Protein AF-Q3URD3-5-F1 (afdb_monomer_lite)

Radius of gyration: 136.36 Å; chains: 1; bounding box: 387×59×261 Å

pLDDT: mean 80.38, std 22.3, range [25.67, 98.81]

Sequence (459 aa):
MEEKEQELQAKIEALQADNDFTNERLTALQVRLEHLQEKTLKECSSLEKLMVQGHLTKVVEESKLSKENQAKAKESDLSDTLSPSKEKSSDDTTDAQMDEQDLNEPLAKVSLLKDDLQGTQSETEAKQDIQHLRKELVEAQELARTSKQKCFELQALLEEERKAYRNQVEESAKQIQVLQVQLQKLHMDMENLQEEKDTEISSTRDKLLSAQDEILLLRQAAAEAVSERDTDFVSLQEELKKVRAELEGWRKAASEYENEIRSLQSSFQLRCQQCEDQQREEATRLQGELEKLKKEWDVLETECHSLKKENVLLSSELQRQEKELHNSQKQSFELTSDLSILQMTRKELEKQVGSLKEQHLRDAADLKTLLSKAENQAKDVQKEYEKTQTVLSELKLKFEMTEQEKQSITDELKQCKDNLKLLREKGNNKPWPWMPMLAALVAVTAMVLYVPGLARASP

Foldseek 3Di:
DVVVVVVVVVVVVVVVVVVVVVVVVVVVVVVVVVVVVVVVVVVVVVVVVVVVVVVVVVVVVVVVVVPPPPDDDDDDDDPDDDDDDDDDDPDDDDDDDDDDDDDDDDDDDDDDDDDPDDPDVVVVVVVVVVVVVVVVVVVVVVVVVVVVVVVVVVVVVVVVVVVVVVVVVVVVVVVVVVVVVVVVVVVVVVVVVVVVVVVVVVVVVVVVVVVVVVVVVVVVVVVVVVVVVVVVVVVVVVVVVVVVVVVVVVVVVVVVVVVVVVVVVVVVVVVVVVVVVVVVVVVVVVVVVVVVVVVVVVVVVVVVVVVVVVVVVVVVVVVVVVVVVVVVVVVVVVVVVVVVVVVVVVVVVVVVVVVVVVVVVVVVVVVVVVVVVVVVVVVVVVVVVVVVVVVVVVVVVVVVVVVVVVVVVVVVVVVVVVVVVVPPPDDDDDDDDDPDPVVVPVVVVVVPPDDDDDDDDDD

Secondary structure (DSSP, 8-state):
-HHHHHHHHHHHHHHHHHHHHHHHHHHHHHHHHHHHHHHHHHHHHHHHHHHHHHHHHHHHHHHHHTTTTTS---------------------------------------------S-TTSHHHHHHHHHHHHHHHHHHHHHHHHHHHHHHHHHHHHHHHHHHHHHHHHHHHHHHHHHHHHHHHHHHHHHHHHHHHHHHHHHHHHHHHHHHHHHHHHHHHHHHHHHHHHHHHHHHHHHHHHHHHHHHHHHHHHHHHHHHHHHHHHHHHHHHHHHHHHHHHHHHHHHHHHHHHHHHHHHHHHHHHHHHHHHHHHHHHHHHHHHHHHHHHHHHHHHHHHHHHHHHHHHHHHHHHHHHHHHHHHHHHHHHHHHHHHHHHHHHHHHHHHHHHHHHHHHHHHHHHHHHHHHHHHHHHHHHHHHHHHHTT---S--------TTHHHHHHHHTTSS---------

Structure (mmCIF, N/CA/C/O backbone):
data_AF-Q3URD3-5-F1
#
_entry.id   AF-Q3URD3-5-F1
#
loop_
_atom_site.group_PDB
_atom_site.id
_atom_site.type_symbol
_atom_site.label_atom_id
_atom_site.label_alt_id
_atom_site.label_comp_id
_atom_site.label_asym_id
_atom_site.label_entity_id
_atom_site.label_seq_id
_atom_site.pdbx_PDB_ins_code
_atom_site.Cartn_x
_atom_site.Cartn_y
_atom_site.Cartn_z
_atom_site.occupancy
_atom_site.B_iso_or_equiv
_atom_site.auth_seq_id
_atom_site.auth_comp_id
_atom_site.auth_asym_id
_atom_site.auth_atom_id
_atom_site.pdbx_PDB_model_num
ATOM 1 N N . MET A 1 1 ? 7.594 -37.864 -19.428 1.00 71.06 1 MET A N 1
ATOM 2 C CA . MET A 1 1 ? 8.056 -36.908 -18.396 1.00 71.06 1 MET A CA 1
ATOM 3 C C . MET A 1 1 ? 9.456 -37.297 -17.962 1.00 71.06 1 MET A C 1
ATOM 5 O O . MET A 1 1 ? 10.350 -36.532 -18.278 1.00 71.06 1 MET A O 1
ATOM 9 N N . GLU A 1 2 ? 9.659 -38.502 -17.416 1.00 77.62 2 GLU A N 1
ATOM 10 C CA . GLU A 1 2 ? 10.993 -39.043 -17.071 1.00 77.62 2 GLU A CA 1
ATOM 11 C C . GLU A 1 2 ? 12.024 -38.926 -18.207 1.00 77.62 2 GLU A C 1
ATOM 13 O O . GLU A 1 2 ? 13.124 -38.449 -17.982 1.00 77.62 2 GLU A O 1
ATOM 18 N N . GLU A 1 3 ? 11.659 -39.253 -19.450 1.00 82.31 3 GLU A N 1
ATOM 19 C CA . GLU A 1 3 ? 12.575 -39.151 -20.603 1.00 82.31 3 GLU A CA 1
ATOM 20 C C . GLU A 1 3 ? 13.034 -37.702 -20.888 1.00 82.31 3 GLU A C 1
ATOM 22 O O . GLU A 1 3 ? 14.192 -37.462 -21.215 1.00 82.31 3 GLU A O 1
ATOM 27 N N . LYS A 1 4 ? 12.154 -36.708 -20.681 1.00 77.56 4 LYS A N 1
ATOM 28 C CA . LYS A 1 4 ? 12.504 -35.279 -20.812 1.00 77.56 4 LYS A CA 1
ATOM 29 C C . LYS A 1 4 ? 13.355 -34.787 -19.645 1.00 77.56 4 LYS A C 1
ATOM 31 O O . LYS A 1 4 ? 14.196 -33.917 -19.834 1.00 77.56 4 LYS A O 1
ATOM 36 N N . GLU A 1 5 ? 13.113 -35.310 -18.447 1.00 78.56 5 GLU A N 1
ATOM 37 C CA . GLU A 1 5 ? 13.914 -35.010 -17.259 1.00 78.56 5 GLU A CA 1
ATOM 38 C C . GLU A 1 5 ? 15.328 -35.586 -17.399 1.00 78.56 5 GLU A C 1
ATOM 40 O O . GLU A 1 5 ? 16.296 -34.868 -17.170 1.00 78.56 5 GLU A O 1
ATOM 45 N N . GLN A 1 6 ? 15.459 -36.819 -17.900 1.00 89.50 6 GLN A N 1
ATOM 46 C CA . GLN A 1 6 ? 16.748 -37.424 -18.247 1.00 89.50 6 GLN A CA 1
ATOM 47 C C . GLN A 1 6 ? 17.481 -36.636 -19.339 1.00 89.50 6 GLN A C 1
ATOM 49 O O . GLN A 1 6 ? 18.680 -36.397 -19.215 1.00 89.50 6 GLN A O 1
ATOM 54 N N . GLU A 1 7 ? 16.783 -36.179 -20.385 1.00 88.62 7 GLU A N 1
ATOM 55 C CA . GLU A 1 7 ? 17.395 -35.357 -21.437 1.00 88.62 7 GLU A CA 1
ATOM 56 C C . GLU A 1 7 ? 17.881 -33.998 -20.901 1.00 88.62 7 GLU A C 1
ATOM 58 O O . GLU A 1 7 ? 18.964 -33.533 -21.263 1.00 88.62 7 GLU A O 1
ATOM 63 N N . LEU A 1 8 ? 17.105 -33.354 -20.022 1.00 89.38 8 LEU A N 1
ATOM 64 C CA . LEU A 1 8 ? 17.515 -32.110 -19.364 1.00 89.38 8 LEU A CA 1
ATOM 65 C C . LEU A 1 8 ? 18.707 -32.330 -18.430 1.00 89.38 8 LEU A C 1
ATOM 67 O O . LEU A 1 8 ? 19.637 -31.528 -18.456 1.00 89.38 8 LEU A O 1
ATOM 71 N N . GLN A 1 9 ? 18.715 -33.423 -17.667 1.00 90.31 9 GLN A N 1
ATOM 72 C CA . GLN A 1 9 ? 19.825 -33.780 -16.789 1.00 90.31 9 GLN A CA 1
ATOM 73 C C . GLN A 1 9 ? 21.115 -34.022 -17.589 1.00 90.31 9 GLN A C 1
ATOM 75 O O . GLN A 1 9 ? 22.146 -33.436 -17.270 1.00 90.31 9 GLN A O 1
ATOM 80 N N . ALA A 1 10 ? 21.044 -34.769 -18.696 1.00 93.62 10 ALA A N 1
ATOM 81 C CA . ALA A 1 10 ? 22.174 -34.961 -19.607 1.00 93.62 10 ALA A CA 1
ATOM 82 C C . ALA A 1 10 ? 22.663 -33.641 -20.235 1.00 93.62 10 ALA A C 1
ATOM 84 O O . ALA A 1 10 ? 23.867 -33.444 -20.395 1.00 93.62 10 ALA A O 1
ATOM 85 N N . LYS A 1 11 ? 21.760 -32.707 -20.569 1.00 92.56 11 LYS A N 1
ATOM 86 C CA . LYS A 1 11 ? 22.150 -31.371 -21.059 1.00 92.56 11 LYS A CA 1
ATOM 87 C C . LYS A 1 11 ? 22.850 -30.540 -19.987 1.00 92.56 11 LYS A C 1
ATOM 89 O O . LYS A 1 11 ? 23.799 -29.832 -20.312 1.00 92.56 11 LYS A O 1
ATOM 94 N N . ILE A 1 12 ? 22.405 -30.618 -18.734 1.00 91.88 12 ILE A N 1
ATOM 95 C CA . ILE A 1 12 ? 23.052 -29.929 -17.610 1.00 91.88 12 ILE A CA 1
ATOM 96 C C . ILE A 1 12 ? 24.452 -30.505 -17.374 1.00 91.88 12 ILE A C 1
ATOM 98 O O . ILE A 1 12 ? 25.401 -29.732 -17.282 1.00 91.88 12 ILE A O 1
ATOM 102 N N . GLU A 1 13 ? 24.601 -31.831 -17.360 1.00 92.19 13 GLU A N 1
ATOM 103 C CA . GLU A 1 13 ? 25.903 -32.496 -17.203 1.00 92.19 13 GLU A CA 1
ATOM 104 C C . GLU A 1 13 ? 26.867 -32.156 -18.350 1.00 92.19 13 GLU A C 1
ATOM 106 O O . GLU A 1 13 ? 28.036 -31.860 -18.108 1.00 92.19 13 GLU A O 1
ATOM 111 N N . ALA A 1 14 ? 26.381 -32.108 -19.595 1.00 93.06 14 ALA A N 1
ATOM 112 C CA . ALA A 1 14 ? 27.190 -31.694 -20.741 1.00 93.06 14 ALA A CA 1
ATOM 113 C C . ALA A 1 14 ? 27.654 -30.230 -20.636 1.00 93.06 14 ALA A C 1
ATOM 115 O O . ALA A 1 14 ? 28.805 -29.925 -20.946 1.00 93.06 14 ALA A O 1
ATOM 116 N N . LEU A 1 15 ? 26.782 -29.325 -20.174 1.00 92.25 15 LEU A N 1
ATOM 117 C CA . LEU A 1 15 ? 27.138 -27.920 -19.953 1.00 92.25 15 LEU A CA 1
ATOM 118 C C . LEU A 1 15 ? 28.115 -27.742 -18.787 1.00 92.25 15 LEU A C 1
ATOM 120 O O . LEU A 1 15 ? 28.987 -26.879 -18.858 1.00 92.25 15 LEU A O 1
ATOM 124 N N . GLN A 1 16 ? 27.992 -28.545 -17.728 1.00 91.94 16 GLN A N 1
ATOM 125 C CA . GLN A 1 16 ? 28.951 -28.552 -16.623 1.00 91.94 16 GLN A CA 1
ATOM 126 C C . GLN A 1 16 ? 30.330 -29.022 -17.095 1.00 91.94 16 GLN A C 1
ATOM 128 O O . GLN A 1 16 ? 31.313 -28.336 -16.836 1.00 91.94 16 GLN A O 1
ATOM 133 N N . ALA A 1 17 ? 30.398 -30.104 -17.876 1.00 93.25 17 ALA A N 1
ATOM 134 C CA . ALA A 1 17 ? 31.655 -30.591 -18.442 1.00 93.25 17 ALA A CA 1
ATOM 135 C C . ALA A 1 17 ? 32.327 -29.567 -19.379 1.00 93.25 17 ALA A C 1
ATOM 137 O O . ALA A 1 17 ? 33.548 -29.413 -19.349 1.00 93.25 17 ALA A O 1
ATOM 138 N N . ASP A 1 18 ? 31.551 -28.836 -20.188 1.00 92.12 18 ASP A N 1
ATOM 139 C CA . ASP A 1 18 ? 32.081 -27.766 -21.048 1.00 92.12 18 ASP A CA 1
ATOM 140 C C . ASP A 1 18 ? 32.593 -26.564 -20.230 1.00 92.12 18 ASP A C 1
ATOM 142 O O . ASP A 1 18 ? 33.634 -25.976 -20.545 1.00 92.12 18 ASP A O 1
ATOM 146 N N . ASN A 1 19 ? 31.914 -26.229 -19.127 1.00 92.31 19 ASN A N 1
ATOM 147 C CA . ASN A 1 19 ? 32.365 -25.200 -18.187 1.00 92.31 19 ASN A CA 1
ATOM 148 C C . ASN A 1 19 ? 33.678 -25.599 -17.490 1.00 92.31 19 ASN A C 1
ATOM 150 O O . ASN A 1 19 ? 34.618 -24.807 -17.426 1.00 92.31 19 ASN A O 1
ATOM 154 N N . ASP A 1 20 ? 33.781 -26.846 -17.036 1.00 94.38 20 ASP A N 1
ATOM 155 C CA . ASP A 1 20 ? 34.995 -27.372 -16.410 1.00 94.38 20 ASP A CA 1
ATOM 156 C C . ASP A 1 20 ? 36.166 -27.392 -17.403 1.00 94.38 20 ASP A C 1
ATOM 158 O O . ASP A 1 20 ? 37.253 -26.900 -17.093 1.00 94.38 20 ASP A O 1
ATOM 162 N N . PHE A 1 21 ? 35.935 -27.844 -18.641 1.00 92.88 21 PHE A N 1
ATOM 163 C CA . PHE A 1 21 ? 36.948 -27.834 -19.700 1.00 92.88 21 PHE A CA 1
ATOM 164 C C . PHE A 1 21 ? 37.432 -26.415 -20.040 1.00 92.88 21 PHE A C 1
ATOM 166 O O . PHE A 1 21 ? 38.628 -26.169 -20.234 1.00 92.88 21 PHE A O 1
ATOM 173 N N . THR A 1 22 ? 36.513 -25.449 -20.115 1.00 91.06 22 THR A N 1
ATOM 174 C CA . THR A 1 22 ? 36.872 -24.049 -20.373 1.00 91.06 22 THR A CA 1
ATOM 175 C C . THR A 1 22 ? 37.648 -23.432 -19.213 1.00 91.06 22 THR A C 1
ATOM 177 O O . THR A 1 22 ? 38.626 -22.722 -19.468 1.00 91.06 22 THR A O 1
ATOM 180 N N . ASN A 1 23 ? 37.296 -23.754 -17.967 1.00 93.25 23 ASN A N 1
ATOM 181 C CA . ASN A 1 23 ? 38.047 -23.334 -16.784 1.00 93.25 23 ASN A CA 1
ATOM 182 C C . ASN A 1 23 ? 39.457 -23.937 -16.755 1.00 93.25 23 ASN A C 1
ATOM 184 O O . ASN A 1 23 ? 40.420 -23.192 -16.575 1.00 93.25 23 ASN A O 1
ATOM 188 N N . GLU A 1 24 ? 39.617 -25.235 -17.030 1.00 93.94 24 GLU A N 1
ATOM 189 C CA . GLU A 1 24 ? 40.940 -25.868 -17.137 1.00 93.94 24 GLU A CA 1
ATOM 190 C C . GLU A 1 24 ? 41.803 -25.200 -18.215 1.00 93.94 24 GLU A C 1
ATOM 192 O O . GLU A 1 24 ? 42.987 -24.915 -17.998 1.00 93.94 24 GLU A O 1
ATOM 197 N N . ARG A 1 25 ? 41.212 -24.877 -19.373 1.00 94.44 25 ARG A N 1
ATOM 198 C CA . ARG A 1 25 ? 41.915 -24.173 -20.452 1.00 94.44 25 ARG A CA 1
ATOM 199 C C . ARG A 1 25 ? 42.348 -22.767 -20.035 1.00 94.44 25 ARG A C 1
ATOM 201 O O . ARG A 1 25 ? 43.450 -22.346 -20.393 1.00 94.44 25 ARG A O 1
ATOM 208 N N . LEU A 1 26 ? 41.508 -22.043 -19.294 1.00 92.69 26 LEU A N 1
ATOM 209 C CA . LEU A 1 26 ? 41.852 -20.731 -18.741 1.00 92.69 26 LEU A CA 1
ATOM 210 C C . LEU A 1 26 ? 42.997 -20.839 -17.732 1.00 92.69 26 LEU A C 1
ATOM 212 O O . LEU A 1 26 ? 43.958 -20.077 -17.834 1.00 92.69 26 LEU A O 1
ATOM 216 N N . THR A 1 27 ? 42.962 -21.822 -16.830 1.00 92.94 27 THR A N 1
ATOM 217 C CA . THR A 1 27 ? 44.056 -22.076 -15.883 1.00 92.94 27 THR A CA 1
ATOM 218 C C . THR A 1 27 ? 45.363 -22.403 -16.611 1.00 92.94 27 THR A C 1
ATOM 220 O O . THR A 1 27 ? 46.405 -21.835 -16.289 1.00 92.94 27 THR A O 1
ATOM 223 N N . ALA A 1 28 ? 45.326 -23.246 -17.649 1.00 93.88 28 ALA A N 1
ATOM 224 C CA . ALA A 1 28 ? 46.508 -23.577 -18.447 1.00 93.88 28 ALA A CA 1
ATOM 225 C C . ALA A 1 28 ? 47.094 -22.353 -19.176 1.00 93.88 28 ALA A C 1
ATOM 227 O O . ALA A 1 28 ? 48.316 -22.185 -19.239 1.00 93.88 28 ALA A O 1
ATOM 228 N N . LEU A 1 29 ? 46.238 -21.479 -19.716 1.00 92.88 29 LEU A N 1
ATOM 229 C CA . LEU A 1 29 ? 46.670 -20.220 -20.330 1.00 92.88 29 LEU A CA 1
ATOM 230 C C . LEU A 1 29 ? 47.282 -19.269 -19.301 1.00 92.88 29 LEU A C 1
ATOM 232 O O . LEU A 1 29 ? 48.303 -18.646 -19.593 1.00 92.88 29 LEU A O 1
ATOM 236 N N . GLN A 1 30 ? 46.706 -19.194 -18.104 1.00 91.31 30 GLN A N 1
ATOM 237 C CA . GLN A 1 30 ? 47.212 -18.352 -17.028 1.00 91.31 30 GLN A CA 1
ATOM 238 C C . GLN A 1 30 ? 48.603 -18.796 -16.561 1.00 91.31 30 GLN A C 1
ATOM 240 O O . GLN A 1 30 ? 49.517 -17.976 -16.528 1.00 91.31 30 GLN A O 1
ATOM 245 N N . VAL A 1 31 ? 48.813 -20.100 -16.351 1.00 93.62 31 VAL A N 1
ATOM 246 C CA . VAL A 1 31 ? 50.139 -20.664 -16.033 1.00 93.62 31 VAL A CA 1
ATOM 247 C C . VAL A 1 31 ? 51.161 -20.345 -17.131 1.00 93.62 31 VAL A C 1
ATOM 249 O O . VAL A 1 31 ? 52.312 -20.005 -16.853 1.00 93.62 31 VAL A O 1
ATOM 252 N N . ARG A 1 32 ? 50.758 -20.418 -18.406 1.00 92.62 32 ARG A N 1
ATOM 253 C CA . ARG A 1 32 ? 51.646 -20.096 -19.534 1.00 92.62 32 ARG A CA 1
ATOM 254 C C . ARG A 1 32 ? 52.014 -18.611 -19.575 1.00 92.62 32 ARG A C 1
ATOM 256 O O . ARG A 1 32 ? 53.150 -18.283 -19.917 1.00 92.62 32 ARG A O 1
ATOM 263 N N . LEU A 1 33 ? 51.073 -17.732 -19.235 1.00 89.88 33 LEU A N 1
ATOM 264 C CA . LEU A 1 33 ? 51.295 -16.291 -19.148 1.00 89.88 33 LEU A CA 1
ATOM 265 C C . LEU A 1 33 ? 52.280 -15.954 -18.021 1.00 89.88 33 LEU A C 1
ATOM 267 O O . LEU A 1 33 ? 53.235 -15.217 -18.254 1.00 89.88 33 LEU A O 1
ATOM 271 N N . GLU A 1 34 ? 52.093 -16.546 -16.840 1.00 89.94 34 GLU A N 1
ATOM 272 C CA . GLU A 1 34 ? 52.991 -16.383 -15.691 1.00 89.94 34 GLU A CA 1
ATOM 273 C C . GLU A 1 34 ? 54.409 -16.863 -16.021 1.00 89.94 34 GLU A C 1
ATOM 275 O O . GLU A 1 34 ? 55.382 -16.154 -15.763 1.00 89.94 34 GLU A O 1
ATOM 280 N N . HIS A 1 35 ? 54.542 -18.013 -16.690 1.00 90.50 35 HIS A N 1
ATOM 281 C CA . HIS A 1 35 ? 55.844 -18.520 -17.123 1.00 90.50 35 HIS A CA 1
ATOM 282 C C . HIS A 1 35 ? 56.542 -17.583 -18.121 1.00 90.50 35 HIS A C 1
ATOM 284 O O . HIS A 1 35 ? 57.755 -17.377 -18.042 1.00 90.50 35 HIS A O 1
ATOM 290 N N . LEU A 1 36 ? 55.793 -16.992 -19.059 1.00 87.75 36 LEU A N 1
ATOM 291 C CA . LEU A 1 36 ? 56.336 -16.001 -19.990 1.00 87.75 36 LEU A CA 1
ATOM 292 C C . LEU A 1 36 ? 56.755 -14.721 -19.268 1.00 87.75 36 LEU A C 1
ATOM 294 O O . LEU A 1 36 ? 57.836 -14.210 -19.541 1.00 87.75 36 LEU A O 1
ATOM 298 N N . GLN A 1 37 ? 55.951 -14.226 -18.326 1.00 86.19 37 GLN A N 1
ATOM 299 C CA . GLN A 1 37 ? 56.311 -13.064 -17.516 1.00 86.19 37 GLN A CA 1
ATOM 300 C C . GLN A 1 37 ? 57.579 -13.320 -16.695 1.00 86.19 37 GLN A C 1
ATOM 302 O O . GLN A 1 37 ? 58.476 -12.480 -16.697 1.00 86.19 37 GLN A O 1
ATOM 307 N N . GLU A 1 38 ? 57.702 -14.486 -16.055 1.00 86.75 38 GLU A N 1
ATOM 308 C CA . GLU A 1 38 ? 58.893 -14.857 -15.286 1.00 86.75 38 GLU A CA 1
ATOM 309 C C . GLU A 1 38 ? 60.133 -14.992 -16.183 1.00 86.75 38 GLU A C 1
ATOM 311 O O . GLU A 1 38 ? 61.227 -14.562 -15.807 1.00 86.75 38 GLU A O 1
ATOM 316 N N . LYS A 1 39 ? 59.972 -15.548 -17.391 1.00 88.94 39 LYS A N 1
ATOM 317 C CA . LYS A 1 39 ? 61.050 -15.635 -18.381 1.00 88.94 39 LYS A CA 1
ATOM 318 C C . LYS A 1 39 ? 61.526 -14.245 -18.808 1.00 88.94 39 LYS A C 1
ATOM 320 O O . LYS A 1 39 ? 62.728 -13.993 -18.766 1.00 88.94 39 LYS A O 1
ATOM 325 N N . THR A 1 40 ? 60.607 -13.336 -19.128 1.00 85.25 40 THR A N 1
ATOM 326 C CA . THR A 1 40 ? 60.938 -11.950 -19.487 1.00 85.25 40 THR A CA 1
ATOM 327 C C . THR A 1 40 ? 61.611 -11.223 -18.322 1.00 85.25 40 THR A C 1
ATOM 329 O O . THR A 1 40 ? 62.608 -10.536 -18.525 1.00 85.25 40 THR A O 1
ATOM 332 N N . LEU A 1 41 ? 61.145 -11.428 -17.083 1.00 84.25 41 LEU A N 1
ATOM 333 C CA . LEU A 1 41 ? 61.780 -10.845 -15.897 1.00 84.25 41 LEU A CA 1
ATOM 334 C C . LEU A 1 41 ? 63.220 -11.352 -15.718 1.00 84.25 41 LEU A C 1
ATOM 336 O O . LEU A 1 41 ? 64.126 -10.557 -15.481 1.00 84.25 41 LEU A O 1
ATOM 340 N N . LYS A 1 42 ? 63.453 -12.664 -15.873 1.00 85.31 42 LYS A N 1
ATOM 341 C CA . LYS A 1 42 ? 64.796 -13.272 -15.808 1.00 85.31 42 LYS A CA 1
ATOM 342 C C . LYS A 1 42 ? 65.717 -12.778 -16.921 1.00 85.31 42 LYS A C 1
ATOM 344 O O . LYS A 1 42 ? 66.911 -12.598 -16.671 1.00 85.31 42 LYS A O 1
ATOM 349 N N . GLU A 1 43 ? 65.190 -12.559 -18.123 1.00 77.44 43 GLU A N 1
ATOM 350 C CA . GLU A 1 43 ? 65.932 -11.959 -19.235 1.00 77.44 43 GLU A CA 1
ATOM 351 C C . GLU A 1 43 ? 66.312 -10.508 -18.912 1.00 77.44 43 GLU A C 1
ATOM 353 O O . GLU A 1 43 ? 67.492 -10.171 -19.010 1.00 77.44 43 GLU A O 1
ATOM 358 N N . CYS A 1 44 ? 65.383 -9.690 -18.402 1.00 74.44 44 CYS A N 1
ATOM 359 C CA . CYS A 1 44 ? 65.674 -8.324 -17.952 1.00 74.44 44 CYS A CA 1
ATOM 360 C C . CYS A 1 44 ? 66.722 -8.291 -16.827 1.00 74.44 44 CYS A C 1
ATOM 362 O O . CYS A 1 44 ? 67.692 -7.542 -16.922 1.00 74.44 44 CYS A O 1
ATOM 364 N N . SER A 1 45 ? 66.596 -9.141 -15.801 1.00 76.00 45 SER A N 1
ATOM 365 C CA . SER A 1 45 ? 67.579 -9.224 -14.709 1.00 76.00 45 SER A CA 1
ATOM 366 C C . SER A 1 45 ? 68.950 -9.733 -15.173 1.00 76.00 45 SER A C 1
ATOM 368 O O . SER A 1 45 ? 69.977 -9.316 -14.640 1.00 76.00 45 SER A O 1
ATOM 370 N N . SER A 1 46 ? 69.002 -10.637 -16.156 1.00 76.62 46 SER A N 1
ATOM 371 C CA . SER A 1 46 ? 70.267 -11.080 -16.764 1.00 76.62 46 SER A CA 1
ATOM 372 C C . SER A 1 46 ? 70.939 -9.954 -17.548 1.00 76.62 46 SER A C 1
ATOM 374 O O . SER A 1 46 ? 72.153 -9.776 -17.449 1.00 76.62 46 SER A O 1
ATOM 376 N N . LEU A 1 47 ? 70.152 -9.170 -18.286 1.00 71.44 47 LEU A N 1
ATOM 377 C CA . LEU A 1 47 ? 70.631 -8.021 -19.051 1.00 71.44 47 LEU A CA 1
ATOM 378 C C . LEU A 1 47 ? 71.156 -6.921 -18.118 1.00 71.44 47 LEU A C 1
ATOM 380 O O . LEU A 1 47 ? 72.235 -6.377 -18.346 1.00 71.44 47 LEU A O 1
ATOM 384 N N . GLU A 1 48 ? 70.466 -6.683 -17.003 1.00 74.25 48 GLU A N 1
ATOM 385 C CA . GLU A 1 48 ? 70.913 -5.774 -15.949 1.00 74.25 48 GLU A CA 1
ATOM 386 C C . GLU A 1 48 ? 72.209 -6.258 -15.284 1.00 74.25 48 GLU A C 1
ATOM 388 O O . GLU A 1 48 ? 73.137 -5.471 -15.113 1.00 74.25 48 GLU A O 1
ATOM 393 N N . LYS A 1 49 ? 72.351 -7.559 -14.987 1.00 76.38 49 LYS A N 1
ATOM 394 C CA . LYS A 1 49 ? 73.617 -8.121 -14.480 1.00 76.38 49 LYS A CA 1
ATOM 395 C C . LYS A 1 49 ? 74.767 -7.966 -15.473 1.00 76.38 49 LYS A C 1
ATOM 397 O O . LYS A 1 49 ? 75.872 -7.642 -15.046 1.00 76.38 49 LYS A O 1
ATOM 402 N N . LEU A 1 50 ? 74.530 -8.160 -16.772 1.00 72.25 50 LEU A N 1
ATOM 403 C CA . LEU A 1 50 ? 75.542 -7.920 -17.808 1.00 72.25 50 LEU A CA 1
ATOM 404 C C . LEU A 1 50 ? 75.939 -6.444 -17.870 1.00 72.25 50 LEU A C 1
ATOM 406 O O . LEU A 1 50 ? 77.125 -6.140 -17.979 1.00 72.25 50 LEU A O 1
ATOM 410 N N . MET A 1 51 ? 74.978 -5.528 -17.726 1.00 68.81 51 MET A N 1
ATOM 411 C CA . MET A 1 51 ? 75.273 -4.104 -17.613 1.00 68.81 51 MET A CA 1
ATOM 412 C C . MET A 1 51 ? 76.079 -3.810 -16.350 1.00 68.81 51 MET A C 1
ATOM 414 O O . MET A 1 51 ? 77.119 -3.174 -16.447 1.00 68.81 51 MET A O 1
ATOM 418 N N . VAL A 1 52 ? 75.664 -4.276 -15.171 1.00 65.00 52 VAL A N 1
ATOM 419 C CA . VAL A 1 52 ? 76.385 -4.033 -13.910 1.00 65.00 52 VAL A CA 1
ATOM 420 C C . VAL A 1 52 ? 77.785 -4.639 -13.950 1.00 65.00 52 VAL A C 1
ATOM 422 O O . VAL A 1 52 ? 78.728 -3.989 -13.517 1.00 65.00 52 VAL A O 1
ATOM 425 N N . GLN A 1 53 ? 77.964 -5.831 -14.518 1.00 59.81 53 GLN A N 1
ATOM 426 C CA . GLN A 1 53 ? 79.287 -6.431 -14.672 1.00 59.81 53 GLN A CA 1
ATOM 427 C C . GLN A 1 53 ? 80.135 -5.673 -15.698 1.00 59.81 53 GLN A C 1
ATOM 429 O O . GLN A 1 53 ? 81.316 -5.442 -15.448 1.00 59.81 53 GLN A O 1
ATOM 434 N N . GLY A 1 54 ? 79.545 -5.192 -16.795 1.00 62.38 54 GLY A N 1
ATOM 435 C CA . GLY A 1 54 ? 80.213 -4.290 -17.735 1.00 62.38 54 GLY A CA 1
ATOM 436 C C . GLY A 1 54 ? 80.655 -2.977 -17.078 1.00 62.38 54 GLY A C 1
ATOM 437 O O . GLY A 1 54 ? 81.789 -2.542 -17.272 1.00 62.38 54 GLY A O 1
ATOM 438 N N . HIS A 1 55 ? 79.806 -2.387 -16.233 1.00 59.62 55 HIS A N 1
ATOM 439 C CA . HIS A 1 55 ? 80.126 -1.172 -15.483 1.00 59.62 55 HIS A CA 1
ATOM 440 C C . HIS A 1 55 ? 81.151 -1.430 -14.377 1.00 59.62 55 HIS A C 1
ATOM 442 O O . HIS A 1 55 ? 82.059 -0.629 -14.220 1.00 59.62 55 HIS A O 1
ATOM 448 N N . LEU A 1 56 ? 81.077 -2.543 -13.642 1.00 56.69 56 LEU A N 1
ATOM 449 C CA . LEU A 1 56 ? 82.048 -2.858 -12.594 1.00 56.69 56 LEU A CA 1
ATOM 450 C C . LEU A 1 56 ? 83.420 -3.177 -13.194 1.00 56.69 56 LEU A C 1
ATOM 452 O O . LEU A 1 56 ? 84.428 -2.744 -12.651 1.00 56.69 56 LEU A O 1
ATOM 456 N N . THR A 1 57 ? 83.469 -3.858 -14.343 1.00 56.38 57 THR A N 1
ATOM 457 C CA . THR A 1 57 ? 84.733 -4.102 -15.054 1.00 56.38 57 THR A CA 1
ATOM 458 C C . THR A 1 57 ? 85.322 -2.783 -15.562 1.00 56.38 57 THR A C 1
ATOM 460 O O . THR A 1 57 ? 86.504 -2.536 -15.347 1.00 56.38 57 THR A O 1
ATOM 463 N N . LYS A 1 58 ? 84.495 -1.876 -16.111 1.00 57.00 58 LYS A N 1
ATOM 464 C CA . LYS A 1 58 ? 84.935 -0.518 -16.478 1.00 57.00 58 LYS A CA 1
ATOM 465 C C . LYS A 1 58 ? 85.401 0.301 -15.281 1.00 57.00 58 LYS A C 1
ATOM 467 O O . LYS A 1 58 ? 86.451 0.913 -15.362 1.00 57.00 58 LYS A O 1
ATOM 472 N N . VAL A 1 59 ? 84.684 0.287 -14.160 1.00 55.97 59 VAL A N 1
ATOM 473 C CA . VAL A 1 59 ? 85.067 1.054 -12.965 1.00 55.97 59 VAL A CA 1
ATOM 474 C C . VAL A 1 59 ? 86.334 0.481 -12.327 1.00 55.97 59 VAL A C 1
ATOM 476 O O . VAL A 1 59 ? 87.159 1.250 -11.839 1.00 55.97 59 VAL A O 1
ATOM 479 N N . VAL A 1 60 ? 86.544 -0.839 -12.348 1.00 55.97 60 VAL A N 1
ATOM 480 C CA . VAL A 1 60 ? 87.795 -1.456 -11.871 1.00 55.97 60 VAL A CA 1
ATOM 481 C C . VAL A 1 60 ? 88.973 -1.103 -12.786 1.00 55.97 60 VAL A C 1
ATOM 483 O O . VAL A 1 60 ? 90.058 -0.817 -12.278 1.00 55.97 60 VAL A O 1
ATOM 486 N N . GLU A 1 61 ? 88.772 -1.058 -14.103 1.00 53.25 61 GLU A N 1
ATOM 487 C CA . GLU A 1 61 ? 89.790 -0.616 -15.069 1.00 53.25 61 GLU A CA 1
ATOM 488 C C . GLU A 1 61 ? 90.074 0.895 -14.943 1.00 53.25 61 GLU A C 1
ATOM 490 O O . GLU A 1 61 ? 91.228 1.307 -14.820 1.00 53.25 61 GLU A O 1
ATOM 495 N N . GLU A 1 62 ? 89.041 1.736 -14.849 1.00 51.09 62 GLU A N 1
ATOM 496 C CA . GLU A 1 62 ? 89.173 3.193 -14.711 1.00 51.09 62 GLU A CA 1
ATOM 497 C C . GLU A 1 62 ? 89.768 3.596 -13.353 1.00 51.09 62 GLU A C 1
ATOM 499 O O . GLU A 1 62 ? 90.573 4.525 -13.276 1.00 51.09 62 GLU A O 1
ATOM 504 N N . SER A 1 63 ? 89.477 2.851 -12.281 1.00 54.12 63 SER A N 1
ATOM 505 C CA . SER A 1 63 ? 90.109 3.073 -10.971 1.00 54.12 63 SER A CA 1
ATOM 506 C C . SER A 1 63 ? 91.594 2.702 -10.964 1.00 54.12 63 SER A C 1
ATOM 508 O O . SER A 1 63 ? 92.350 3.239 -10.151 1.00 54.12 63 SER A O 1
ATOM 510 N N . LYS A 1 64 ? 92.043 1.817 -11.866 1.00 51.28 64 LYS A N 1
ATOM 511 C CA . LYS A 1 64 ? 93.478 1.587 -12.086 1.00 51.28 64 LYS A CA 1
ATOM 512 C C . LYS A 1 64 ? 94.093 2.678 -12.964 1.00 51.28 64 LYS A C 1
ATOM 514 O O . LYS A 1 64 ? 95.181 3.146 -12.641 1.00 51.28 64 LYS A O 1
ATOM 519 N N . LEU A 1 65 ? 93.384 3.170 -13.981 1.00 52.34 65 LEU A N 1
ATOM 520 C CA . LEU A 1 65 ? 93.888 4.249 -14.841 1.00 52.34 65 LEU A CA 1
ATOM 521 C C . LEU A 1 65 ? 93.957 5.622 -14.155 1.00 52.34 65 LEU A C 1
ATOM 523 O O . LEU A 1 65 ? 94.850 6.412 -14.461 1.00 52.34 65 LEU A O 1
ATOM 527 N N . SER A 1 66 ? 93.096 5.919 -13.178 1.00 48.44 66 SER A N 1
ATOM 528 C CA . SER A 1 66 ? 93.156 7.217 -12.492 1.00 48.44 66 SER A CA 1
ATOM 529 C C . SER A 1 66 ? 94.366 7.372 -11.553 1.00 48.44 66 SER A C 1
ATOM 531 O O . SER A 1 66 ? 94.611 8.486 -11.087 1.00 48.44 66 SER A O 1
ATOM 533 N N . LYS A 1 67 ? 95.135 6.309 -11.267 1.00 49.12 67 LYS A N 1
ATOM 534 C CA . LYS A 1 67 ? 96.331 6.387 -10.405 1.00 49.12 67 LYS A CA 1
ATOM 535 C C . LYS A 1 67 ? 97.673 6.439 -11.139 1.00 49.12 67 LYS A C 1
ATOM 537 O O . LYS A 1 67 ? 98.672 6.671 -10.467 1.00 49.12 67 LYS A O 1
ATOM 542 N N . GLU A 1 68 ? 97.717 6.318 -12.467 1.00 40.78 68 GLU A N 1
ATOM 543 C CA . GLU A 1 68 ? 98.995 6.340 -13.208 1.00 40.78 68 GLU A CA 1
ATOM 544 C C . GLU A 1 68 ? 99.178 7.557 -14.139 1.00 40.78 68 GLU A C 1
ATOM 546 O O . GLU A 1 68 ? 100.288 7.866 -14.560 1.00 40.78 68 GLU A O 1
ATOM 551 N N . ASN A 1 69 ? 98.143 8.367 -14.369 1.00 41.09 69 ASN A N 1
ATOM 552 C CA . ASN A 1 69 ? 98.206 9.430 -15.383 1.00 41.09 69 ASN A CA 1
ATOM 553 C C . ASN A 1 69 ? 98.756 10.795 -14.911 1.00 41.09 69 ASN A C 1
ATOM 555 O O . ASN A 1 69 ? 98.521 11.810 -15.565 1.00 41.09 69 ASN A O 1
ATOM 559 N N . GLN A 1 70 ? 99.543 10.847 -13.824 1.00 37.25 70 GLN A N 1
ATOM 560 C CA . GLN A 1 70 ? 100.365 12.034 -13.507 1.00 37.25 70 GLN A CA 1
ATOM 561 C C . GLN A 1 70 ? 101.743 12.020 -14.206 1.00 37.25 70 GLN A C 1
ATOM 563 O O . GLN A 1 70 ? 102.539 12.940 -14.027 1.00 37.25 70 GLN A O 1
ATOM 568 N N . ALA A 1 71 ? 102.029 11.040 -15.066 1.00 39.59 71 ALA A N 1
ATOM 569 C CA . ALA A 1 71 ? 103.198 11.065 -15.937 1.00 39.59 71 ALA A CA 1
ATOM 570 C C . ALA A 1 71 ? 102.816 10.658 -17.368 1.00 39.59 71 ALA A C 1
ATOM 572 O O . ALA A 1 71 ? 102.208 9.621 -17.584 1.00 39.59 71 ALA A O 1
ATOM 573 N N . LYS A 1 72 ? 103.225 11.484 -18.338 1.00 36.91 72 LYS A N 1
ATOM 574 C CA . LYS A 1 72 ? 103.111 11.289 -19.797 1.00 36.91 72 LYS A CA 1
ATOM 575 C C . LYS A 1 72 ? 101.696 11.316 -20.380 1.00 36.91 72 LYS A C 1
ATOM 577 O O . LYS A 1 72 ? 101.103 10.323 -20.778 1.00 36.91 72 LYS A O 1
ATOM 582 N N . ALA A 1 73 ? 101.238 12.546 -20.578 1.00 40.06 73 ALA A N 1
ATOM 583 C CA . ALA A 1 73 ? 100.317 12.866 -21.650 1.00 40.06 73 ALA A CA 1
ATOM 584 C C . ALA A 1 73 ? 100.933 12.503 -23.022 1.00 40.06 73 ALA A C 1
ATOM 586 O O . ALA A 1 73 ? 102.013 12.988 -23.355 1.00 40.06 73 ALA A O 1
ATOM 587 N N . LYS A 1 74 ? 100.157 11.747 -23.810 1.00 41.28 74 LYS A N 1
ATOM 588 C CA . LYS A 1 74 ? 100.159 11.673 -25.283 1.00 41.28 74 LYS A CA 1
ATOM 589 C C . LYS A 1 74 ? 101.320 10.914 -25.939 1.00 41.28 74 LYS A C 1
ATOM 591 O O . LYS A 1 74 ? 102.200 11.503 -26.554 1.00 41.28 74 LYS A O 1
ATOM 596 N N . GLU A 1 75 ? 101.207 9.591 -25.909 1.00 33.38 75 GLU A N 1
ATOM 597 C CA . GLU A 1 75 ? 101.515 8.745 -27.067 1.00 33.38 75 GLU A CA 1
ATOM 598 C C . GLU A 1 75 ? 100.212 8.125 -27.607 1.00 33.38 75 GLU A C 1
ATOM 600 O O . GLU A 1 75 ? 99.207 8.115 -26.901 1.00 33.38 75 GLU A O 1
ATOM 605 N N . SER A 1 76 ? 100.297 7.632 -28.847 1.00 38.78 76 SER A N 1
ATOM 606 C CA . SER A 1 76 ? 99.356 6.789 -29.604 1.00 38.78 76 SER A CA 1
ATOM 607 C C . SER A 1 76 ? 98.064 7.434 -30.126 1.00 38.78 76 SER A C 1
ATOM 609 O O . SER A 1 76 ? 97.101 7.621 -29.393 1.00 38.78 76 SER A O 1
ATOM 611 N N . ASP A 1 77 ? 98.016 7.722 -31.432 1.00 42.28 77 ASP A N 1
ATOM 612 C CA . ASP A 1 77 ? 97.301 6.817 -32.344 1.00 42.28 77 ASP A CA 1
ATOM 613 C C . ASP A 1 77 ? 97.449 7.209 -33.829 1.00 42.28 77 ASP A C 1
ATOM 615 O O . ASP A 1 77 ? 97.067 8.290 -34.271 1.00 42.28 77 ASP A O 1
ATOM 619 N N . LEU A 1 78 ? 97.996 6.250 -34.582 1.00 56.78 78 LEU A N 1
ATOM 620 C CA . LEU A 1 78 ? 97.545 5.837 -35.914 1.00 56.78 78 LEU A CA 1
ATOM 621 C C . LEU A 1 78 ? 97.608 6.867 -37.054 1.00 56.78 78 LEU A C 1
ATOM 623 O O . LEU A 1 78 ? 96.636 7.089 -37.772 1.00 56.78 78 LEU A O 1
ATOM 627 N N . SER A 1 79 ? 98.800 7.403 -37.322 1.00 43.94 79 SER A N 1
ATOM 628 C CA . SER A 1 79 ? 99.173 7.688 -38.711 1.00 43.94 79 SER A CA 1
ATOM 629 C C . SER A 1 79 ? 99.661 6.389 -39.349 1.00 43.94 79 SER A C 1
ATOM 631 O O . SER A 1 79 ? 100.774 5.928 -39.083 1.00 43.94 79 SER A O 1
ATOM 633 N N . ASP A 1 80 ? 98.765 5.787 -40.120 1.00 44.53 80 ASP A N 1
ATOM 634 C CA . ASP A 1 80 ? 98.947 4.526 -40.811 1.00 44.53 80 ASP A CA 1
ATOM 635 C C . ASP A 1 80 ? 99.989 4.626 -41.936 1.00 44.53 80 ASP A C 1
ATOM 637 O O . ASP A 1 80 ? 100.210 5.652 -42.585 1.00 44.53 80 ASP A O 1
ATOM 641 N N . THR A 1 81 ? 100.642 3.495 -42.104 1.00 39.97 81 THR A N 1
ATOM 642 C CA . THR A 1 81 ? 101.718 3.140 -43.006 1.00 39.97 81 THR A CA 1
ATOM 643 C C . THR A 1 81 ? 101.390 3.405 -44.479 1.00 39.97 81 THR A C 1
ATOM 645 O O . THR A 1 81 ? 100.654 2.668 -45.122 1.00 39.97 81 THR A O 1
ATOM 648 N N . LEU A 1 82 ? 102.022 4.417 -45.076 1.00 42.00 82 LEU A N 1
ATOM 649 C CA . LEU A 1 82 ? 102.224 4.470 -46.525 1.00 42.00 82 LEU A CA 1
ATOM 650 C C . LEU A 1 82 ? 103.716 4.611 -46.802 1.00 42.00 82 LEU A C 1
ATOM 652 O O . LEU A 1 82 ? 104.241 5.695 -47.040 1.00 42.00 82 LEU A O 1
ATOM 656 N N . SER A 1 83 ? 104.403 3.473 -46.779 1.00 37.84 83 SER A N 1
ATOM 657 C CA . SER A 1 83 ? 105.648 3.300 -47.516 1.00 37.84 83 SER A CA 1
ATOM 658 C C . SER A 1 83 ? 105.324 2.717 -48.891 1.00 37.84 83 SER A C 1
ATOM 660 O O . SER A 1 83 ? 105.010 1.532 -48.986 1.00 37.84 83 SER A O 1
ATOM 662 N N . PRO A 1 84 ? 105.460 3.495 -49.974 1.00 50.31 84 PRO A N 1
ATOM 663 C CA . PRO A 1 84 ? 105.826 2.954 -51.262 1.00 50.31 84 PRO A CA 1
ATOM 664 C C . PRO A 1 84 ? 107.272 3.349 -51.548 1.00 50.31 84 PRO A C 1
ATOM 666 O O . PRO A 1 84 ? 107.585 4.480 -51.917 1.00 50.31 84 PRO A O 1
ATOM 669 N N . SER A 1 85 ? 108.152 2.366 -51.400 1.00 37.41 85 SER A N 1
ATOM 670 C CA . SER A 1 85 ? 109.429 2.298 -52.091 1.00 37.41 85 SER A CA 1
ATOM 671 C C . SER A 1 85 ? 109.221 2.584 -53.579 1.00 37.41 85 SER A C 1
ATOM 673 O O . SER A 1 85 ? 108.463 1.878 -54.243 1.00 37.41 85 SER A O 1
ATOM 675 N N . LYS A 1 86 ? 109.914 3.584 -54.120 1.00 46.12 86 LYS A N 1
ATOM 676 C CA . LYS A 1 86 ? 110.323 3.610 -55.529 1.00 46.12 86 LYS A CA 1
ATOM 677 C C . LYS A 1 86 ? 111.705 4.237 -55.621 1.00 46.12 86 LYS A C 1
ATOM 679 O O . LYS A 1 86 ? 111.883 5.420 -55.885 1.00 46.12 86 LYS A O 1
ATOM 684 N N . GLU A 1 87 ? 112.679 3.374 -55.375 1.00 40.94 87 GLU A N 1
ATOM 685 C CA . GLU A 1 87 ? 113.956 3.375 -56.073 1.00 40.94 87 GLU A CA 1
ATOM 686 C C . GLU A 1 87 ? 113.715 3.556 -57.581 1.00 40.94 87 GLU A C 1
ATOM 688 O O . GLU A 1 87 ? 112.873 2.851 -58.137 1.00 40.94 87 GLU A O 1
ATOM 693 N N . LYS A 1 88 ? 114.426 4.503 -58.203 1.00 49.22 88 LYS A N 1
ATOM 694 C CA . LYS A 1 88 ? 114.971 4.512 -59.580 1.00 49.22 88 LYS A CA 1
ATOM 695 C C . LYS A 1 88 ? 115.854 5.761 -59.665 1.00 49.22 88 LYS A C 1
ATOM 697 O O . LYS A 1 88 ? 115.350 6.871 -59.745 1.00 49.22 88 LYS A O 1
ATOM 702 N N . SER A 1 89 ? 117.136 5.660 -59.329 1.00 46.62 89 SER A N 1
ATOM 703 C CA . SER A 1 89 ? 118.206 5.394 -60.301 1.00 46.62 89 SER A CA 1
ATOM 704 C C . SER A 1 89 ? 118.118 6.321 -61.526 1.00 46.62 89 SER A C 1
ATOM 706 O O . SER A 1 89 ? 117.469 5.992 -62.516 1.00 46.62 89 SER A O 1
ATOM 708 N N . SER A 1 90 ? 118.781 7.470 -61.449 1.00 60.62 90 SER A N 1
ATOM 709 C CA . SER A 1 90 ? 119.333 8.172 -62.613 1.00 60.62 90 SER A CA 1
ATOM 710 C C . SER A 1 90 ? 120.791 8.468 -62.250 1.00 60.62 90 SER A C 1
ATOM 712 O O . SER A 1 90 ? 121.046 9.312 -61.397 1.00 60.62 90 SER A O 1
ATOM 714 N N . ASP A 1 91 ? 121.674 7.510 -62.492 1.00 46.78 91 ASP A N 1
ATOM 715 C CA . ASP A 1 91 ? 122.462 7.379 -63.725 1.00 46.78 91 ASP A CA 1
ATOM 716 C C . ASP A 1 91 ? 123.700 8.279 -63.637 1.00 46.78 91 ASP A C 1
ATOM 718 O O . ASP A 1 91 ? 123.730 9.438 -64.043 1.00 46.78 91 ASP A O 1
ATOM 722 N N . ASP A 1 92 ? 124.671 7.706 -62.933 1.00 47.09 92 ASP A N 1
ATOM 723 C CA . ASP A 1 92 ? 126.057 8.119 -62.817 1.00 47.09 92 ASP A CA 1
ATOM 724 C C . ASP A 1 92 ? 126.789 7.511 -64.021 1.00 47.09 92 ASP A C 1
ATOM 726 O O . ASP A 1 92 ? 127.152 6.335 -64.005 1.00 47.09 92 ASP A O 1
ATOM 730 N N . THR A 1 93 ? 126.939 8.280 -65.101 1.00 51.41 93 THR A N 1
ATOM 731 C CA . THR A 1 93 ? 127.852 7.944 -66.199 1.00 51.41 93 THR A CA 1
ATOM 732 C C . THR A 1 93 ? 129.046 8.886 -66.140 1.00 51.41 93 THR A C 1
ATOM 734 O O . THR A 1 93 ? 129.040 9.996 -66.673 1.00 51.41 93 THR A O 1
ATOM 737 N N . THR A 1 94 ? 130.064 8.411 -65.436 1.00 44.97 94 THR A N 1
ATOM 738 C CA . THR A 1 94 ? 131.483 8.554 -65.760 1.00 44.97 94 THR A CA 1
ATOM 739 C C . THR A 1 94 ? 131.766 8.933 -67.217 1.00 44.97 94 THR A C 1
ATOM 741 O O . THR A 1 94 ? 131.420 8.176 -68.118 1.00 44.97 94 THR A O 1
ATOM 744 N N . ASP A 1 95 ? 132.518 10.014 -67.421 1.00 42.78 95 ASP A N 1
ATOM 745 C CA . ASP A 1 95 ? 133.528 10.068 -68.482 1.00 42.78 95 ASP A CA 1
ATOM 746 C C . ASP A 1 95 ? 134.763 10.806 -67.949 1.00 42.78 95 ASP A C 1
ATOM 748 O O . ASP A 1 95 ? 134.998 11.999 -68.142 1.00 42.78 95 ASP A O 1
ATOM 752 N N . ALA A 1 96 ? 135.527 10.048 -67.165 1.00 39.34 96 ALA A N 1
ATOM 753 C CA . ALA A 1 96 ? 136.933 10.290 -66.933 1.00 39.34 96 ALA A CA 1
ATOM 754 C C . ALA A 1 96 ? 137.697 9.635 -68.091 1.00 39.34 96 ALA A C 1
ATOM 756 O O . ALA A 1 96 ? 137.871 8.420 -68.107 1.00 39.34 96 ALA A O 1
ATOM 757 N N . GLN A 1 97 ? 138.170 10.433 -69.044 1.00 41.94 97 GLN A N 1
ATOM 758 C CA . GLN A 1 97 ? 139.268 10.039 -69.925 1.00 41.94 97 GLN A CA 1
ATOM 759 C C . GLN A 1 97 ? 140.359 11.100 -69.819 1.00 41.94 97 GLN A C 1
ATOM 761 O O . GLN A 1 97 ? 140.409 12.078 -70.562 1.00 41.94 97 GLN A O 1
ATOM 766 N N . MET A 1 98 ? 141.191 10.905 -68.799 1.00 38.94 98 MET A N 1
ATOM 767 C CA . MET A 1 98 ? 142.554 11.401 -68.762 1.00 38.94 98 MET A CA 1
ATOM 768 C C . MET A 1 98 ? 143.467 10.428 -69.504 1.00 38.94 98 MET A C 1
ATOM 770 O O . MET A 1 98 ? 143.242 9.223 -69.439 1.00 38.94 98 MET A O 1
ATOM 774 N N . ASP A 1 99 ? 144.498 11.020 -70.107 1.00 35.34 99 ASP A N 1
ATOM 775 C CA . ASP A 1 99 ? 145.780 10.448 -70.509 1.00 35.34 99 ASP A CA 1
ATOM 776 C C . ASP A 1 99 ? 145.744 9.258 -71.466 1.00 35.34 99 ASP A C 1
ATOM 778 O O . ASP A 1 99 ? 145.327 8.173 -71.100 1.00 35.34 99 ASP A O 1
ATOM 782 N N . GLU A 1 100 ? 146.307 9.452 -72.660 1.00 38.53 100 GLU A N 1
ATOM 783 C CA . GLU A 1 100 ? 147.349 8.566 -73.182 1.00 38.53 100 GLU A CA 1
ATOM 784 C C . GLU A 1 100 ? 148.218 9.334 -74.190 1.00 38.53 100 GLU A C 1
ATOM 786 O O . GLU A 1 100 ? 147.758 9.772 -75.240 1.00 38.53 100 GLU A O 1
ATOM 791 N N . GLN A 1 101 ? 149.483 9.485 -73.788 1.00 33.97 101 GLN A N 1
ATOM 792 C CA . GLN A 1 101 ? 150.676 9.169 -74.573 1.00 33.97 101 GLN A CA 1
ATOM 793 C C . GLN A 1 101 ? 150.943 9.990 -75.849 1.00 33.97 101 GLN A C 1
ATOM 795 O O . GLN A 1 101 ? 150.215 9.951 -76.830 1.00 33.97 101 GLN A O 1
ATOM 800 N N . ASP A 1 102 ? 151.952 10.859 -75.850 1.00 28.44 102 ASP A N 1
ATOM 801 C CA . ASP A 1 102 ? 153.403 10.591 -75.820 1.00 28.44 102 ASP A CA 1
ATOM 802 C C . ASP A 1 102 ? 154.002 10.618 -77.235 1.00 28.44 102 ASP A C 1
ATOM 804 O O . ASP A 1 102 ? 153.495 10.003 -78.167 1.00 28.44 102 ASP A O 1
ATOM 808 N N . LEU A 1 103 ? 155.154 11.288 -77.332 1.00 32.31 103 LEU A N 1
ATOM 809 C CA . LEU A 1 103 ? 156.184 11.102 -78.359 1.00 32.31 103 LEU A CA 1
ATOM 810 C C . LEU A 1 103 ? 155.882 11.654 -79.765 1.00 32.31 103 LEU A C 1
ATOM 812 O O . LEU A 1 103 ? 155.437 10.943 -80.656 1.00 32.31 103 LEU A O 1
ATOM 816 N N . ASN A 1 104 ? 156.317 12.891 -80.024 1.00 33.56 104 ASN A N 1
ATOM 817 C CA . ASN A 1 104 ? 157.536 13.066 -80.827 1.00 33.56 104 ASN A CA 1
ATOM 818 C C . ASN A 1 104 ? 158.068 14.503 -80.687 1.00 33.56 104 ASN A C 1
ATOM 820 O O . ASN A 1 104 ? 157.594 15.440 -81.328 1.00 33.56 104 ASN A O 1
ATOM 824 N N . GLU A 1 105 ? 159.069 14.669 -79.831 1.00 27.91 105 GLU A N 1
ATOM 825 C CA . GLU A 1 105 ? 160.037 15.762 -79.926 1.00 27.91 105 GLU A CA 1
ATOM 826 C C . GLU A 1 105 ? 161.239 15.268 -80.782 1.00 27.91 105 GLU A C 1
ATOM 828 O O . GLU A 1 105 ? 161.200 14.171 -81.337 1.00 27.91 105 GLU A O 1
ATOM 833 N N . PRO A 1 106 ? 162.314 16.047 -80.934 1.00 43.75 106 PRO A N 1
ATOM 834 C CA . PRO A 1 106 ? 162.713 16.795 -82.120 1.00 43.75 106 PRO A CA 1
ATOM 835 C C . PRO A 1 106 ? 163.815 16.079 -82.937 1.00 43.75 106 PRO A C 1
ATOM 837 O O . PRO A 1 106 ? 164.270 15.005 -82.566 1.00 43.75 106 PRO A O 1
ATOM 840 N N . LEU A 1 107 ? 164.314 16.714 -84.012 1.00 27.59 107 LEU A N 1
ATOM 841 C CA . LEU A 1 107 ? 165.757 16.961 -84.257 1.00 27.59 107 LEU A CA 1
ATOM 842 C C . LEU A 1 107 ? 166.093 17.109 -85.757 1.00 27.59 107 LEU A C 1
ATOM 844 O O . LEU A 1 107 ? 166.177 16.157 -86.527 1.00 27.59 107 LEU A O 1
ATOM 848 N N . ALA A 1 108 ? 166.368 18.358 -86.119 1.00 26.00 108 ALA A N 1
ATOM 849 C CA . ALA A 1 108 ? 167.446 18.829 -86.988 1.00 26.00 108 ALA A CA 1
ATOM 850 C C . ALA A 1 108 ? 168.412 17.802 -87.643 1.00 26.00 108 ALA A C 1
ATOM 852 O O . ALA A 1 108 ? 169.287 17.242 -86.986 1.00 26.00 108 ALA A O 1
ATOM 853 N N . LYS A 1 109 ? 168.378 17.747 -88.983 1.00 37.59 109 LYS A N 1
ATOM 854 C CA . LYS A 1 109 ? 169.512 17.590 -89.930 1.00 37.59 109 LYS A CA 1
ATOM 855 C C . LYS A 1 109 ? 169.093 18.376 -91.187 1.00 37.59 109 LYS A C 1
ATOM 857 O O . LYS A 1 109 ? 168.117 17.997 -91.814 1.00 37.59 109 LYS A O 1
ATOM 862 N N . VAL A 1 110 ? 169.525 19.604 -91.482 1.00 25.73 110 VAL A N 1
ATOM 863 C CA . VAL A 1 110 ? 170.864 20.118 -91.831 1.00 25.73 110 VAL A CA 1
ATOM 864 C C . VAL A 1 110 ? 171.559 19.321 -92.944 1.00 25.73 110 VAL A C 1
ATOM 866 O O . VAL A 1 110 ? 171.912 18.162 -92.758 1.00 25.73 110 VAL A O 1
ATOM 869 N N . SER A 1 111 ? 171.821 20.063 -94.029 1.00 30.28 111 SER A N 1
ATOM 870 C CA . SER A 1 111 ? 172.766 19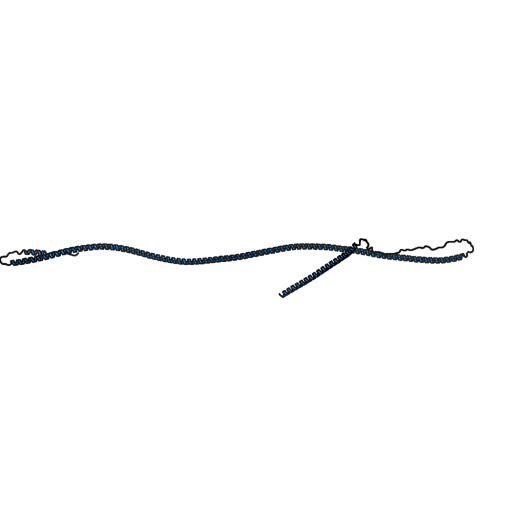.847 -95.138 1.00 30.28 111 SER A CA 1
ATOM 871 C C . SER A 1 111 ? 172.248 19.062 -96.349 1.00 30.28 111 SER A C 1
ATOM 873 O O . SER A 1 111 ? 171.969 17.877 -96.264 1.00 30.28 111 SER A O 1
ATOM 875 N N . LEU A 1 112 ? 172.000 19.721 -97.488 1.00 25.67 112 LEU A N 1
ATOM 876 C CA . LEU A 1 112 ? 173.001 20.293 -98.411 1.00 25.67 112 LEU A CA 1
ATOM 877 C C . LEU A 1 112 ? 173.796 19.192 -99.121 1.00 25.67 112 LEU A C 1
ATOM 879 O O . LEU A 1 112 ? 174.934 18.954 -98.745 1.00 25.67 112 LEU A O 1
ATOM 883 N N . LEU A 1 113 ? 173.236 18.602 -100.180 1.00 29.56 113 LEU A N 1
ATOM 884 C CA . LEU A 1 113 ? 174.023 18.093 -101.302 1.00 29.56 113 LEU A CA 1
ATOM 885 C C . LEU A 1 113 ? 173.272 18.309 -102.620 1.00 29.56 113 LEU A C 1
ATOM 887 O O . LEU A 1 113 ? 172.100 17.987 -102.784 1.00 29.56 113 LEU A O 1
ATOM 891 N N . LYS A 1 114 ? 174.010 18.952 -103.513 1.00 28.14 114 LYS A N 1
ATOM 892 C CA . LYS A 1 114 ? 173.759 19.241 -104.912 1.00 28.14 114 LYS A CA 1
ATOM 893 C C . LYS A 1 114 ? 174.299 18.045 -105.682 1.00 28.14 114 LYS A C 1
ATOM 895 O O . LYS A 1 114 ? 175.504 17.861 -105.626 1.00 28.14 114 LYS A O 1
ATOM 900 N N . ASP A 1 115 ? 173.455 17.301 -106.386 1.00 36.53 115 ASP A N 1
ATOM 901 C CA . ASP A 1 115 ? 173.903 16.330 -107.389 1.00 36.53 115 ASP A CA 1
ATOM 902 C C . ASP A 1 115 ? 172.955 16.352 -108.595 1.00 36.53 115 ASP A C 1
ATOM 904 O O . ASP A 1 115 ? 171.952 15.646 -108.674 1.00 36.53 115 ASP A O 1
ATOM 908 N N . ASP A 1 116 ? 173.317 17.208 -109.554 1.00 35.84 116 ASP A N 1
ATOM 909 C CA . ASP A 1 116 ? 173.123 16.941 -110.974 1.00 35.84 116 ASP A CA 1
ATOM 910 C C . ASP A 1 116 ? 174.071 15.795 -111.354 1.00 35.84 116 ASP A C 1
ATOM 912 O O . ASP A 1 116 ? 175.243 16.025 -111.643 1.00 35.84 116 ASP A O 1
ATOM 916 N N . LEU A 1 117 ? 173.565 14.563 -111.342 1.00 34.69 117 LEU A N 1
ATOM 917 C CA . LEU A 1 117 ? 173.887 13.527 -112.324 1.00 34.69 117 LEU A CA 1
ATOM 918 C C . LEU A 1 117 ? 172.892 12.368 -112.155 1.00 34.69 117 LEU A C 1
ATOM 920 O O . LEU A 1 117 ? 172.931 11.623 -111.184 1.00 34.69 117 LEU A O 1
ATOM 924 N N . GLN A 1 118 ? 172.069 12.180 -113.192 1.00 34.66 118 GLN A N 1
ATOM 925 C CA . GLN A 1 118 ? 171.432 10.907 -113.566 1.00 34.66 118 GLN A CA 1
ATOM 926 C C . GLN A 1 118 ? 170.067 10.561 -112.921 1.00 34.66 118 GLN A C 1
ATOM 928 O O . GLN A 1 118 ? 169.934 9.754 -112.005 1.00 34.66 118 GLN A O 1
ATOM 933 N N . GLY A 1 119 ? 168.999 11.113 -113.507 1.00 38.00 119 GLY A N 1
ATOM 934 C CA . GLY A 1 119 ? 167.601 10.838 -113.161 1.00 38.00 119 GLY A CA 1
ATOM 935 C C . GLY A 1 119 ? 167.024 9.523 -113.703 1.00 38.00 119 GLY A C 1
ATOM 936 O O . GLY A 1 119 ? 166.131 9.560 -114.540 1.00 38.00 119 GLY A O 1
ATOM 937 N N . THR A 1 120 ? 167.449 8.364 -113.191 1.00 45.50 120 THR A N 1
ATOM 938 C CA . THR A 1 120 ? 166.710 7.098 -113.434 1.00 45.50 120 THR A CA 1
ATOM 939 C C . THR A 1 120 ? 166.370 6.279 -112.185 1.00 45.50 120 THR A C 1
ATOM 941 O O . THR A 1 120 ? 165.660 5.289 -112.311 1.00 45.50 120 THR A O 1
ATOM 944 N N . GLN A 1 121 ? 166.787 6.679 -110.974 1.00 46.34 121 GLN A N 1
ATOM 945 C CA . GLN A 1 121 ? 166.340 6.015 -109.729 1.00 46.34 121 GLN A CA 1
ATOM 946 C C . GLN A 1 121 ? 165.097 6.657 -109.085 1.00 46.34 121 GLN A C 1
ATOM 948 O O . GLN A 1 121 ? 164.335 5.970 -108.408 1.00 46.34 121 GLN A O 1
ATOM 953 N N . SER A 1 122 ? 164.798 7.922 -109.402 1.00 49.84 122 SER A N 1
ATOM 954 C CA . SER A 1 122 ? 163.572 8.602 -108.947 1.00 49.84 122 SER A CA 1
ATOM 955 C C . SER A 1 122 ? 162.287 7.958 -109.501 1.00 49.84 122 SER A C 1
ATOM 957 O O . SER A 1 122 ? 161.248 7.976 -108.848 1.00 49.84 122 SER A O 1
ATOM 959 N N . GLU A 1 123 ? 162.350 7.301 -110.665 1.00 53.84 123 GLU A N 1
ATOM 960 C CA . GLU A 1 123 ? 161.189 6.629 -111.266 1.00 53.84 123 GLU A CA 1
ATOM 961 C C . GLU A 1 123 ? 160.762 5.345 -110.529 1.00 53.84 123 GLU A C 1
ATOM 963 O O . GLU A 1 123 ? 159.595 4.956 -110.612 1.00 53.84 123 GLU A O 1
ATOM 968 N N . THR A 1 124 ? 161.672 4.658 -109.824 1.00 60.38 124 THR A N 1
ATOM 969 C CA . THR A 1 124 ? 161.349 3.413 -109.099 1.00 60.38 124 THR A CA 1
ATOM 970 C C . THR A 1 124 ? 160.794 3.669 -107.705 1.00 60.38 124 THR A C 1
ATOM 972 O O . THR A 1 124 ? 159.837 2.999 -107.322 1.00 60.38 124 THR A O 1
ATOM 975 N N . GLU A 1 125 ? 161.333 4.661 -106.990 1.00 62.62 125 GLU A N 1
ATOM 976 C CA . GLU A 1 125 ? 160.776 5.125 -105.710 1.00 62.62 125 GLU A CA 1
ATOM 977 C C . GLU A 1 125 ? 159.381 5.713 -105.932 1.00 62.62 125 GLU A C 1
ATOM 979 O O . GLU A 1 125 ? 158.422 5.261 -105.312 1.00 62.62 125 GLU A O 1
ATOM 984 N N . ALA A 1 126 ? 159.218 6.555 -106.962 1.00 66.50 126 ALA A N 1
ATOM 985 C CA . ALA A 1 126 ? 157.902 7.043 -107.363 1.00 66.50 126 ALA A CA 1
ATOM 986 C C . ALA A 1 126 ? 156.917 5.899 -107.684 1.00 66.50 126 ALA A C 1
ATOM 988 O O . ALA A 1 126 ? 155.737 5.998 -107.361 1.00 66.50 126 ALA A O 1
ATOM 989 N N . LYS A 1 127 ? 157.361 4.783 -108.288 1.00 78.12 127 LYS A N 1
ATOM 990 C CA . LYS A 1 127 ? 156.490 3.621 -108.573 1.00 78.12 127 LYS A CA 1
ATOM 991 C C . LYS A 1 127 ? 156.084 2.835 -107.324 1.00 78.12 127 LYS A C 1
ATOM 993 O O . LYS A 1 127 ? 154.940 2.377 -107.274 1.00 78.12 127 LYS A O 1
ATOM 998 N N . GLN A 1 128 ? 156.988 2.641 -106.362 1.00 79.12 128 GLN A N 1
ATOM 999 C CA . GLN A 1 128 ? 156.671 1.971 -105.094 1.00 79.12 128 GLN A CA 1
ATOM 1000 C C . GLN A 1 128 ? 155.736 2.831 -104.239 1.00 79.12 128 GLN A C 1
ATOM 1002 O O . GLN A 1 128 ? 154.722 2.314 -103.770 1.00 79.12 128 GLN A O 1
ATOM 1007 N N . ASP A 1 129 ? 155.989 4.139 -104.164 1.00 78.69 129 ASP A N 1
ATOM 1008 C CA . ASP A 1 129 ? 155.102 5.105 -103.511 1.00 78.69 129 ASP A CA 1
ATOM 1009 C C . ASP A 1 129 ? 153.710 5.098 -104.152 1.00 78.69 129 ASP A C 1
ATOM 1011 O O . ASP A 1 129 ? 152.702 5.009 -103.455 1.00 78.69 129 ASP A O 1
ATOM 1015 N N . ILE A 1 130 ? 153.624 5.074 -105.489 1.00 79.31 130 ILE A N 1
ATOM 1016 C CA . ILE A 1 130 ? 152.344 4.951 -106.208 1.00 79.31 130 ILE A CA 1
ATOM 1017 C C . ILE A 1 130 ? 151.606 3.644 -105.857 1.00 79.31 130 ILE A C 1
ATOM 1019 O O . ILE A 1 130 ? 150.375 3.645 -105.789 1.00 79.31 130 ILE A O 1
ATOM 1023 N N . GLN A 1 131 ? 152.299 2.516 -105.653 1.00 84.25 131 GLN A N 1
ATOM 1024 C CA . GLN A 1 131 ? 151.653 1.255 -105.255 1.00 84.25 131 GLN A CA 1
ATOM 1025 C C . GLN A 1 131 ? 151.184 1.262 -103.797 1.00 84.25 131 GLN A C 1
ATOM 1027 O O . GLN A 1 131 ? 150.071 0.801 -103.533 1.00 84.25 131 GLN A O 1
ATOM 1032 N N . HIS A 1 132 ? 151.988 1.798 -102.876 1.00 82.50 132 HIS A N 1
ATOM 1033 C CA . HIS A 1 132 ? 151.600 1.970 -101.474 1.00 82.50 132 HIS A CA 1
ATOM 1034 C C . HIS A 1 132 ? 150.372 2.881 -101.360 1.00 82.50 132 HIS A C 1
ATOM 1036 O O . HIS A 1 132 ? 149.358 2.471 -100.796 1.00 82.50 132 HIS A O 1
ATOM 1042 N N . LEU A 1 133 ? 150.397 4.028 -102.052 1.00 83.75 133 LEU A N 1
ATOM 1043 C CA . LEU A 1 133 ? 149.265 4.950 -102.175 1.00 83.75 133 LEU A CA 1
ATOM 1044 C C . LEU A 1 133 ? 148.010 4.268 -102.736 1.00 83.75 133 LEU A C 1
ATOM 1046 O O . LEU A 1 133 ? 146.904 4.560 -102.296 1.00 83.75 133 LEU A O 1
ATOM 1050 N N . ARG A 1 134 ? 148.140 3.338 -103.694 1.00 85.25 134 ARG A N 1
ATOM 1051 C CA . ARG A 1 134 ? 146.993 2.571 -104.220 1.00 85.25 134 ARG A CA 1
ATOM 1052 C C . ARG A 1 134 ? 146.419 1.585 -103.205 1.00 85.25 134 ARG A C 1
ATOM 1054 O O . ARG A 1 134 ? 145.203 1.421 -103.173 1.00 85.25 134 ARG A O 1
ATOM 1061 N N . LYS A 1 135 ? 147.260 0.904 -102.423 1.00 88.00 135 LYS A N 1
ATOM 1062 C CA . LYS A 1 135 ? 146.801 -0.042 -101.397 1.00 88.00 135 LYS A CA 1
ATOM 1063 C C . LYS A 1 135 ? 146.111 0.698 -100.249 1.00 88.00 135 LYS A C 1
ATOM 1065 O O . LYS A 1 135 ? 144.992 0.338 -99.896 1.00 88.00 135 LYS A O 1
ATOM 1070 N N . GLU A 1 136 ? 146.716 1.785 -99.776 1.00 87.44 136 GLU A N 1
ATOM 1071 C CA . GLU A 1 136 ? 146.120 2.700 -98.795 1.00 87.44 136 GLU A CA 1
ATOM 1072 C C . GLU A 1 136 ? 144.810 3.311 -99.311 1.00 87.44 136 GLU A C 1
ATOM 1074 O O . GLU A 1 136 ? 143.839 3.403 -98.565 1.00 87.44 136 GLU A O 1
ATOM 1079 N N . LEU A 1 137 ? 144.722 3.644 -100.606 1.00 90.56 137 LEU A N 1
ATOM 1080 C CA . LEU A 1 137 ? 143.478 4.109 -101.226 1.00 90.56 137 LEU A CA 1
ATOM 1081 C C . LEU A 1 137 ? 142.365 3.050 -101.166 1.00 90.56 137 LEU A C 1
ATOM 1083 O O . LEU A 1 137 ? 141.215 3.402 -100.912 1.00 90.56 137 LEU A O 1
ATOM 1087 N N . VAL A 1 138 ? 142.672 1.770 -101.410 1.00 90.31 138 VAL A N 1
ATOM 1088 C CA . VAL A 1 138 ? 141.686 0.673 -101.349 1.00 90.31 138 VAL A CA 1
ATOM 1089 C C . VAL A 1 138 ? 141.243 0.411 -99.912 1.00 90.31 138 VAL A C 1
ATOM 1091 O O . VAL A 1 138 ? 140.038 0.358 -99.666 1.00 90.31 138 VAL A O 1
ATOM 1094 N N . GLU A 1 139 ? 142.183 0.315 -98.969 1.00 89.25 139 GLU A N 1
ATOM 1095 C CA . GLU A 1 139 ? 141.883 0.146 -97.540 1.00 89.25 139 GLU A CA 1
ATOM 1096 C C . GLU A 1 139 ? 141.039 1.320 -97.015 1.00 89.25 139 GLU A C 1
ATOM 1098 O O . GLU A 1 139 ? 140.017 1.103 -96.363 1.00 89.25 139 GLU A O 1
ATOM 1103 N N . ALA A 1 140 ? 141.366 2.561 -97.396 1.00 90.62 140 ALA A N 1
ATOM 1104 C CA . ALA A 1 140 ? 140.550 3.738 -97.096 1.00 90.62 140 ALA A CA 1
ATOM 1105 C C . ALA A 1 140 ? 139.150 3.664 -97.734 1.00 90.62 140 ALA A C 1
ATOM 1107 O O . ALA A 1 140 ? 138.164 4.093 -97.132 1.00 90.62 140 ALA A O 1
ATOM 1108 N N . GLN A 1 141 ? 139.025 3.094 -98.937 1.00 92.69 141 GLN A N 1
ATOM 1109 C CA . GLN A 1 141 ? 137.736 2.925 -99.609 1.00 92.69 141 GLN A CA 1
ATOM 1110 C C . GLN A 1 141 ? 136.871 1.830 -98.958 1.00 92.69 141 GLN A C 1
ATOM 1112 O O . GLN A 1 141 ? 135.649 1.969 -98.908 1.00 92.69 141 GLN A O 1
ATOM 1117 N N . GLU A 1 142 ? 137.461 0.744 -98.456 1.00 91.56 142 GLU A N 1
ATOM 1118 C CA . GLU A 1 142 ? 136.768 -0.286 -97.665 1.00 91.56 142 GLU A CA 1
ATOM 1119 C C . GLU A 1 142 ? 136.372 0.232 -96.279 1.00 91.56 142 GLU A C 1
ATOM 1121 O O . GLU A 1 142 ? 135.226 0.046 -95.863 1.00 91.56 142 GLU A O 1
ATOM 1126 N N . LEU A 1 143 ? 137.252 0.978 -95.606 1.00 90.75 143 LEU A N 1
ATOM 1127 C CA . LEU A 1 143 ? 136.924 1.720 -94.386 1.00 90.75 143 LEU A CA 1
ATOM 1128 C C . LEU A 1 143 ? 135.763 2.698 -94.614 1.00 90.75 143 LEU A C 1
ATOM 1130 O O . LEU A 1 143 ? 134.845 2.762 -93.803 1.00 90.75 143 LEU A O 1
ATOM 1134 N N . ALA A 1 144 ? 135.731 3.398 -95.750 1.00 93.94 144 ALA A N 1
ATOM 1135 C CA . ALA A 1 144 ? 134.616 4.273 -96.108 1.00 93.94 144 ALA A CA 1
ATOM 1136 C C . ALA A 1 144 ? 133.316 3.501 -96.408 1.00 93.94 144 ALA A C 1
ATOM 1138 O O . ALA A 1 144 ? 132.229 3.955 -96.048 1.00 93.94 144 ALA A O 1
ATOM 1139 N N . ARG A 1 145 ? 133.386 2.326 -97.053 1.00 92.75 145 ARG A N 1
ATOM 1140 C CA . ARG A 1 145 ? 132.202 1.471 -97.282 1.00 92.75 145 ARG A CA 1
ATOM 1141 C C . ARG A 1 145 ? 131.650 0.911 -95.973 1.00 92.75 145 ARG A C 1
ATOM 1143 O O . ARG A 1 145 ? 130.441 0.953 -95.765 1.00 92.75 145 ARG A O 1
ATOM 1150 N N . THR A 1 146 ? 132.520 0.421 -95.095 1.00 92.56 146 THR A N 1
ATOM 1151 C CA . THR A 1 146 ? 132.130 -0.117 -93.785 1.00 92.56 146 THR A CA 1
ATOM 1152 C C . THR A 1 146 ? 131.614 0.979 -92.858 1.00 92.56 146 THR A C 1
ATOM 1154 O O . THR A 1 146 ? 130.606 0.762 -92.192 1.00 92.56 146 THR A O 1
ATOM 1157 N N . SER A 1 147 ? 132.217 2.176 -92.850 1.00 92.00 147 SER A N 1
ATOM 1158 C CA . SER A 1 147 ? 131.679 3.311 -92.087 1.00 92.00 147 SER A CA 1
ATOM 1159 C C . SER A 1 147 ? 130.299 3.717 -92.604 1.00 92.00 147 SER A C 1
ATOM 1161 O O . SER A 1 147 ? 129.381 3.889 -91.808 1.00 92.00 147 SER A O 1
ATOM 1163 N N . LYS A 1 148 ? 130.100 3.750 -93.929 1.00 95.88 148 LYS A N 1
ATOM 1164 C CA . LYS A 1 148 ? 128.792 4.010 -94.540 1.00 95.88 148 LYS A CA 1
ATOM 1165 C C . LYS A 1 148 ? 127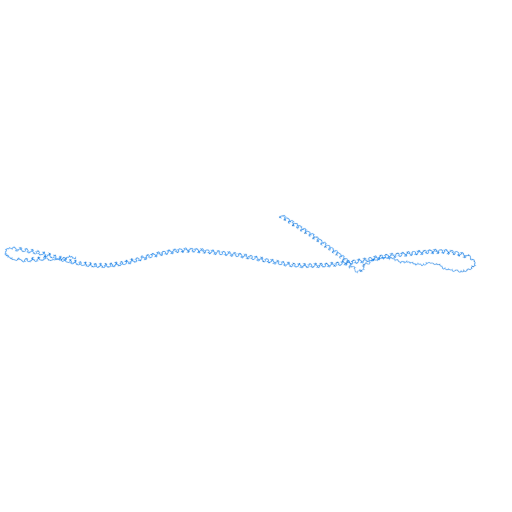.748 2.958 -94.149 1.00 95.88 148 LYS A C 1
ATOM 1167 O O . LYS A 1 148 ? 126.618 3.323 -93.843 1.00 95.88 148 LYS A O 1
ATOM 1172 N N . GLN A 1 149 ? 128.107 1.673 -94.137 1.00 95.75 149 GLN A N 1
ATOM 1173 C CA . GLN A 1 149 ? 127.210 0.604 -93.689 1.00 95.75 149 GLN A CA 1
ATOM 1174 C C . GLN A 1 149 ? 126.853 0.746 -92.204 1.00 95.75 149 GLN A C 1
ATOM 1176 O O . GLN A 1 149 ? 125.673 0.704 -91.869 1.00 95.75 149 GLN A O 1
ATOM 1181 N N . LYS A 1 150 ? 127.837 1.010 -91.336 1.00 95.50 150 LYS A N 1
ATOM 1182 C CA . LYS A 1 150 ? 127.596 1.285 -89.911 1.00 95.50 150 LYS A CA 1
ATOM 1183 C C . LYS A 1 150 ? 126.685 2.496 -89.712 1.00 95.50 150 LYS A C 1
ATOM 1185 O O . LYS A 1 150 ? 125.806 2.455 -88.861 1.00 95.50 150 LYS A O 1
ATOM 1190 N N . CYS A 1 151 ? 126.839 3.554 -90.513 1.00 94.75 151 CYS A N 1
ATOM 1191 C CA . CYS A 1 151 ? 125.919 4.692 -90.490 1.00 94.75 151 CYS A CA 1
ATOM 1192 C C . CYS A 1 151 ? 124.485 4.282 -90.860 1.00 94.75 151 CYS A C 1
ATOM 1194 O O . CYS A 1 151 ? 123.551 4.744 -90.213 1.00 94.75 151 CYS A O 1
ATOM 1196 N N . PHE A 1 152 ? 124.295 3.409 -91.856 1.00 95.31 152 PHE A N 1
ATOM 1197 C CA . PHE A 1 152 ? 122.964 2.901 -92.206 1.00 95.31 152 PHE A CA 1
ATOM 1198 C C . PHE A 1 152 ? 122.369 1.984 -91.131 1.00 95.31 152 PHE A C 1
ATOM 1200 O O . PHE A 1 152 ? 121.183 2.097 -90.840 1.00 95.31 152 PHE A O 1
ATOM 1207 N N . GLU A 1 153 ? 123.167 1.107 -90.521 1.00 95.56 153 GLU A N 1
ATOM 1208 C CA . GLU A 1 153 ? 122.730 0.248 -89.411 1.00 95.56 153 GLU A CA 1
ATOM 1209 C C . GLU A 1 153 ? 122.342 1.083 -88.185 1.00 95.56 153 GLU A C 1
ATOM 1211 O O . GLU A 1 153 ? 121.263 0.892 -87.631 1.00 95.56 153 GLU A O 1
ATOM 1216 N N . LEU A 1 154 ? 123.158 2.075 -87.813 1.00 95.62 154 LEU A N 1
ATOM 1217 C CA . LEU A 1 154 ? 122.826 3.026 -86.749 1.00 95.62 154 LEU A CA 1
ATOM 1218 C C . LEU A 1 154 ? 121.567 3.830 -87.075 1.00 95.62 154 LEU A C 1
ATOM 1220 O O . LEU A 1 154 ? 120.740 4.046 -86.196 1.00 95.62 154 LEU A O 1
ATOM 1224 N N . GLN A 1 155 ? 121.385 4.249 -88.328 1.00 96.62 155 GLN A N 1
ATOM 1225 C CA . GLN A 1 155 ? 120.157 4.917 -88.747 1.00 96.62 155 GLN A CA 1
ATOM 1226 C C . GLN A 1 155 ? 118.935 3.996 -88.604 1.00 96.62 155 GLN A C 1
ATOM 1228 O O . GLN A 1 155 ? 117.905 4.439 -88.103 1.00 96.62 155 GLN A O 1
ATOM 1233 N N . ALA A 1 156 ? 119.043 2.724 -88.996 1.00 95.69 156 ALA A N 1
ATOM 1234 C CA . ALA A 1 156 ? 117.966 1.749 -88.848 1.00 95.69 156 ALA A CA 1
ATOM 1235 C C . ALA A 1 156 ? 117.634 1.484 -87.371 1.00 95.69 156 ALA A C 1
ATOM 1237 O O . ALA A 1 156 ? 116.459 1.493 -87.012 1.00 95.69 156 ALA A O 1
ATOM 1238 N N . LEU A 1 157 ? 118.651 1.335 -86.514 1.00 96.88 157 LEU A N 1
ATOM 1239 C CA . LEU A 1 157 ? 118.476 1.181 -85.067 1.00 96.88 157 LEU A CA 1
ATOM 1240 C C . LEU A 1 157 ? 117.821 2.418 -84.444 1.00 96.88 157 LEU A C 1
ATOM 1242 O O . LEU A 1 157 ? 116.867 2.277 -83.688 1.00 96.88 157 LEU A O 1
ATOM 1246 N N . LEU A 1 158 ? 118.250 3.629 -84.817 1.00 95.56 158 LEU A N 1
ATOM 1247 C CA . LEU A 1 158 ? 117.616 4.876 -84.369 1.00 95.56 158 LEU A CA 1
ATOM 1248 C C . LEU A 1 158 ? 116.162 4.987 -84.850 1.00 95.56 158 LEU A C 1
ATOM 1250 O O . LEU A 1 158 ? 115.301 5.502 -84.139 1.00 95.56 158 LEU A O 1
ATOM 1254 N N . GLU A 1 159 ? 115.855 4.538 -86.067 1.00 95.56 159 GLU A N 1
ATOM 1255 C CA . GLU A 1 159 ? 114.485 4.515 -86.585 1.00 95.56 159 GLU A CA 1
ATOM 1256 C C . GLU A 1 159 ? 113.611 3.465 -85.887 1.00 95.56 159 GLU A C 1
ATOM 1258 O O . GLU A 1 159 ? 112.434 3.735 -85.631 1.00 95.56 159 GLU A O 1
ATOM 1263 N N . GLU A 1 160 ? 114.160 2.294 -85.570 1.00 95.81 160 GLU A N 1
ATOM 1264 C CA . GLU A 1 160 ? 113.489 1.240 -84.810 1.00 95.81 160 GLU A CA 1
ATOM 1265 C C . GLU A 1 160 ? 113.254 1.665 -83.359 1.00 95.81 160 GLU A C 1
ATOM 1267 O O . GLU A 1 160 ? 112.133 1.546 -82.874 1.00 95.81 160 GLU A O 1
ATOM 1272 N N . GLU A 1 161 ? 114.238 2.291 -82.714 1.00 94.94 161 GLU A N 1
ATOM 1273 C CA . GLU A 1 161 ? 114.107 2.878 -81.380 1.00 94.94 161 GLU A CA 1
ATOM 1274 C C . GLU A 1 161 ? 113.038 3.978 -81.367 1.00 94.94 161 GLU A C 1
ATOM 1276 O O . GLU A 1 161 ? 112.136 3.969 -80.531 1.00 94.94 161 GLU A O 1
ATOM 1281 N N . ARG A 1 162 ? 113.038 4.881 -82.358 1.00 96.06 162 ARG A N 1
ATOM 1282 C CA . ARG A 1 162 ? 111.979 5.896 -82.518 1.00 96.06 162 ARG A CA 1
ATOM 1283 C C . ARG A 1 162 ? 110.604 5.282 -82.774 1.00 96.06 162 ARG A C 1
ATOM 1285 O O . ARG A 1 162 ? 109.590 5.882 -82.416 1.00 96.06 162 ARG A O 1
ATOM 1292 N N . LYS A 1 163 ? 110.519 4.141 -83.462 1.00 96.69 163 LYS A N 1
ATOM 1293 C CA . LYS A 1 163 ? 109.253 3.408 -83.647 1.00 96.69 163 LYS A CA 1
ATOM 1294 C C . LYS A 1 163 ? 108.812 2.752 -82.338 1.00 96.69 163 LYS A C 1
ATOM 1296 O O . LYS A 1 163 ? 107.654 2.909 -81.973 1.00 96.69 163 LYS A O 1
ATOM 1301 N N . ALA A 1 164 ? 109.719 2.108 -81.610 1.00 96.56 164 ALA A N 1
ATOM 1302 C CA . ALA A 1 164 ? 109.446 1.493 -80.316 1.00 96.56 164 ALA A CA 1
ATOM 1303 C C . ALA A 1 164 ? 108.984 2.531 -79.282 1.00 96.56 164 ALA A C 1
ATOM 1305 O O . ALA A 1 164 ? 107.953 2.334 -78.645 1.00 96.56 164 ALA A O 1
ATOM 1306 N N . TYR A 1 165 ? 109.663 3.680 -79.194 1.00 95.69 165 TYR A N 1
ATOM 1307 C CA . TYR A 1 165 ? 109.256 4.791 -78.331 1.00 95.69 165 TYR A CA 1
ATOM 1308 C C . TYR A 1 165 ? 107.865 5.322 -78.684 1.00 95.69 165 TYR A C 1
ATOM 1310 O O . TYR A 1 165 ? 107.053 5.558 -77.794 1.00 95.69 165 TYR A O 1
ATOM 1318 N N . ARG A 1 166 ? 107.556 5.488 -79.979 1.00 96.69 166 ARG A N 1
ATOM 1319 C CA . ARG A 1 166 ? 106.212 5.901 -80.415 1.00 96.69 166 ARG A CA 1
ATOM 1320 C C . ARG A 1 166 ? 105.150 4.884 -80.014 1.00 96.69 166 ARG A C 1
ATOM 1322 O O . ARG A 1 166 ? 104.154 5.281 -79.424 1.00 96.69 166 ARG A O 1
ATOM 1329 N N . ASN A 1 167 ? 105.390 3.596 -80.254 1.00 96.69 167 ASN A N 1
ATOM 1330 C CA . ASN A 1 167 ? 104.464 2.534 -79.860 1.00 96.69 167 ASN A CA 1
ATOM 1331 C C . ASN A 1 167 ? 104.251 2.510 -78.337 1.00 96.69 167 ASN A C 1
ATOM 1333 O O . ASN A 1 167 ? 103.113 2.455 -77.885 1.00 96.69 167 ASN A O 1
ATOM 1337 N N . GLN A 1 168 ? 105.319 2.648 -77.545 1.00 96.94 168 GLN A N 1
ATOM 1338 C CA . GLN A 1 168 ? 105.244 2.701 -76.083 1.00 96.94 168 GLN A CA 1
ATOM 1339 C C . GLN A 1 168 ? 104.451 3.922 -75.582 1.00 96.94 168 GLN A C 1
ATOM 1341 O O . GLN A 1 168 ? 103.640 3.815 -74.656 1.00 96.94 168 GLN A O 1
ATOM 1346 N N . VAL A 1 169 ? 104.655 5.095 -76.187 1.00 97.25 169 VAL A N 1
ATOM 1347 C CA . VAL A 1 169 ? 103.885 6.308 -75.866 1.00 97.25 169 VAL A CA 1
ATOM 1348 C C . VAL A 1 169 ? 102.417 6.136 -76.262 1.00 97.25 169 VAL A C 1
ATOM 1350 O O . VAL A 1 169 ? 101.535 6.492 -75.489 1.00 97.25 169 VAL A O 1
ATOM 1353 N N . GLU A 1 170 ? 102.127 5.544 -77.419 1.00 96.94 170 GLU A N 1
ATOM 1354 C CA . GLU A 1 170 ? 100.753 5.262 -77.844 1.00 96.94 170 GLU A CA 1
ATOM 1355 C C . GLU A 1 170 ? 100.053 4.237 -76.938 1.00 96.94 170 GLU A C 1
ATOM 1357 O O . GLU A 1 170 ? 98.880 4.408 -76.610 1.00 96.94 170 GLU A O 1
ATOM 1362 N N . GLU A 1 171 ? 100.743 3.179 -76.512 1.00 96.75 171 GLU A N 1
ATOM 1363 C CA . GLU A 1 171 ? 100.216 2.164 -75.592 1.00 96.75 171 GLU A CA 1
ATOM 1364 C C . GLU A 1 171 ? 99.961 2.740 -74.198 1.00 96.75 171 GLU A C 1
ATOM 1366 O O . GLU A 1 171 ? 98.879 2.540 -73.641 1.00 96.75 171 GLU A O 1
ATOM 1371 N N . SER A 1 172 ? 100.903 3.518 -73.659 1.00 95.44 172 SER A N 1
ATOM 1372 C CA . SER A 1 172 ? 100.714 4.203 -72.376 1.00 95.44 172 SER A CA 1
ATOM 1373 C C . SER A 1 172 ? 99.611 5.262 -72.448 1.00 95.44 172 SER A C 1
ATOM 1375 O O . SER A 1 172 ? 98.795 5.340 -71.533 1.00 95.44 172 SER A O 1
ATOM 1377 N N . ALA A 1 173 ? 99.495 6.010 -73.551 1.00 97.38 173 ALA A N 1
ATOM 1378 C CA . ALA A 1 173 ? 98.393 6.945 -73.771 1.00 97.38 173 ALA A CA 1
ATOM 1379 C C . ALA A 1 173 ? 97.032 6.232 -73.826 1.00 97.38 173 ALA A C 1
ATOM 1381 O O . ALA A 1 173 ? 96.086 6.680 -73.178 1.00 97.38 173 ALA A O 1
ATOM 1382 N N . LYS A 1 174 ? 96.931 5.091 -74.527 1.00 97.19 174 LYS A N 1
ATOM 1383 C CA . LYS A 1 174 ? 95.719 4.249 -74.538 1.00 97.19 174 LYS A CA 1
ATOM 1384 C C . LYS A 1 174 ? 95.386 3.736 -73.137 1.00 97.19 174 LYS A C 1
ATOM 1386 O O . LYS A 1 174 ? 94.229 3.788 -72.730 1.00 97.19 174 LYS A O 1
ATOM 1391 N N . GLN A 1 175 ? 96.384 3.278 -72.378 1.00 97.81 175 GLN A N 1
ATOM 1392 C CA . GLN A 1 175 ? 96.187 2.804 -71.007 1.00 97.81 175 GLN A CA 1
ATOM 1393 C C . GLN A 1 175 ? 95.708 3.930 -70.080 1.00 97.81 175 GLN A C 1
ATOM 1395 O O . GLN A 1 175 ? 94.757 3.736 -69.324 1.00 97.81 175 GLN A O 1
ATOM 1400 N N . ILE A 1 176 ? 96.309 5.118 -70.17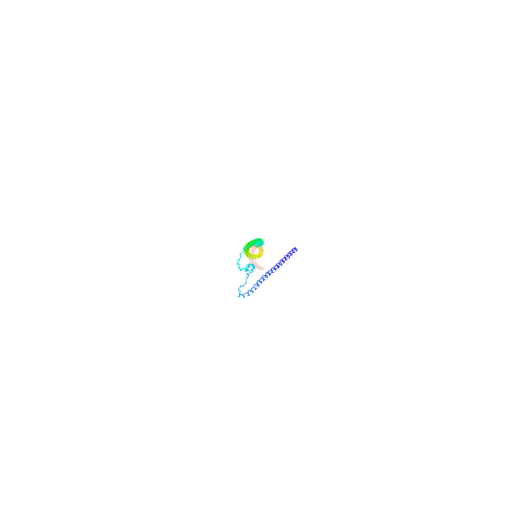7 1.00 97.38 176 ILE A N 1
ATOM 1401 C CA . ILE A 1 176 ? 95.887 6.312 -69.435 1.00 97.38 176 ILE A CA 1
ATOM 1402 C C . ILE A 1 176 ? 94.452 6.695 -69.810 1.00 97.38 176 ILE A C 1
ATOM 1404 O O . ILE A 1 176 ? 93.652 6.962 -68.919 1.00 97.38 176 ILE A O 1
ATOM 1408 N N . GLN A 1 177 ? 94.093 6.665 -71.096 1.00 97.62 177 GLN A N 1
ATOM 1409 C CA . GLN A 1 177 ? 92.735 6.970 -71.549 1.00 97.62 177 GLN A CA 1
ATOM 1410 C C . GLN A 1 177 ? 91.706 5.972 -70.993 1.00 97.62 177 GLN A C 1
ATOM 1412 O O . GLN A 1 177 ? 90.654 6.384 -70.509 1.00 97.62 177 GLN A O 1
ATOM 1417 N N . VAL A 1 178 ? 92.009 4.669 -71.010 1.00 98.06 178 VAL A N 1
ATOM 1418 C CA . VAL A 1 178 ? 91.143 3.637 -70.412 1.00 98.06 178 VAL A CA 1
ATOM 1419 C C . VAL A 1 178 ? 90.964 3.879 -68.914 1.00 98.06 178 VAL A C 1
ATOM 1421 O O . VAL A 1 178 ? 89.833 3.858 -68.429 1.00 98.06 178 VAL A O 1
ATOM 1424 N N . LEU A 1 179 ? 92.051 4.159 -68.188 1.00 98.12 179 LEU A N 1
ATOM 1425 C CA . LEU A 1 179 ? 91.995 4.465 -66.757 1.00 98.12 179 LEU A CA 1
ATOM 1426 C C . LEU A 1 179 ? 91.189 5.740 -66.473 1.00 98.12 179 LEU A C 1
ATOM 1428 O O . LEU A 1 179 ? 90.403 5.761 -65.532 1.00 98.12 179 LEU A O 1
ATOM 1432 N N . GLN A 1 180 ? 91.323 6.783 -67.294 1.00 98.06 180 GLN A N 1
ATOM 1433 C CA . GLN A 1 180 ? 90.537 8.013 -67.163 1.00 98.06 180 GLN A CA 1
ATOM 1434 C C . GLN A 1 180 ? 89.039 7.766 -67.371 1.00 98.06 180 GLN A C 1
ATOM 1436 O O . GLN A 1 180 ? 88.236 8.249 -66.577 1.00 98.06 180 GLN A O 1
ATOM 1441 N N . VAL A 1 181 ? 88.652 6.979 -68.381 1.00 97.88 181 VAL A N 1
ATOM 1442 C CA . VAL A 1 181 ? 87.243 6.611 -68.614 1.00 97.88 181 VAL A CA 1
ATOM 1443 C C . VAL A 1 181 ? 86.699 5.757 -67.466 1.00 97.88 181 VAL A C 1
ATOM 1445 O O . VAL A 1 181 ? 85.578 5.981 -67.013 1.00 97.88 181 VAL A O 1
ATOM 1448 N N . GLN A 1 182 ? 87.483 4.803 -66.956 1.00 98.38 182 GLN A N 1
ATOM 1449 C CA . GLN A 1 182 ? 87.097 3.994 -65.795 1.00 98.38 182 GLN A CA 1
ATOM 1450 C C . GLN A 1 182 ? 86.925 4.847 -64.534 1.00 98.38 182 GLN A C 1
ATOM 1452 O O . GLN A 1 182 ? 85.945 4.667 -63.815 1.00 98.38 182 GLN A O 1
ATOM 1457 N N . LEU A 1 183 ? 87.828 5.802 -64.291 1.00 98.44 183 LEU A N 1
ATOM 1458 C CA . LEU A 1 183 ? 87.712 6.749 -63.185 1.00 98.44 183 LEU A CA 1
ATOM 1459 C C . LEU A 1 183 ? 86.472 7.631 -63.333 1.00 98.44 183 LEU A C 1
ATOM 1461 O O . LEU A 1 183 ? 85.741 7.783 -62.364 1.00 98.44 183 LEU A O 1
ATOM 1465 N N . GLN A 1 184 ? 86.196 8.177 -64.520 1.00 98.19 184 GLN A N 1
ATOM 1466 C CA . GLN A 1 184 ? 84.991 8.979 -64.767 1.00 98.19 184 GLN A CA 1
ATOM 1467 C C . GLN A 1 184 ? 83.710 8.175 -64.541 1.00 98.19 184 GLN A C 1
ATOM 1469 O O . GLN A 1 184 ? 82.786 8.668 -63.902 1.00 98.19 184 GLN A O 1
ATOM 1474 N N . LYS A 1 185 ? 83.670 6.923 -65.015 1.00 98.19 185 LYS A N 1
ATOM 1475 C CA . LYS A 1 185 ? 82.542 6.024 -64.765 1.00 98.19 185 LYS A CA 1
ATOM 1476 C C . LYS A 1 185 ? 82.355 5.770 -63.268 1.00 98.19 185 LYS A C 1
ATOM 1478 O O . LYS A 1 185 ? 81.242 5.891 -62.781 1.00 98.19 185 LYS A O 1
ATOM 1483 N N . LEU A 1 186 ? 83.435 5.483 -62.541 1.00 98.50 186 LEU A N 1
ATOM 1484 C CA . LEU A 1 186 ? 83.379 5.273 -61.095 1.00 98.50 186 LEU A CA 1
ATOM 1485 C C . LEU A 1 186 ? 82.894 6.525 -60.345 1.00 98.50 186 LEU A C 1
ATOM 1487 O O . LEU A 1 186 ? 82.116 6.394 -59.408 1.00 98.50 186 LEU A O 1
ATOM 1491 N N . HIS A 1 187 ? 83.317 7.724 -60.760 1.00 98.50 187 HIS A N 1
ATOM 1492 C CA . HIS A 1 187 ? 82.828 8.980 -60.176 1.00 98.50 187 HIS A CA 1
ATOM 1493 C C . HIS A 1 187 ? 81.331 9.173 -60.431 1.00 98.50 187 HIS A C 1
ATOM 1495 O O . HIS A 1 187 ? 80.598 9.462 -59.494 1.00 98.50 187 HIS A O 1
ATOM 1501 N N . MET A 1 188 ? 80.868 8.941 -61.663 1.00 98.44 188 MET A N 1
ATOM 1502 C CA . MET A 1 188 ? 79.444 9.000 -62.006 1.00 98.44 188 MET A CA 1
ATOM 1503 C C . MET A 1 188 ? 78.626 7.978 -61.200 1.00 98.44 188 MET A C 1
ATOM 1505 O O . MET A 1 188 ? 77.571 8.307 -60.671 1.00 98.44 188 MET A O 1
ATOM 1509 N N . ASP A 1 189 ? 79.123 6.747 -61.057 1.00 98.56 189 ASP A N 1
ATOM 1510 C CA . ASP A 1 189 ? 78.468 5.705 -60.260 1.00 98.56 189 ASP A CA 1
ATOM 1511 C C . ASP A 1 189 ? 78.416 6.092 -58.767 1.00 98.56 189 ASP A C 1
ATOM 1513 O O . ASP A 1 189 ? 77.396 5.883 -58.113 1.00 98.56 189 ASP A O 1
ATOM 1517 N N . MET A 1 190 ? 79.478 6.704 -58.227 1.00 98.00 190 MET A N 1
ATOM 1518 C CA . MET A 1 190 ? 79.493 7.240 -56.859 1.00 98.00 190 MET A CA 1
ATOM 1519 C C . MET A 1 190 ? 78.500 8.393 -56.661 1.00 98.00 190 MET A C 1
ATOM 1521 O O . MET A 1 190 ? 77.836 8.439 -55.627 1.00 98.00 190 MET A O 1
ATOM 1525 N N . GLU A 1 191 ? 78.394 9.313 -57.621 1.00 98.50 191 GLU A N 1
ATOM 1526 C CA . GLU A 1 191 ? 77.437 10.427 -57.585 1.00 98.50 191 GLU A CA 1
ATOM 1527 C C . GLU A 1 191 ? 75.992 9.916 -57.643 1.00 98.50 191 GLU A C 1
ATOM 1529 O O . GLU A 1 191 ? 75.181 10.291 -56.798 1.00 98.50 191 GLU A O 1
ATOM 1534 N N . ASN A 1 192 ? 75.699 8.982 -58.552 1.00 98.44 192 ASN A N 1
ATOM 1535 C CA . ASN A 1 192 ? 74.382 8.351 -58.663 1.00 98.44 192 ASN A CA 1
ATOM 1536 C C . ASN A 1 192 ? 73.996 7.595 -57.383 1.00 98.44 192 ASN A C 1
ATOM 1538 O O . ASN A 1 192 ? 72.881 7.749 -56.893 1.00 98.44 192 ASN A O 1
ATOM 1542 N N . LEU A 1 193 ? 74.915 6.806 -56.807 1.00 98.56 193 LEU A N 1
ATOM 1543 C CA . LEU A 1 193 ? 74.674 6.096 -55.543 1.00 98.56 193 LEU A CA 1
ATOM 1544 C C . LEU A 1 193 ? 74.439 7.061 -54.378 1.00 98.56 193 LEU A C 1
ATOM 1546 O O . LEU A 1 193 ? 73.629 6.785 -53.494 1.00 98.56 193 LEU A O 1
ATOM 1550 N N . GLN A 1 194 ? 75.148 8.189 -54.357 1.00 98.56 194 GLN A N 1
ATOM 1551 C CA . GLN A 1 194 ? 74.949 9.213 -53.342 1.00 98.56 194 GLN A CA 1
ATOM 1552 C C . GLN A 1 194 ? 73.569 9.873 -53.484 1.00 98.56 194 GLN A C 1
ATOM 1554 O O . GLN A 1 194 ? 72.881 10.023 -52.474 1.00 98.56 194 GLN A O 1
ATOM 1559 N N . GLU A 1 195 ? 73.145 10.211 -54.705 1.00 98.56 195 GLU A N 1
ATOM 1560 C CA . GLU A 1 195 ? 71.815 10.765 -54.987 1.00 98.56 195 GLU A CA 1
ATOM 1561 C C . GLU A 1 195 ? 70.696 9.765 -54.654 1.00 98.56 195 GLU A C 1
ATOM 1563 O O . GLU A 1 195 ? 69.727 10.121 -53.981 1.00 98.56 195 GLU A O 1
ATOM 1568 N N . GLU A 1 196 ? 70.836 8.494 -55.037 1.00 98.62 196 GLU A N 1
ATOM 1569 C CA . GLU A 1 196 ? 69.880 7.431 -54.697 1.00 98.62 196 GLU A CA 1
ATOM 1570 C C . GLU A 1 196 ? 69.748 7.271 -53.176 1.00 98.62 196 GLU A C 1
ATOM 1572 O O . GLU A 1 196 ? 68.646 7.284 -52.627 1.00 98.62 196 GLU A O 1
ATOM 1577 N N . LYS A 1 197 ? 70.875 7.233 -52.461 1.00 98.38 197 LYS A N 1
ATOM 1578 C CA . LYS A 1 197 ? 70.887 7.152 -50.999 1.00 98.38 197 LYS A CA 1
ATOM 1579 C C . LYS A 1 197 ? 70.254 8.396 -50.354 1.00 98.38 197 LYS A C 1
ATOM 1581 O O . LYS A 1 197 ? 69.480 8.261 -49.409 1.00 98.38 197 LYS A O 1
ATOM 1586 N N . ASP A 1 198 ? 70.541 9.605 -50.838 1.00 98.50 198 ASP A N 1
ATOM 1587 C CA . ASP A 1 198 ? 69.979 10.847 -50.279 1.00 98.50 198 ASP A CA 1
ATOM 1588 C C . ASP A 1 198 ? 68.468 10.993 -50.583 1.00 98.50 198 ASP A C 1
ATOM 1590 O O . ASP A 1 198 ? 67.697 11.447 -49.725 1.00 98.50 198 ASP A O 1
ATOM 1594 N N . THR A 1 199 ? 68.010 10.547 -51.758 1.00 98.12 199 THR A N 1
ATOM 1595 C CA . THR A 1 199 ? 66.582 10.512 -52.122 1.00 98.12 199 THR A CA 1
ATOM 1596 C C . THR A 1 199 ? 65.812 9.454 -51.328 1.00 98.12 199 THR A C 1
ATOM 1598 O O . THR A 1 199 ? 64.712 9.739 -50.847 1.00 98.12 199 THR A O 1
ATOM 1601 N N . GLU A 1 200 ? 66.388 8.270 -51.097 1.00 98.56 200 GLU A N 1
ATOM 1602 C CA . GLU A 1 200 ? 65.785 7.233 -50.254 1.00 98.56 200 GLU A CA 1
ATOM 1603 C C . GLU A 1 200 ? 65.724 7.659 -48.779 1.00 98.56 200 GLU A C 1
ATOM 1605 O O . GLU A 1 200 ? 64.686 7.494 -48.129 1.00 98.56 200 GLU A O 1
ATOM 1610 N N . ILE A 1 201 ? 66.776 8.292 -48.248 1.00 98.38 201 ILE A N 1
ATOM 1611 C CA . ILE A 1 201 ? 66.766 8.873 -46.894 1.00 98.38 201 ILE A CA 1
ATOM 1612 C C . ILE A 1 201 ? 65.672 9.941 -46.768 1.00 98.38 201 ILE A C 1
ATOM 1614 O O . ILE A 1 201 ? 64.941 9.960 -45.777 1.00 98.38 201 ILE A O 1
ATOM 1618 N N . SER A 1 202 ? 65.522 10.812 -47.766 1.00 98.50 202 SER A N 1
ATOM 1619 C CA . SER A 1 202 ? 64.486 11.854 -47.749 1.00 98.50 202 SER A CA 1
ATOM 1620 C C . SER A 1 202 ? 63.080 11.243 -47.796 1.00 98.50 202 SER A C 1
ATOM 1622 O O . SER A 1 202 ? 62.248 11.532 -46.942 1.00 98.50 202 SER A O 1
ATOM 1624 N N . SER A 1 203 ? 62.849 10.293 -48.706 1.00 98.56 203 SER A N 1
ATOM 1625 C CA . SER A 1 203 ? 61.584 9.555 -48.836 1.00 98.56 203 SER A CA 1
ATOM 1626 C C . SER A 1 203 ? 61.213 8.781 -47.566 1.00 98.56 203 SER A C 1
ATOM 1628 O O . SER A 1 203 ? 60.062 8.803 -47.125 1.00 98.56 203 SER A O 1
ATOM 1630 N N . THR A 1 204 ? 62.174 8.100 -46.937 1.00 98.25 204 THR A N 1
ATOM 1631 C CA . THR A 1 204 ? 61.937 7.372 -45.680 1.00 98.25 204 THR A CA 1
ATOM 1632 C C . THR A 1 204 ? 61.680 8.321 -44.510 1.00 98.25 204 THR A C 1
ATOM 1634 O O . THR A 1 204 ? 60.800 8.040 -43.693 1.00 98.25 204 THR A O 1
ATOM 1637 N N . ARG A 1 205 ? 62.366 9.469 -44.448 1.00 98.69 205 ARG A N 1
ATOM 1638 C CA . ARG A 1 205 ? 62.119 10.521 -43.453 1.00 98.69 205 ARG A CA 1
ATOM 1639 C C . ARG A 1 205 ? 60.726 11.137 -43.595 1.00 98.69 205 ARG A C 1
ATOM 1641 O O . ARG A 1 205 ? 60.043 11.284 -42.585 1.00 98.69 205 ARG A O 1
ATOM 1648 N N . ASP A 1 206 ? 60.284 11.439 -44.811 1.00 98.56 206 ASP A N 1
ATOM 1649 C CA . ASP A 1 206 ? 58.955 12.011 -45.064 1.00 98.56 206 ASP A CA 1
ATOM 1650 C C . ASP A 1 206 ? 57.836 11.024 -44.704 1.00 98.56 206 ASP A C 1
ATOM 1652 O O . ASP A 1 206 ? 56.835 11.396 -44.082 1.00 98.56 206 ASP A O 1
ATOM 1656 N N . LYS A 1 207 ? 58.029 9.733 -45.011 1.00 98.50 207 LYS A N 1
ATOM 1657 C CA . LYS A 1 207 ? 57.121 8.659 -44.575 1.00 98.50 207 LYS A CA 1
ATOM 1658 C C . LYS A 1 207 ? 57.079 8.531 -43.054 1.00 98.50 207 LYS A C 1
ATOM 1660 O O . LYS A 1 207 ? 56.001 8.356 -42.493 1.00 98.50 207 LYS A O 1
ATOM 1665 N N . LEU A 1 208 ? 58.230 8.630 -42.386 1.00 98.62 208 LEU A N 1
ATOM 1666 C CA . LEU A 1 208 ? 58.307 8.588 -40.926 1.00 98.62 208 LEU A CA 1
ATOM 1667 C C . LEU A 1 208 ? 57.566 9.772 -40.289 1.00 98.62 208 LEU A C 1
ATOM 1669 O O . LEU A 1 208 ? 56.836 9.562 -39.325 1.00 98.62 208 LEU A O 1
ATOM 1673 N N . LEU A 1 209 ? 57.722 10.985 -40.827 1.00 98.62 209 LEU A N 1
ATOM 1674 C CA . LEU A 1 209 ? 56.989 12.168 -40.363 1.00 98.62 209 LEU A CA 1
ATOM 1675 C C . LEU A 1 209 ? 55.479 12.000 -40.562 1.00 98.62 209 LEU A C 1
ATOM 1677 O O . LEU A 1 209 ? 54.720 12.169 -39.613 1.00 98.62 209 LEU A O 1
ATOM 1681 N N . SER A 1 210 ? 55.055 11.550 -41.745 1.00 98.56 210 SER A N 1
ATOM 1682 C CA . SER A 1 210 ? 53.638 11.298 -42.043 1.00 98.56 210 SER A CA 1
ATOM 1683 C C . SER A 1 210 ? 53.021 10.272 -41.082 1.00 98.56 210 SER A C 1
ATOM 1685 O O . SER A 1 210 ? 51.920 10.471 -40.576 1.00 98.56 210 SER A O 1
ATOM 1687 N N . ALA A 1 211 ? 53.749 9.192 -40.776 1.00 98.50 211 ALA A N 1
ATOM 1688 C CA . ALA A 1 211 ? 53.308 8.188 -39.810 1.00 98.50 211 ALA A CA 1
ATOM 1689 C C . ALA A 1 211 ? 53.266 8.733 -38.369 1.00 98.50 211 ALA A C 1
ATOM 1691 O O . ALA A 1 211 ? 52.391 8.357 -37.593 1.00 98.50 211 ALA A O 1
ATOM 1692 N N . GLN A 1 212 ? 54.193 9.619 -37.986 1.00 98.69 212 GLN A N 1
ATOM 1693 C CA . GLN A 1 212 ? 54.160 10.279 -36.675 1.00 98.69 212 GLN A CA 1
ATOM 1694 C C . GLN A 1 212 ? 52.947 11.205 -36.533 1.00 98.69 212 GLN A C 1
ATOM 1696 O O . GLN A 1 212 ? 52.292 11.170 -35.488 1.00 98.69 212 GLN A O 1
ATOM 1701 N N . ASP A 1 213 ? 52.623 11.968 -37.577 1.00 98.50 213 ASP A N 1
ATOM 1702 C CA . ASP A 1 213 ? 51.442 12.834 -37.617 1.00 98.50 213 ASP A CA 1
ATOM 1703 C C . ASP A 1 213 ? 50.148 12.011 -37.539 1.00 98.50 213 ASP A C 1
ATOM 1705 O O . ASP A 1 213 ? 49.259 12.324 -36.746 1.00 98.50 213 ASP A O 1
ATOM 1709 N N . GLU A 1 214 ? 50.062 10.902 -38.280 1.00 98.50 214 GLU A N 1
ATOM 1710 C CA . GLU A 1 214 ? 48.928 9.973 -38.203 1.00 98.50 214 GLU A CA 1
ATOM 1711 C C . GLU A 1 214 ? 48.771 9.390 -36.792 1.00 98.50 214 GLU A C 1
ATOM 1713 O O . GLU A 1 214 ? 47.675 9.389 -36.231 1.00 98.50 214 GLU A O 1
ATOM 1718 N N . ILE A 1 215 ? 49.868 8.952 -36.166 1.00 98.38 215 ILE A N 1
ATOM 1719 C CA . ILE A 1 215 ? 49.846 8.448 -34.788 1.00 98.38 215 ILE A CA 1
ATOM 1720 C C . ILE A 1 215 ? 49.377 9.537 -33.807 1.00 98.38 215 ILE A C 1
ATOM 1722 O O . ILE A 1 215 ? 48.659 9.224 -32.853 1.00 98.38 215 ILE A O 1
ATOM 1726 N N . LEU A 1 216 ? 49.775 10.798 -33.998 1.00 98.56 216 LEU A N 1
ATOM 1727 C CA . LEU A 1 216 ? 49.327 11.911 -33.158 1.00 98.56 216 LEU A CA 1
ATOM 1728 C C . LEU A 1 216 ? 47.819 12.139 -33.307 1.00 98.56 216 LEU A C 1
ATOM 1730 O O . LEU A 1 216 ? 47.121 12.215 -32.294 1.00 98.56 216 LEU A O 1
ATOM 1734 N N . LEU A 1 217 ? 47.310 12.165 -34.542 1.00 98.56 217 LEU A N 1
ATOM 1735 C CA . LEU A 1 217 ? 45.879 12.296 -34.826 1.00 98.56 217 LEU A CA 1
ATOM 1736 C C . LEU A 1 217 ? 45.072 11.136 -34.232 1.00 98.56 217 LEU A C 1
ATOM 1738 O O . LEU A 1 217 ? 44.048 11.363 -33.590 1.00 98.56 217 LEU A O 1
ATOM 1742 N N . LEU A 1 218 ? 45.554 9.897 -34.367 1.00 98.56 218 LEU A N 1
ATOM 1743 C CA . LEU A 1 218 ? 44.908 8.722 -33.778 1.00 98.56 218 LEU A CA 1
ATOM 1744 C C . LEU A 1 218 ? 44.885 8.784 -32.249 1.00 98.56 218 LEU A C 1
ATOM 1746 O O . LEU A 1 218 ? 43.886 8.415 -31.635 1.00 98.56 218 LEU A O 1
ATOM 1750 N N . ARG A 1 219 ? 45.959 9.268 -31.613 1.00 98.56 219 ARG A N 1
ATOM 1751 C CA . ARG A 1 219 ? 45.984 9.473 -30.157 1.00 98.56 219 ARG A CA 1
ATOM 1752 C C . ARG A 1 219 ? 45.002 10.547 -29.714 1.00 98.56 219 ARG A C 1
ATOM 1754 O O . ARG A 1 219 ? 44.344 10.353 -28.696 1.00 98.56 219 ARG A O 1
ATOM 1761 N N . GLN A 1 220 ? 44.890 11.642 -30.460 1.00 98.62 220 GLN A N 1
ATOM 1762 C CA . GLN A 1 220 ? 43.910 12.685 -30.176 1.00 98.62 220 GLN A CA 1
ATOM 1763 C C . GLN A 1 220 ? 42.481 12.144 -30.308 1.00 98.62 220 GLN A C 1
ATOM 1765 O O . GLN A 1 220 ? 41.704 12.271 -29.367 1.00 98.62 220 GLN A O 1
ATOM 1770 N N . ALA A 1 221 ? 42.162 11.457 -31.407 1.00 98.56 221 ALA A N 1
ATOM 1771 C CA . ALA A 1 221 ? 40.849 10.845 -31.611 1.00 98.56 221 ALA A CA 1
ATOM 1772 C C . ALA A 1 221 ? 40.519 9.803 -30.526 1.00 98.56 221 ALA A C 1
ATOM 1774 O O . ALA A 1 221 ? 39.399 9.751 -30.022 1.00 98.56 221 ALA A O 1
ATOM 1775 N N . ALA A 1 222 ? 41.502 8.995 -30.112 1.00 98.38 222 ALA A N 1
ATOM 1776 C CA . ALA A 1 222 ? 41.333 8.053 -29.010 1.00 98.38 222 ALA A CA 1
ATOM 1777 C C . ALA A 1 222 ? 41.089 8.765 -27.669 1.00 98.38 222 ALA A C 1
ATOM 1779 O O . ALA A 1 222 ? 40.267 8.302 -26.882 1.00 98.38 222 ALA A O 1
ATOM 1780 N N . ALA A 1 223 ? 41.773 9.882 -27.406 1.00 98.31 223 ALA A N 1
ATOM 1781 C CA . ALA A 1 223 ? 41.564 10.684 -26.203 1.00 98.31 223 ALA A CA 1
ATOM 1782 C C . ALA A 1 223 ? 40.175 11.344 -26.189 1.00 98.31 223 ALA A C 1
ATOM 1784 O O . ALA A 1 223 ? 39.492 11.290 -25.168 1.00 98.31 223 ALA A O 1
ATOM 1785 N N . GLU A 1 224 ? 39.727 11.892 -27.320 1.00 98.62 224 GLU A N 1
ATOM 1786 C CA . GLU A 1 224 ? 38.383 12.459 -27.483 1.00 98.62 224 GLU A CA 1
ATOM 1787 C C . GLU A 1 224 ? 37.306 11.386 -27.252 1.00 98.62 224 GLU A C 1
ATOM 1789 O O . GLU A 1 224 ? 36.431 11.572 -26.407 1.00 98.62 224 GLU A O 1
ATOM 1794 N N . ALA A 1 225 ? 37.441 10.209 -27.870 1.00 98.38 225 ALA A N 1
ATOM 1795 C CA . ALA A 1 225 ? 36.521 9.085 -27.673 1.00 98.38 225 ALA A CA 1
ATOM 1796 C C . ALA A 1 225 ? 36.540 8.507 -26.242 1.00 98.38 225 ALA A C 1
ATOM 1798 O O . ALA A 1 225 ? 35.559 7.918 -25.783 1.00 98.38 225 ALA A O 1
ATOM 1799 N N . VAL A 1 226 ? 37.658 8.611 -25.514 1.00 98.56 226 VAL A N 1
ATOM 1800 C CA . VAL A 1 226 ? 37.699 8.288 -24.077 1.00 98.56 226 VAL A CA 1
ATOM 1801 C C . VAL A 1 226 ? 36.935 9.345 -23.285 1.00 98.56 226 VAL A C 1
ATOM 1803 O O . VAL A 1 226 ? 36.087 8.978 -22.480 1.00 98.56 226 VAL A O 1
ATOM 1806 N N . SER A 1 227 ? 37.167 10.632 -23.557 1.00 98.25 227 SER A N 1
ATOM 1807 C CA . SER A 1 227 ? 36.495 11.720 -22.843 1.00 98.25 227 SER A CA 1
ATOM 1808 C C . SER A 1 227 ? 34.976 11.720 -23.045 1.00 98.25 227 SER A C 1
ATOM 1810 O O . SER A 1 227 ? 34.244 11.905 -22.078 1.00 98.25 227 SER A O 1
ATOM 1812 N N . GLU A 1 228 ? 34.495 11.423 -24.256 1.00 98.56 228 GLU A N 1
ATOM 1813 C CA . GLU A 1 228 ? 33.066 11.280 -24.558 1.00 98.56 228 GLU A CA 1
ATOM 1814 C C . GLU A 1 228 ? 32.448 10.135 -23.743 1.00 98.56 228 GLU A C 1
ATOM 1816 O O . GLU A 1 228 ? 31.466 10.326 -23.024 1.00 98.56 228 GLU A O 1
ATOM 1821 N N . ARG A 1 229 ? 33.094 8.961 -23.738 1.00 98.00 229 ARG A N 1
ATOM 1822 C CA . ARG A 1 229 ? 32.639 7.822 -22.928 1.00 98.00 229 ARG A CA 1
ATOM 1823 C C . ARG A 1 229 ? 32.666 8.109 -21.431 1.00 98.00 229 ARG A C 1
ATOM 1825 O O . ARG A 1 229 ? 31.776 7.643 -20.727 1.00 98.00 229 ARG A O 1
ATOM 1832 N N . ASP A 1 230 ? 33.651 8.856 -20.939 1.00 98.56 230 ASP A N 1
ATOM 1833 C CA . ASP A 1 230 ? 33.704 9.260 -19.532 1.00 98.56 230 ASP A CA 1
ATOM 1834 C C . ASP A 1 230 ? 32.550 10.218 -19.192 1.00 98.56 230 ASP A C 1
ATOM 1836 O O . ASP A 1 230 ? 31.917 10.066 -18.144 1.00 98.56 230 ASP A O 1
ATOM 1840 N N . THR A 1 231 ? 32.204 11.154 -20.086 1.00 98.12 231 THR A N 1
ATOM 1841 C CA . THR A 1 231 ? 31.030 12.027 -19.902 1.00 98.12 231 THR A CA 1
ATOM 1842 C C . THR A 1 231 ? 29.712 11.251 -19.922 1.00 98.12 231 THR A C 1
ATOM 1844 O O . THR A 1 231 ? 28.852 11.472 -19.063 1.00 98.12 231 THR A O 1
ATOM 1847 N N . ASP A 1 232 ? 29.573 10.276 -20.822 1.00 98.44 232 ASP A N 1
ATOM 1848 C CA . ASP A 1 232 ? 28.411 9.388 -20.878 1.00 98.44 232 ASP A CA 1
ATOM 1849 C C . ASP A 1 232 ? 28.320 8.509 -19.630 1.00 98.44 232 ASP A C 1
ATOM 1851 O O . ASP A 1 232 ? 27.252 8.353 -19.043 1.00 98.44 232 ASP A O 1
ATOM 1855 N N . PHE A 1 233 ? 29.447 7.969 -19.167 1.00 98.38 233 PHE A N 1
ATOM 1856 C CA . PHE A 1 233 ? 29.497 7.162 -17.955 1.00 98.38 233 PHE A CA 1
ATOM 1857 C C . PHE A 1 233 ? 29.046 7.959 -16.726 1.00 98.38 233 PHE A C 1
ATOM 1859 O O . PHE A 1 233 ? 28.250 7.456 -15.929 1.00 98.38 233 PHE A O 1
ATOM 1866 N N . VAL A 1 234 ? 29.509 9.205 -16.581 1.00 98.69 234 VAL A N 1
ATOM 1867 C CA . VAL A 1 234 ? 29.088 10.091 -15.485 1.00 98.69 234 VAL A CA 1
ATOM 1868 C C . VAL A 1 234 ? 27.591 10.396 -15.575 1.00 98.69 234 VAL A C 1
ATOM 1870 O O . VAL A 1 234 ? 26.887 10.230 -14.576 1.00 98.69 234 VAL A O 1
ATOM 1873 N N . SER A 1 235 ? 27.077 10.757 -16.755 1.00 98.38 235 SER A N 1
ATOM 1874 C CA . SER A 1 235 ? 25.648 11.059 -16.927 1.00 98.38 235 SER A CA 1
ATOM 1875 C C . SER A 1 235 ? 24.752 9.843 -16.642 1.00 98.38 235 SER A C 1
ATOM 1877 O O . SER A 1 235 ? 23.787 9.947 -15.883 1.00 98.38 235 SER A O 1
ATOM 1879 N N . LEU A 1 236 ? 25.114 8.654 -17.137 1.00 98.75 236 LEU A N 1
ATOM 1880 C CA . LEU A 1 236 ? 24.404 7.406 -16.847 1.00 98.75 236 LEU A CA 1
ATOM 1881 C C . LEU A 1 236 ? 24.463 7.045 -15.360 1.00 98.75 236 LEU A C 1
ATOM 1883 O O . LEU A 1 236 ? 23.480 6.555 -14.802 1.00 98.75 236 LEU A O 1
ATOM 1887 N N . GLN A 1 237 ? 25.590 7.293 -14.688 1.00 98.75 237 GLN A N 1
ATOM 1888 C CA . GLN A 1 237 ? 25.712 7.055 -13.252 1.00 98.75 237 GLN A CA 1
ATOM 1889 C C . GLN A 1 237 ? 24.797 7.986 -12.440 1.00 98.75 237 GLN A C 1
ATOM 1891 O O . GLN A 1 237 ? 24.239 7.561 -11.423 1.00 98.75 237 GLN A O 1
ATOM 1896 N N . GLU A 1 238 ? 24.635 9.239 -12.862 1.00 98.69 238 GLU A N 1
ATOM 1897 C CA . GLU A 1 238 ? 23.712 10.194 -12.242 1.00 98.69 238 GLU A CA 1
ATOM 1898 C C . GLU A 1 238 ? 22.249 9.799 -12.447 1.00 98.69 238 GLU A C 1
ATOM 1900 O O . GLU A 1 238 ? 21.498 9.743 -11.472 1.00 98.69 238 GLU A O 1
ATOM 1905 N N . GLU A 1 239 ? 21.852 9.444 -13.669 1.00 98.69 239 GLU A N 1
ATOM 1906 C CA . GLU A 1 239 ? 20.494 8.967 -13.955 1.00 98.69 239 GLU A CA 1
ATOM 1907 C C . GLU A 1 239 ? 20.167 7.689 -13.179 1.00 98.69 239 GLU A C 1
ATOM 1909 O O . GLU A 1 239 ? 19.106 7.567 -12.567 1.00 98.69 239 GLU A O 1
ATOM 1914 N N . LEU A 1 240 ? 21.120 6.764 -13.080 1.00 98.81 240 LEU A N 1
ATOM 1915 C CA . LEU A 1 240 ? 20.954 5.549 -12.293 1.00 98.81 240 LEU A CA 1
ATOM 1916 C C . LEU A 1 240 ? 20.753 5.863 -10.798 1.00 98.81 240 LEU A C 1
ATOM 1918 O O . LEU A 1 240 ? 19.922 5.231 -10.139 1.00 98.81 240 LEU A O 1
ATOM 1922 N N . LYS A 1 241 ? 21.465 6.856 -10.247 1.00 98.62 241 LYS A N 1
ATOM 1923 C CA . LYS A 1 241 ? 21.248 7.331 -8.867 1.00 98.62 241 LYS A CA 1
ATOM 1924 C C . LYS A 1 241 ? 19.861 7.958 -8.693 1.00 98.62 241 LYS A C 1
ATOM 1926 O O . LYS A 1 241 ? 19.208 7.653 -7.696 1.00 98.62 241 LYS A O 1
ATOM 1931 N N . LYS A 1 242 ? 19.400 8.780 -9.644 1.00 98.75 242 LYS A N 1
ATOM 1932 C CA . LYS A 1 242 ? 18.052 9.379 -9.617 1.00 98.75 242 LYS A CA 1
ATOM 1933 C C . LYS A 1 242 ? 16.967 8.305 -9.632 1.00 98.75 242 LYS A C 1
ATOM 1935 O O . LYS A 1 242 ? 16.144 8.273 -8.724 1.00 98.75 242 LYS A O 1
ATOM 1940 N N . VAL A 1 243 ? 17.038 7.357 -10.570 1.00 98.75 243 VAL A N 1
ATOM 1941 C CA . VAL A 1 243 ? 16.081 6.242 -10.671 1.00 98.75 243 VAL A CA 1
ATOM 1942 C C . VAL A 1 243 ? 16.073 5.395 -9.398 1.00 98.75 243 VAL A C 1
ATOM 1944 O O . VAL A 1 243 ? 15.009 5.004 -8.922 1.00 98.75 243 VAL A O 1
ATOM 1947 N N . ARG A 1 244 ? 17.238 5.126 -8.791 1.00 98.75 244 ARG A N 1
ATOM 1948 C CA . ARG A 1 244 ? 17.301 4.423 -7.496 1.00 98.75 244 ARG A CA 1
ATOM 1949 C C . ARG A 1 244 ? 16.588 5.196 -6.385 1.00 98.75 244 ARG A C 1
ATOM 1951 O O . ARG A 1 244 ? 15.820 4.587 -5.645 1.00 98.75 244 ARG A O 1
ATOM 1958 N N . ALA A 1 245 ? 16.807 6.508 -6.292 1.00 98.62 245 ALA A N 1
ATOM 1959 C CA . ALA A 1 245 ? 16.159 7.359 -5.295 1.00 98.62 245 ALA A CA 1
ATOM 1960 C C . ALA A 1 245 ? 14.635 7.436 -5.497 1.00 98.62 245 ALA A C 1
ATOM 1962 O O . ALA A 1 245 ? 13.878 7.321 -4.534 1.00 98.62 245 ALA A O 1
ATOM 1963 N N . GLU A 1 246 ? 14.173 7.563 -6.743 1.00 98.75 246 GLU A N 1
ATOM 1964 C CA . GLU A 1 246 ? 12.745 7.528 -7.080 1.00 98.75 246 GLU A CA 1
ATOM 1965 C C . GLU A 1 246 ? 12.116 6.189 -6.704 1.00 98.75 246 GLU A C 1
ATOM 1967 O O . GLU A 1 246 ? 11.059 6.146 -6.077 1.00 98.75 246 GLU A O 1
ATOM 1972 N N . LEU A 1 247 ? 12.783 5.082 -7.027 1.00 98.81 247 LEU A N 1
ATOM 1973 C CA . LEU A 1 247 ? 12.294 3.743 -6.729 1.00 98.81 247 LEU A CA 1
ATOM 1974 C C . LEU A 1 247 ? 12.222 3.496 -5.211 1.00 98.81 247 LEU A C 1
ATOM 1976 O O . LEU A 1 247 ? 11.267 2.892 -4.723 1.00 98.81 247 LEU A O 1
ATOM 1980 N N . GLU A 1 248 ? 13.180 4.003 -4.435 1.00 98.69 248 GLU A N 1
ATOM 1981 C CA . GLU A 1 248 ? 13.087 4.029 -2.970 1.00 98.69 248 GLU A CA 1
ATOM 1982 C C . GLU A 1 248 ? 11.921 4.892 -2.464 1.00 98.69 248 GLU A C 1
ATOM 1984 O O . GLU A 1 248 ? 11.238 4.486 -1.521 1.00 98.69 248 GLU A O 1
ATOM 1989 N N . GLY A 1 249 ? 11.655 6.036 -3.099 1.00 98.69 249 GLY A N 1
ATOM 1990 C CA . GLY A 1 249 ? 10.482 6.869 -2.824 1.00 98.69 249 GLY A CA 1
ATOM 1991 C C . GLY A 1 249 ? 9.168 6.118 -3.049 1.00 98.69 249 GLY A C 1
ATOM 1992 O O . GLY A 1 249 ? 8.321 6.078 -2.157 1.00 98.69 249 GLY A O 1
ATOM 1993 N N . TRP A 1 250 ? 9.036 5.432 -4.186 1.00 98.75 250 TRP A N 1
ATOM 1994 C CA . TRP A 1 250 ? 7.869 4.604 -4.501 1.00 98.75 250 TRP A CA 1
ATOM 1995 C C . TRP A 1 250 ? 7.676 3.453 -3.514 1.00 98.75 250 TRP A C 1
ATOM 1997 O O . TRP A 1 250 ? 6.547 3.184 -3.111 1.00 98.75 250 TRP A O 1
ATOM 2007 N N . ARG A 1 251 ? 8.756 2.797 -3.067 1.00 98.75 251 ARG A N 1
ATOM 2008 C CA . ARG A 1 251 ? 8.668 1.753 -2.030 1.00 98.75 251 ARG A CA 1
ATOM 2009 C C . ARG A 1 251 ? 8.153 2.299 -0.699 1.00 98.75 251 ARG A C 1
ATOM 2011 O O . ARG A 1 251 ? 7.329 1.646 -0.064 1.00 98.75 251 ARG A O 1
ATOM 2018 N N . LYS A 1 252 ? 8.623 3.480 -0.280 1.00 98.62 252 LYS A N 1
ATOM 2019 C CA . LYS A 1 252 ? 8.147 4.136 0.950 1.00 98.62 252 LYS A CA 1
ATOM 2020 C C . LYS A 1 252 ? 6.666 4.491 0.840 1.00 98.62 252 LYS A C 1
ATOM 2022 O O . LYS A 1 252 ? 5.894 4.050 1.686 1.00 98.62 252 LYS A O 1
ATOM 2027 N N . ALA A 1 253 ? 6.261 5.156 -0.241 1.00 98.62 253 ALA A N 1
ATOM 2028 C CA . ALA A 1 253 ? 4.861 5.501 -0.486 1.00 98.62 253 ALA A CA 1
ATOM 2029 C C . ALA A 1 253 ? 3.952 4.258 -0.533 1.00 98.62 253 ALA A C 1
ATOM 2031 O O . ALA A 1 253 ? 2.894 4.237 0.088 1.00 98.62 253 ALA A O 1
ATOM 2032 N N . ALA A 1 254 ? 4.383 3.181 -1.200 1.00 98.75 254 ALA A N 1
ATOM 2033 C CA . ALA A 1 254 ? 3.648 1.916 -1.209 1.00 98.75 254 ALA A CA 1
ATOM 2034 C C . ALA A 1 254 ? 3.463 1.350 0.209 1.00 98.75 254 ALA A C 1
ATOM 2036 O O . ALA A 1 254 ? 2.356 0.961 0.575 1.00 98.75 254 ALA A O 1
ATOM 2037 N N . SER A 1 255 ? 4.513 1.371 1.038 1.00 98.62 255 SER A N 1
ATOM 2038 C CA . SER A 1 255 ? 4.422 0.909 2.428 1.00 98.62 255 SER A CA 1
ATOM 2039 C C . SER A 1 255 ? 3.510 1.784 3.301 1.00 98.62 255 SER A C 1
ATOM 2041 O O . SER A 1 255 ? 2.827 1.272 4.188 1.00 98.62 255 SER A O 1
ATOM 2043 N N . GLU A 1 256 ? 3.454 3.095 3.047 1.00 98.69 256 GLU A N 1
ATOM 2044 C CA . GLU A 1 256 ? 2.536 4.026 3.713 1.00 98.69 256 GLU A CA 1
ATOM 2045 C C . GLU A 1 256 ? 1.083 3.705 3.349 1.00 98.69 256 GLU A C 1
ATOM 2047 O O . GLU A 1 256 ? 0.271 3.477 4.248 1.00 98.69 256 GLU A O 1
ATOM 2052 N N . TYR A 1 257 ? 0.778 3.543 2.057 1.00 98.50 257 TYR A N 1
ATOM 2053 C CA . TYR A 1 257 ? -0.553 3.128 1.609 1.00 98.50 257 TYR A CA 1
ATOM 2054 C C . TYR A 1 257 ? -0.962 1.759 2.166 1.00 98.50 257 TYR A C 1
ATOM 2056 O O . TYR A 1 257 ? -2.102 1.582 2.586 1.00 98.50 257 TYR A O 1
ATOM 2064 N N . GLU A 1 258 ? -0.049 0.788 2.247 1.00 98.62 258 GLU A N 1
ATOM 2065 C CA . GLU A 1 258 ? -0.330 -0.511 2.873 1.00 98.62 258 GLU A CA 1
ATOM 2066 C C . GLU A 1 258 ? -0.646 -0.399 4.374 1.00 98.62 258 GLU A C 1
ATOM 2068 O O . GLU A 1 258 ? -1.469 -1.159 4.897 1.00 98.62 258 GLU A O 1
ATOM 2073 N N . ASN A 1 259 ? 0.007 0.516 5.097 1.00 98.62 259 ASN A N 1
ATOM 2074 C CA . ASN A 1 259 ? -0.304 0.794 6.502 1.00 98.62 259 ASN A CA 1
ATOM 2075 C C . ASN A 1 259 ? -1.679 1.467 6.644 1.00 98.62 259 ASN A C 1
ATOM 2077 O O . ASN A 1 259 ? -2.466 1.071 7.507 1.00 98.62 259 ASN A O 1
ATOM 2081 N N . GLU A 1 260 ? -1.990 2.443 5.790 1.00 98.62 260 GLU A N 1
ATOM 2082 C CA . GLU A 1 260 ? -3.287 3.128 5.771 1.00 98.62 260 GLU A CA 1
ATOM 2083 C C . GLU A 1 260 ? -4.428 2.166 5.453 1.00 98.62 260 GLU A C 1
ATOM 2085 O O . GLU A 1 260 ? -5.416 2.128 6.184 1.00 98.62 260 GLU A O 1
ATOM 2090 N N . ILE A 1 261 ? -4.270 1.325 4.428 1.00 98.62 261 ILE A N 1
ATOM 2091 C CA . ILE A 1 261 ? -5.254 0.303 4.063 1.00 98.62 261 ILE A CA 1
ATOM 2092 C C . ILE A 1 261 ? -5.509 -0.633 5.247 1.00 98.62 261 ILE A C 1
ATOM 2094 O O . ILE A 1 261 ? -6.666 -0.885 5.575 1.00 98.62 261 ILE A O 1
ATOM 2098 N N . ARG A 1 262 ? -4.463 -1.102 5.941 1.00 98.75 262 ARG A N 1
ATOM 2099 C CA . ARG A 1 262 ? -4.622 -1.955 7.132 1.00 98.75 262 ARG A CA 1
ATOM 2100 C C . ARG A 1 262 ? -5.334 -1.239 8.281 1.00 98.75 262 ARG A C 1
ATOM 2102 O O . ARG A 1 262 ? -6.196 -1.832 8.927 1.00 98.75 262 ARG A O 1
ATOM 2109 N N . SER A 1 263 ? -5.008 0.028 8.530 1.00 98.62 263 SER A N 1
ATOM 2110 C CA . SER A 1 263 ? -5.676 0.850 9.549 1.00 98.62 263 SER A CA 1
ATOM 2111 C C . SER A 1 263 ? -7.160 1.067 9.223 1.00 98.62 263 SER A C 1
ATOM 2113 O O . SER A 1 263 ? -8.034 0.876 10.074 1.00 98.62 263 SER A O 1
ATOM 2115 N N . LEU A 1 264 ? -7.470 1.380 7.963 1.00 98.69 264 LEU A N 1
ATOM 2116 C CA . LEU A 1 264 ? -8.836 1.542 7.472 1.00 98.69 264 LEU A CA 1
ATOM 2117 C C . LEU A 1 264 ? -9.620 0.230 7.540 1.00 98.69 264 LEU A C 1
ATOM 2119 O O . LEU A 1 264 ? -10.747 0.229 8.018 1.00 98.69 264 LEU A O 1
ATOM 2123 N N . GLN A 1 265 ? -9.022 -0.896 7.151 1.00 98.75 265 GLN A N 1
ATOM 2124 C CA . GLN A 1 265 ? -9.644 -2.215 7.279 1.00 98.75 265 GLN A CA 1
ATOM 2125 C C . GLN A 1 265 ? -9.938 -2.565 8.742 1.00 98.75 265 GLN A C 1
ATOM 2127 O O . GLN A 1 265 ? -11.040 -3.013 9.043 1.00 98.75 265 GLN A O 1
ATOM 2132 N N . SER A 1 266 ? -8.997 -2.307 9.654 1.00 98.44 266 SER A N 1
ATOM 2133 C CA . SER A 1 266 ? -9.177 -2.539 11.093 1.00 98.44 266 SER A CA 1
ATOM 2134 C C . SER A 1 266 ? -10.287 -1.662 11.684 1.00 98.44 266 SER A C 1
ATOM 2136 O O . SER A 1 266 ? -11.183 -2.158 12.369 1.00 98.44 266 SER A O 1
ATOM 2138 N N . SER A 1 267 ? -10.291 -0.363 11.367 1.00 98.50 267 SER A N 1
ATOM 2139 C CA . SER A 1 267 ? -11.338 0.557 11.830 1.00 98.50 267 SER A CA 1
ATOM 2140 C C . SER A 1 267 ? -12.713 0.219 11.247 1.00 98.50 267 SER A C 1
ATOM 2142 O O . SER A 1 267 ? -13.709 0.257 11.969 1.00 98.50 267 SER A O 1
ATOM 2144 N N . PHE A 1 268 ? -12.774 -0.176 9.974 1.00 98.38 268 PHE A N 1
ATOM 2145 C CA . PHE A 1 268 ? -13.998 -0.641 9.331 1.00 98.38 268 PHE A CA 1
ATOM 2146 C C . PHE A 1 268 ? -14.514 -1.928 9.980 1.00 98.38 268 PHE A C 1
ATOM 2148 O O . PHE A 1 268 ? -15.685 -1.995 10.344 1.00 98.38 268 PHE A O 1
ATOM 2155 N N . GLN A 1 269 ? -13.641 -2.911 10.209 1.00 98.56 269 GLN A N 1
ATOM 2156 C CA . GLN A 1 269 ? -13.989 -4.161 10.884 1.00 98.56 269 GLN A CA 1
ATOM 2157 C C . GLN A 1 269 ? -14.526 -3.909 12.298 1.00 98.56 269 GLN A C 1
ATOM 2159 O O . GLN A 1 269 ? -15.574 -4.445 12.659 1.00 98.56 269 GLN A O 1
ATOM 2164 N N . LEU A 1 270 ? -13.863 -3.045 13.073 1.00 98.50 270 LEU A N 1
ATOM 2165 C CA . LEU A 1 270 ? -14.330 -2.641 14.398 1.00 98.50 270 LEU A CA 1
ATOM 2166 C C . LEU A 1 270 ? -15.702 -1.961 14.323 1.00 98.50 270 LEU A C 1
ATOM 2168 O O . LEU A 1 270 ? -16.577 -2.235 15.142 1.00 98.50 270 LEU A O 1
ATOM 2172 N N . ARG A 1 271 ? -15.916 -1.088 13.333 1.00 98.38 271 ARG A N 1
ATOM 2173 C CA . ARG A 1 271 ? -17.193 -0.391 13.159 1.00 98.38 271 ARG A CA 1
ATOM 2174 C C . ARG A 1 271 ? -18.324 -1.342 12.771 1.00 98.38 271 ARG A C 1
ATOM 2176 O O . ARG A 1 271 ? -19.435 -1.176 13.269 1.00 98.38 271 ARG A O 1
ATOM 2183 N N . CYS A 1 272 ? -18.053 -2.326 11.918 1.00 98.06 272 CYS A N 1
ATOM 2184 C CA . CYS A 1 272 ? -19.000 -3.389 11.589 1.00 98.06 272 CYS A CA 1
ATOM 2185 C C . CYS A 1 272 ? -19.371 -4.193 12.835 1.00 98.06 272 CYS A C 1
ATOM 2187 O O . CYS A 1 272 ? -20.556 -4.330 13.123 1.00 98.06 272 CYS A O 1
ATOM 2189 N N . GLN A 1 273 ? -18.380 -4.620 13.622 1.00 98.25 273 GLN A N 1
ATOM 2190 C CA . GLN A 1 273 ? -18.618 -5.344 14.870 1.00 98.25 273 GLN A CA 1
ATOM 2191 C C . GLN A 1 273 ? -19.480 -4.528 15.845 1.00 98.25 273 GLN A C 1
ATOM 2193 O O . GLN A 1 273 ? -20.476 -5.029 16.354 1.00 98.25 273 GLN A O 1
ATOM 2198 N N . GLN A 1 274 ? -19.169 -3.241 16.027 1.00 98.44 274 GLN A N 1
ATOM 2199 C CA . GLN A 1 274 ? -19.975 -2.339 16.854 1.00 98.44 274 GLN A CA 1
ATOM 2200 C C . GLN A 1 274 ? -21.414 -2.187 16.346 1.00 98.44 274 GLN A C 1
ATOM 2202 O O . GLN A 1 274 ? -22.333 -2.109 17.153 1.00 98.44 274 GLN A O 1
ATOM 2207 N N . CYS A 1 275 ? -21.624 -2.115 15.029 1.00 98.25 275 CYS A N 1
ATOM 2208 C CA . CYS A 1 275 ? -22.963 -2.018 14.445 1.00 98.25 275 CYS A CA 1
ATOM 2209 C C . CYS A 1 275 ? -23.781 -3.281 14.738 1.00 98.25 275 CYS A C 1
ATOM 2211 O O . CYS A 1 275 ? -24.938 -3.194 15.143 1.00 98.25 275 CYS A O 1
ATOM 2213 N N . GLU A 1 276 ? -23.169 -4.455 14.589 1.00 98.06 276 GLU A N 1
ATOM 2214 C CA . GLU A 1 276 ? -23.818 -5.723 14.912 1.00 98.06 276 GLU A CA 1
ATOM 2215 C C . GLU A 1 276 ? -24.112 -5.853 16.412 1.00 98.06 276 GLU A C 1
ATOM 2217 O O . GLU A 1 276 ? -25.181 -6.331 16.788 1.00 98.06 276 GLU A O 1
ATOM 2222 N N . ASP A 1 277 ? -23.188 -5.414 17.272 1.00 98.25 277 ASP A N 1
ATOM 2223 C CA . ASP A 1 277 ? -23.375 -5.388 18.724 1.00 98.25 277 ASP A CA 1
ATOM 2224 C C . ASP A 1 277 ? -24.545 -4.476 19.108 1.00 98.25 277 ASP A C 1
ATOM 2226 O O . ASP A 1 277 ? -25.457 -4.917 19.806 1.00 98.25 277 ASP A O 1
ATOM 2230 N N . GLN A 1 278 ? -24.595 -3.263 18.552 1.00 98.31 278 GLN A N 1
ATOM 2231 C CA . GLN A 1 278 ? -25.703 -2.324 18.748 1.00 98.31 278 GLN A CA 1
ATOM 2232 C C . GLN A 1 278 ? -27.038 -2.908 18.280 1.00 98.31 278 GLN A C 1
ATOM 2234 O O . GLN A 1 278 ? -28.021 -2.858 19.014 1.00 98.31 278 GLN A O 1
ATOM 2239 N N . GLN A 1 279 ? -27.088 -3.517 17.093 1.00 98.06 279 GLN A N 1
ATOM 2240 C CA . GLN A 1 279 ? -28.310 -4.151 16.593 1.00 98.06 279 GLN A CA 1
ATOM 2241 C C . GLN A 1 279 ? -28.766 -5.310 17.486 1.00 98.06 279 GLN A C 1
ATOM 2243 O O . GLN A 1 279 ? -29.962 -5.464 17.735 1.00 98.06 279 GLN A O 1
ATOM 2248 N N . ARG A 1 280 ? -27.830 -6.117 18.001 1.00 98.38 280 ARG A N 1
ATOM 2249 C CA . ARG A 1 280 ? -28.134 -7.210 18.938 1.00 98.38 280 ARG A CA 1
ATOM 2250 C C . ARG A 1 28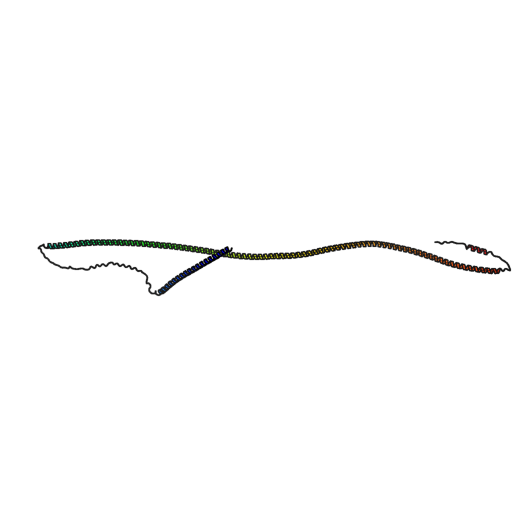0 ? -28.642 -6.676 20.283 1.00 98.38 280 ARG A C 1
ATOM 2252 O O . ARG A 1 280 ? -29.616 -7.206 20.822 1.00 98.38 280 ARG A O 1
ATOM 2259 N N . GLU A 1 281 ? -28.054 -5.607 20.807 1.00 98.38 281 GLU A N 1
ATOM 2260 C CA . GLU A 1 281 ? -28.513 -4.937 22.032 1.00 98.38 281 GLU A CA 1
ATOM 2261 C C . GLU A 1 281 ? -29.903 -4.302 21.865 1.00 98.38 281 GLU A C 1
ATOM 2263 O O . GLU A 1 281 ? -30.771 -4.455 22.723 1.00 98.38 281 GLU A O 1
ATOM 2268 N N . GLU A 1 282 ? -30.169 -3.639 20.742 1.00 98.44 282 GLU A N 1
ATOM 2269 C CA . GLU A 1 282 ? -31.481 -3.051 20.467 1.00 98.44 282 GLU A CA 1
ATOM 2270 C C . GLU A 1 282 ? -32.559 -4.114 20.260 1.00 98.44 282 GLU A C 1
ATOM 2272 O O . GLU A 1 282 ? -33.660 -3.977 20.797 1.00 98.44 282 GLU A O 1
ATOM 2277 N N . ALA A 1 283 ? -32.245 -5.195 19.542 1.00 98.44 283 ALA A N 1
ATOM 2278 C CA . ALA A 1 283 ? -33.161 -6.314 19.358 1.00 98.44 283 ALA A CA 1
ATOM 2279 C C . ALA A 1 283 ? -33.527 -6.963 20.700 1.00 98.44 283 ALA A C 1
ATOM 2281 O O . ALA A 1 283 ? -34.704 -7.204 20.965 1.00 98.44 283 ALA A O 1
ATOM 2282 N N . THR A 1 284 ? -32.543 -7.189 21.577 1.00 98.00 284 THR A N 1
ATOM 2283 C CA . THR A 1 284 ? -32.788 -7.753 22.916 1.00 98.00 284 THR A CA 1
ATOM 2284 C C . THR A 1 284 ? -33.559 -6.790 23.821 1.00 98.00 284 THR A C 1
ATOM 2286 O O . THR A 1 284 ? -34.471 -7.224 24.529 1.00 98.00 284 THR A O 1
ATOM 2289 N N . ARG A 1 285 ? -33.280 -5.479 23.758 1.00 98.56 285 ARG A N 1
ATOM 2290 C CA . ARG A 1 285 ? -34.052 -4.446 24.470 1.00 98.56 285 ARG A CA 1
ATOM 2291 C C . ARG A 1 285 ? -35.518 -4.436 24.032 1.00 98.56 285 ARG A C 1
ATOM 2293 O O . ARG A 1 285 ? -36.403 -4.540 24.880 1.00 98.56 285 ARG A O 1
ATOM 2300 N N . LEU A 1 286 ? -35.773 -4.358 22.724 1.00 98.56 286 LEU A N 1
ATOM 2301 C CA . LEU A 1 286 ? -37.127 -4.336 22.162 1.00 98.56 286 LEU A CA 1
ATOM 2302 C C . LEU A 1 286 ? -37.879 -5.639 22.438 1.00 98.56 286 LEU A C 1
ATOM 2304 O O . LEU A 1 286 ? -39.071 -5.608 22.738 1.00 98.56 286 LEU A O 1
ATOM 2308 N N . GLN A 1 287 ? -37.196 -6.785 22.389 1.00 98.56 287 GLN A N 1
ATOM 2309 C CA . GLN A 1 287 ? -37.790 -8.064 22.764 1.00 98.56 287 GLN A CA 1
ATOM 2310 C C . GLN A 1 287 ? -38.231 -8.065 24.235 1.00 98.56 287 GLN A C 1
ATOM 2312 O O . GLN A 1 287 ? -39.356 -8.463 24.535 1.00 98.56 287 GLN A O 1
ATOM 2317 N N . GLY A 1 288 ? -37.391 -7.560 25.143 1.00 98.19 288 GLY A N 1
ATOM 2318 C CA . GLY A 1 288 ? -37.740 -7.432 26.558 1.00 98.19 288 GLY A CA 1
ATOM 2319 C C . GLY A 1 288 ? -38.918 -6.482 26.812 1.00 98.19 288 GLY A C 1
ATOM 2320 O O . GLY A 1 288 ? -39.768 -6.767 27.656 1.00 98.19 288 GLY A O 1
ATOM 2321 N N . GLU A 1 289 ? -39.008 -5.370 26.082 1.00 98.56 289 GLU A N 1
ATOM 2322 C CA . GLU A 1 289 ? -40.147 -4.440 26.148 1.00 98.56 289 GLU A CA 1
ATOM 2323 C C . GLU A 1 289 ? -41.437 -5.069 25.609 1.00 98.56 289 GLU A C 1
ATOM 2325 O O . GLU A 1 289 ? -42.483 -4.970 26.251 1.00 98.56 289 GLU A O 1
ATOM 2330 N N . LEU A 1 290 ? -41.359 -5.788 24.487 1.00 98.62 290 LEU A N 1
ATOM 2331 C CA . LEU A 1 290 ? -42.488 -6.521 23.915 1.00 98.62 290 LEU A CA 1
ATOM 2332 C C . LEU A 1 290 ? -43.018 -7.580 24.893 1.00 98.62 290 LEU A C 1
ATOM 2334 O O . LEU A 1 290 ? -44.226 -7.743 25.036 1.00 98.62 290 LEU A O 1
ATOM 2338 N N . GLU A 1 291 ? -42.131 -8.305 25.575 1.00 98.56 291 GLU A N 1
ATOM 2339 C CA . GLU A 1 291 ? -42.513 -9.294 26.587 1.00 98.56 291 GLU A CA 1
ATOM 2340 C C . GLU A 1 291 ? -43.171 -8.656 27.817 1.00 98.56 291 GLU A C 1
ATOM 2342 O O . GLU A 1 291 ? -44.128 -9.219 28.350 1.00 98.56 291 GLU A O 1
ATOM 2347 N N . LYS A 1 292 ? -42.698 -7.486 28.265 1.00 98.62 292 LYS A N 1
ATOM 2348 C CA . LYS A 1 292 ? -43.347 -6.726 29.348 1.00 98.62 292 LYS A CA 1
ATOM 2349 C C . LYS A 1 292 ? -44.741 -6.262 28.940 1.00 98.62 292 LYS A C 1
ATOM 2351 O O . LYS A 1 292 ? -45.693 -6.539 29.661 1.00 98.62 292 LYS A O 1
ATOM 2356 N N . LEU A 1 293 ? -44.868 -5.655 27.761 1.00 98.62 293 LEU A N 1
ATOM 2357 C CA . LEU A 1 293 ? -46.148 -5.165 27.253 1.00 98.62 293 LEU A CA 1
ATOM 2358 C C . LEU A 1 293 ? -47.154 -6.305 27.047 1.00 98.62 293 LEU A C 1
ATOM 2360 O O . LEU A 1 293 ? -48.334 -6.146 27.340 1.00 98.62 293 LEU A O 1
ATOM 2364 N N . LYS A 1 294 ? -46.693 -7.480 26.600 1.00 98.62 294 LYS A N 1
ATOM 2365 C CA . LYS A 1 294 ? -47.530 -8.687 26.522 1.00 98.62 294 LYS A CA 1
ATOM 2366 C C . LYS A 1 294 ? -48.045 -9.118 27.896 1.00 98.62 294 LYS A C 1
ATOM 2368 O O . LYS A 1 294 ? -49.235 -9.362 28.030 1.00 98.62 294 LYS A O 1
ATOM 2373 N N . LYS A 1 295 ? -47.188 -9.150 28.923 1.00 98.44 295 LYS A N 1
ATOM 2374 C CA . LYS A 1 295 ? -47.612 -9.478 30.298 1.00 98.44 295 LYS A CA 1
ATOM 2375 C C . LYS A 1 295 ? -48.624 -8.469 30.841 1.00 98.44 295 LYS A C 1
ATOM 2377 O O . LYS A 1 295 ? -49.588 -8.865 31.484 1.00 98.44 295 LYS A O 1
ATOM 2382 N N . GLU A 1 296 ? -48.408 -7.180 30.592 1.00 98.62 296 GLU A N 1
ATOM 2383 C CA . GLU A 1 296 ? -49.345 -6.119 30.982 1.00 98.62 296 GLU A CA 1
ATOM 2384 C C . GLU A 1 296 ? -50.691 -6.266 30.267 1.00 98.62 296 GLU A C 1
ATOM 2386 O O . GLU A 1 296 ? -51.737 -6.138 30.901 1.00 98.62 296 GLU A O 1
ATOM 2391 N N . TRP A 1 297 ? -50.671 -6.595 28.973 1.00 98.50 297 TRP A N 1
ATOM 2392 C CA . TRP A 1 297 ? -51.877 -6.888 28.206 1.00 98.50 297 TRP A CA 1
ATOM 2393 C C . TRP A 1 297 ? -52.635 -8.091 28.771 1.00 98.50 297 TRP A C 1
ATOM 2395 O O . TRP A 1 297 ? -53.840 -7.990 28.980 1.00 98.50 297 TRP A O 1
ATOM 2405 N N . ASP A 1 298 ? -51.942 -9.190 29.083 1.00 98.50 298 ASP A N 1
ATOM 2406 C CA . ASP A 1 298 ? -52.557 -10.381 29.677 1.00 98.50 298 ASP A CA 1
ATOM 2407 C C . ASP A 1 298 ? -53.216 -10.048 31.028 1.00 98.50 298 ASP A C 1
ATOM 2409 O O . ASP A 1 298 ? -54.355 -10.444 31.281 1.00 98.50 298 ASP A O 1
ATOM 2413 N N . VAL A 1 299 ? -52.542 -9.270 31.889 1.00 98.50 299 VAL A N 1
ATOM 2414 C CA . VAL A 1 299 ? -53.101 -8.811 33.175 1.00 98.50 299 VAL A CA 1
ATOM 2415 C C . VAL A 1 299 ? -54.353 -7.967 32.947 1.00 98.50 299 VAL A C 1
ATOM 2417 O O . VAL A 1 299 ? -55.406 -8.282 33.506 1.00 98.50 299 VAL A O 1
ATOM 2420 N N . LEU A 1 300 ? -54.276 -6.954 32.083 1.00 98.38 300 LEU A N 1
ATOM 2421 C CA . LEU A 1 300 ? -55.410 -6.090 31.763 1.00 98.38 300 LEU A CA 1
ATOM 2422 C C . LEU A 1 300 ? -56.579 -6.886 31.168 1.00 98.38 300 LEU A C 1
ATOM 2424 O O . LEU A 1 300 ? -57.743 -6.624 31.477 1.00 98.38 300 LEU A O 1
ATOM 2428 N N . GLU A 1 301 ? -56.288 -7.889 30.342 1.00 98.56 301 GLU A N 1
ATOM 2429 C CA . GLU A 1 301 ? -57.287 -8.796 29.797 1.00 98.56 301 GLU A CA 1
ATOM 2430 C C . GLU A 1 301 ? -57.954 -9.607 30.915 1.00 98.56 301 GLU A C 1
ATOM 2432 O O . GLU A 1 301 ? -59.186 -9.702 30.942 1.00 98.56 301 GLU A O 1
ATOM 2437 N N . THR A 1 302 ? -57.197 -10.139 31.881 1.00 98.31 302 THR A N 1
ATOM 2438 C CA . THR A 1 302 ? -57.782 -10.845 33.034 1.00 98.31 302 THR A CA 1
ATOM 2439 C C . THR A 1 302 ? -58.655 -9.945 33.911 1.00 98.31 302 THR A C 1
ATOM 2441 O O . THR A 1 302 ? -59.757 -10.352 34.290 1.00 98.31 302 THR A O 1
ATOM 2444 N N . GLU A 1 303 ? -58.230 -8.708 34.172 1.00 98.44 303 GLU A N 1
ATOM 2445 C CA . GLU A 1 303 ? -59.007 -7.714 34.918 1.00 98.44 303 GLU A CA 1
ATOM 2446 C C . GLU A 1 303 ? -60.302 -7.358 34.181 1.00 98.44 303 GLU A C 1
ATOM 2448 O O . GLU A 1 303 ? -61.382 -7.381 34.775 1.00 98.44 303 GLU A O 1
ATOM 2453 N N . CYS A 1 304 ? -60.233 -7.135 32.864 1.00 98.19 304 CYS A N 1
ATOM 2454 C CA . CYS A 1 304 ? -61.410 -6.912 32.025 1.00 98.19 304 CYS A CA 1
ATOM 2455 C C . CYS A 1 304 ? -62.402 -8.081 32.108 1.00 98.19 304 CYS A C 1
ATOM 2457 O O . CYS A 1 304 ? -63.616 -7.867 32.152 1.00 98.19 304 CYS A O 1
ATOM 2459 N N . HIS A 1 305 ? -61.914 -9.325 32.133 1.00 98.38 305 HIS A N 1
ATOM 2460 C CA . HIS A 1 305 ? -62.768 -10.499 32.304 1.00 98.38 305 HIS A CA 1
ATOM 2461 C C . HIS A 1 305 ? -63.370 -10.587 33.716 1.00 98.38 305 HIS A C 1
ATOM 2463 O O . HIS A 1 305 ? -64.541 -10.956 33.840 1.00 98.38 305 HIS A O 1
ATOM 2469 N N . SER A 1 306 ? -62.618 -10.237 34.766 1.00 98.25 306 SER A N 1
ATOM 2470 C CA . SER A 1 306 ? -63.124 -10.209 36.147 1.00 98.25 306 SER A CA 1
ATOM 2471 C C . SER A 1 306 ? -64.222 -9.162 36.318 1.00 98.25 306 SER A C 1
ATOM 2473 O O . SER A 1 306 ? -65.327 -9.493 36.744 1.00 98.25 306 SER A O 1
ATOM 2475 N N . LEU A 1 307 ? -63.972 -7.931 35.864 1.00 98.25 307 LEU A N 1
ATOM 2476 C CA . LEU A 1 307 ? -64.939 -6.835 35.920 1.00 98.25 307 LEU A CA 1
ATOM 2477 C C . LEU A 1 307 ? -66.216 -7.156 35.139 1.00 98.25 307 LEU A C 1
ATOM 2479 O O . LEU A 1 307 ? -67.314 -6.858 35.604 1.00 98.25 307 LEU A O 1
ATOM 2483 N N . LYS A 1 308 ? -66.110 -7.815 33.976 1.00 98.56 308 LYS A N 1
ATOM 2484 C CA . LYS A 1 308 ? -67.290 -8.297 33.237 1.00 98.56 308 LYS A CA 1
ATOM 2485 C C . LYS A 1 308 ? -68.105 -9.303 34.056 1.00 98.56 308 LYS A C 1
ATOM 2487 O O . LYS A 1 308 ? -69.329 -9.196 34.077 1.00 98.56 308 LYS A O 1
ATOM 2492 N N . LYS A 1 309 ? -67.461 -10.262 34.735 1.00 98.31 309 LYS A N 1
ATOM 2493 C CA . LYS A 1 309 ? -68.153 -11.241 35.597 1.00 98.31 309 LYS A CA 1
ATOM 2494 C C . LYS A 1 309 ? -68.835 -10.564 36.783 1.00 98.31 309 LYS A C 1
ATOM 2496 O O . LYS A 1 309 ? -69.999 -10.845 37.049 1.00 98.31 309 LYS A O 1
ATOM 2501 N N . GLU A 1 310 ? -68.138 -9.661 37.463 1.00 98.25 310 GLU A N 1
ATOM 2502 C CA . GLU A 1 310 ? -68.687 -8.900 38.588 1.00 98.25 310 GLU A CA 1
ATOM 2503 C C . GLU A 1 310 ? -69.867 -8.030 38.163 1.00 98.25 310 GLU A C 1
ATOM 2505 O O . GLU A 1 310 ? -70.889 -8.022 38.839 1.00 98.25 310 GLU A O 1
ATOM 2510 N N . ASN A 1 311 ? -69.782 -7.361 37.012 1.00 98.00 311 ASN A N 1
ATOM 2511 C CA . ASN A 1 311 ? -70.880 -6.554 36.488 1.00 98.00 311 ASN A CA 1
ATOM 2512 C C . ASN A 1 311 ? -72.124 -7.410 36.187 1.00 98.00 311 ASN A C 1
ATOM 2514 O O . ASN A 1 311 ? -73.240 -7.022 36.530 1.00 98.00 311 ASN A O 1
ATOM 2518 N N . VAL A 1 312 ? -71.944 -8.618 35.638 1.00 98.38 312 VAL A N 1
ATOM 2519 C CA . VAL A 1 312 ? -73.047 -9.579 35.457 1.00 98.38 312 VAL A CA 1
ATOM 2520 C C . VAL A 1 312 ? -73.658 -9.988 36.803 1.00 98.38 312 VAL A C 1
ATOM 2522 O O . VAL A 1 312 ? -74.882 -9.997 36.934 1.00 98.38 312 VAL A O 1
ATOM 2525 N N . LEU A 1 313 ? -72.835 -10.280 37.816 1.00 98.31 313 LEU A N 1
ATOM 2526 C CA . LEU A 1 313 ? -73.315 -10.639 39.156 1.00 98.31 313 LEU A CA 1
ATOM 2527 C C . LEU A 1 313 ? -74.065 -9.480 39.823 1.00 98.31 313 LEU A C 1
ATOM 2529 O O . LEU A 1 313 ? -75.190 -9.674 40.281 1.00 98.31 313 LEU A O 1
ATOM 2533 N N . LEU A 1 314 ? -73.494 -8.275 39.817 1.00 98.19 314 LEU A N 1
ATOM 2534 C CA . LEU A 1 314 ? -74.124 -7.072 40.360 1.00 98.19 314 LEU A CA 1
ATOM 2535 C C . LEU A 1 314 ? -75.432 -6.746 39.642 1.00 98.19 314 LEU A C 1
ATOM 2537 O O . LEU A 1 314 ? -76.414 -6.417 40.298 1.00 98.19 314 LEU A O 1
ATOM 2541 N N . SER A 1 315 ? -75.484 -6.902 38.319 1.00 98.31 315 SER A N 1
ATOM 2542 C CA . SER A 1 315 ? -76.718 -6.717 37.549 1.00 98.31 315 SER A CA 1
ATOM 2543 C C . SER A 1 315 ? -77.792 -7.739 37.940 1.00 98.31 315 SER A C 1
ATOM 2545 O O . SER A 1 315 ? -78.962 -7.384 38.070 1.00 98.31 315 SER A O 1
ATOM 2547 N N . SER A 1 316 ? -77.414 -9.002 38.175 1.00 97.56 316 SER A N 1
ATOM 2548 C CA . SER A 1 316 ? -78.353 -10.039 38.627 1.00 97.56 316 SER A CA 1
ATOM 2549 C C . SER A 1 316 ? -78.871 -9.795 40.049 1.00 97.56 316 SER A C 1
ATOM 2551 O O . SER A 1 316 ? -80.050 -10.007 40.334 1.00 97.56 316 SER A O 1
ATOM 2553 N N . GLU A 1 317 ? -78.004 -9.293 40.925 1.00 98.19 317 GLU A N 1
ATOM 2554 C CA . GLU A 1 317 ? -78.314 -8.956 42.310 1.00 98.19 317 GLU A CA 1
ATOM 2555 C C . GLU A 1 317 ? -79.205 -7.710 42.396 1.00 98.19 317 GLU A C 1
ATOM 2557 O O . GLU A 1 317 ? -80.204 -7.715 43.114 1.00 98.19 317 GLU A O 1
ATOM 2562 N N . LEU A 1 318 ? -78.923 -6.685 41.588 1.00 98.25 318 LEU A N 1
ATOM 2563 C CA . LEU A 1 318 ? -79.789 -5.520 41.419 1.00 98.25 318 LEU A CA 1
ATOM 2564 C C . LEU A 1 318 ? -81.188 -5.954 40.962 1.00 98.25 318 LEU A C 1
ATOM 2566 O O . LEU A 1 318 ? -82.183 -5.598 41.588 1.00 98.25 318 LEU A O 1
ATOM 2570 N N . GLN A 1 319 ? -81.271 -6.805 39.934 1.00 98.25 319 GLN A N 1
ATOM 2571 C CA . GLN A 1 319 ? -82.549 -7.326 39.445 1.00 98.25 319 GLN A CA 1
ATOM 2572 C C . GLN A 1 319 ? -83.304 -8.127 40.524 1.00 98.25 319 GLN A C 1
ATOM 2574 O O . GLN A 1 319 ? -84.538 -8.100 40.578 1.00 98.25 319 GLN A O 1
ATOM 2579 N N . ARG A 1 320 ? -82.592 -8.867 41.384 1.00 98.25 320 ARG A N 1
ATOM 2580 C CA . ARG A 1 320 ? -83.184 -9.588 42.522 1.00 98.25 320 ARG A CA 1
ATOM 2581 C C . ARG A 1 320 ? -83.776 -8.611 43.540 1.00 98.25 320 ARG A C 1
ATOM 2583 O O . ARG A 1 320 ? -84.935 -8.773 43.923 1.00 98.25 320 ARG A O 1
ATOM 2590 N N . GLN A 1 321 ? -83.019 -7.587 43.925 1.00 98.06 321 GLN A N 1
ATOM 2591 C CA . GLN A 1 321 ? -83.466 -6.564 44.872 1.00 98.06 321 GLN A CA 1
ATOM 2592 C C . GLN A 1 321 ? -84.646 -5.749 44.332 1.00 98.06 321 GLN A C 1
ATOM 2594 O O . GLN A 1 321 ? -85.592 -5.489 45.071 1.00 98.06 321 GLN A O 1
ATOM 2599 N N . GLU A 1 322 ? -84.656 -5.410 43.042 1.00 98.19 322 GLU A N 1
ATOM 2600 C CA . GLU A 1 322 ? -85.791 -4.740 42.396 1.00 98.19 322 GLU A CA 1
ATOM 2601 C C . GLU A 1 322 ? -87.072 -5.583 42.470 1.00 98.19 322 GLU A C 1
ATOM 2603 O O . GLU A 1 322 ? -88.143 -5.062 42.787 1.00 98.19 322 GLU A O 1
ATOM 2608 N N . LYS A 1 323 ? -86.976 -6.901 42.238 1.00 97.94 323 LYS A N 1
ATOM 2609 C CA . LYS A 1 323 ? -88.119 -7.821 42.377 1.00 97.94 323 LYS A CA 1
ATOM 2610 C C . LYS A 1 323 ? -88.608 -7.918 43.821 1.00 97.94 323 LYS A C 1
ATOM 2612 O O . LYS A 1 323 ? -89.817 -7.939 44.048 1.00 97.94 323 LYS A O 1
ATOM 2617 N N . GLU A 1 324 ? -87.700 -7.971 44.792 1.00 97.94 324 GLU A N 1
ATOM 2618 C CA . GLU A 1 324 ? -88.044 -8.015 46.219 1.00 97.94 324 GLU A CA 1
ATOM 2619 C C . GLU A 1 324 ? -88.683 -6.714 46.700 1.00 97.94 324 GLU A C 1
ATOM 2621 O O . GLU A 1 324 ? -89.702 -6.756 47.391 1.00 97.94 324 GLU A O 1
ATOM 2626 N N . LEU A 1 325 ? -88.149 -5.564 46.280 1.00 98.00 325 LEU A N 1
ATOM 2627 C CA . LEU A 1 325 ? -88.736 -4.257 46.551 1.00 98.00 325 LEU A CA 1
ATOM 2628 C C . LEU A 1 325 ? -90.134 -4.157 45.942 1.00 98.00 325 LEU A C 1
ATOM 2630 O O . LEU A 1 325 ? -91.068 -3.762 46.635 1.00 98.00 325 LEU A O 1
ATOM 2634 N N . HIS A 1 326 ? -90.300 -4.564 44.681 1.00 97.81 326 HIS A N 1
ATOM 2635 C CA . HIS A 1 326 ? -91.604 -4.579 44.024 1.00 97.81 326 HIS A CA 1
ATOM 2636 C C . HIS A 1 326 ? -92.603 -5.492 44.754 1.00 97.81 326 HIS A C 1
ATOM 2638 O O . HIS A 1 326 ? -93.757 -5.112 44.956 1.00 97.81 326 HIS A O 1
ATOM 2644 N N . ASN A 1 327 ? -92.164 -6.669 45.210 1.00 97.69 327 ASN A N 1
ATOM 2645 C CA . ASN A 1 327 ? -92.996 -7.589 45.984 1.00 97.69 327 ASN A CA 1
ATOM 2646 C C . ASN A 1 327 ? -93.387 -7.009 47.355 1.00 97.69 327 ASN A C 1
ATOM 2648 O O . ASN A 1 327 ? -94.553 -7.056 47.737 1.00 97.69 327 ASN A O 1
ATOM 2652 N N . SER A 1 328 ? -92.438 -6.406 48.074 1.00 96.94 328 SER A N 1
ATOM 2653 C CA . SER A 1 328 ? -92.690 -5.734 49.356 1.00 96.94 328 SER A CA 1
ATOM 2654 C C . SER A 1 328 ? -93.632 -4.538 49.193 1.00 96.94 328 SER A C 1
ATOM 2656 O O . SER A 1 328 ? -94.568 -4.354 49.970 1.00 96.94 328 SER A O 1
ATOM 2658 N N . GLN A 1 329 ? -93.460 -3.758 48.125 1.00 97.88 329 GLN A N 1
ATOM 2659 C CA . GLN A 1 329 ? -94.352 -2.657 47.786 1.00 97.88 329 GLN A CA 1
ATOM 2660 C C . GLN A 1 329 ? -95.770 -3.162 47.489 1.00 97.88 329 GLN A C 1
ATOM 2662 O O . GLN A 1 329 ? -96.737 -2.578 47.976 1.00 97.88 329 GLN A O 1
ATOM 2667 N N . LYS A 1 330 ? -95.907 -4.275 46.756 1.00 97.44 330 LYS A N 1
ATOM 2668 C CA . LYS A 1 330 ? -97.198 -4.931 46.514 1.00 97.44 330 LYS A CA 1
ATOM 2669 C C . LYS A 1 330 ? -97.864 -5.376 47.822 1.00 97.44 330 LYS A C 1
ATOM 2671 O O . LYS A 1 330 ? -99.022 -5.038 48.044 1.00 97.44 330 LYS A O 1
ATOM 2676 N N . GLN A 1 331 ? -97.127 -6.048 48.708 1.00 97.56 331 GLN A N 1
ATOM 2677 C CA . GLN A 1 331 ? -97.627 -6.444 50.031 1.00 97.56 331 GLN A CA 1
ATOM 2678 C C . GLN A 1 331 ? -98.038 -5.234 50.879 1.00 97.56 331 GLN A C 1
ATOM 2680 O O . GLN A 1 331 ? -99.072 -5.259 51.536 1.00 97.56 331 GLN A O 1
ATOM 2685 N N . SER A 1 332 ? -97.267 -4.147 50.844 1.00 96.88 332 SER A N 1
ATOM 2686 C CA . SER A 1 332 ? -97.604 -2.902 51.540 1.00 96.88 332 SER A CA 1
ATOM 2687 C C . SER A 1 332 ? -98.898 -2.274 51.007 1.00 96.88 332 SER A C 1
ATOM 2689 O O . SER A 1 332 ? -99.725 -1.816 51.796 1.00 96.88 332 SER A O 1
ATOM 2691 N N . PHE A 1 333 ? -99.132 -2.298 49.689 1.00 97.06 333 PHE A N 1
ATOM 2692 C CA . PHE A 1 333 ? -100.405 -1.860 49.105 1.00 97.06 333 PHE A CA 1
ATOM 2693 C C . PHE A 1 333 ? -101.582 -2.742 49.537 1.00 97.06 333 PHE A C 1
ATOM 2695 O O . PHE A 1 333 ? -102.637 -2.204 49.874 1.00 97.06 333 PHE A O 1
ATOM 2702 N N . GLU A 1 334 ? -101.404 -4.064 49.574 1.00 97.25 334 GLU A N 1
ATOM 2703 C CA . GLU A 1 334 ? -102.413 -5.012 50.069 1.00 97.25 334 GLU A CA 1
ATOM 2704 C C . GLU A 1 334 ? -102.737 -4.745 51.548 1.00 97.25 334 GL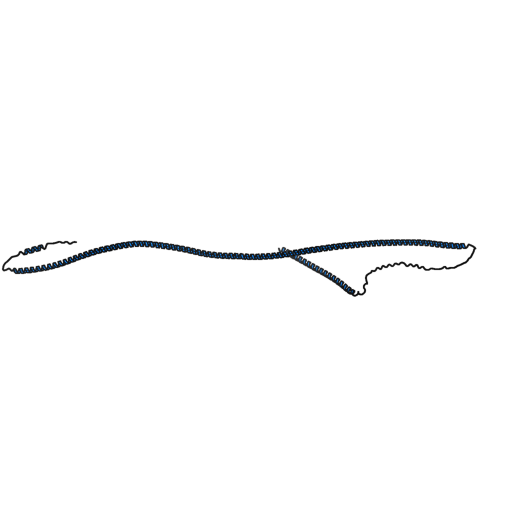U A C 1
ATOM 2706 O O . GLU A 1 334 ? -103.895 -4.517 51.890 1.00 97.25 334 GLU A O 1
ATOM 2711 N N . LEU A 1 335 ? -101.721 -4.623 52.408 1.00 96.19 335 LEU A N 1
ATOM 2712 C CA . LEU A 1 335 ? -101.901 -4.283 53.823 1.00 96.19 335 LEU A CA 1
ATOM 2713 C C . LEU A 1 335 ? -102.540 -2.903 54.022 1.00 96.19 335 LEU A C 1
ATOM 2715 O O . LEU A 1 335 ? -103.356 -2.724 54.922 1.00 96.19 335 LEU A O 1
ATOM 2719 N N . THR A 1 336 ? -102.199 -1.916 53.192 1.00 96.75 336 THR A N 1
ATOM 2720 C CA . THR A 1 336 ? -102.818 -0.581 53.232 1.00 96.75 336 THR A CA 1
ATOM 2721 C C . THR A 1 336 ? -104.296 -0.650 52.840 1.00 96.75 336 THR A C 1
ATOM 2723 O O . THR A 1 336 ? -105.131 0.005 53.468 1.00 96.75 336 THR A O 1
ATOM 2726 N N . SER A 1 337 ? -104.635 -1.462 51.835 1.00 96.31 337 SER A N 1
ATOM 2727 C CA . SER A 1 337 ? -106.019 -1.741 51.442 1.00 96.31 337 SER A CA 1
ATOM 2728 C C . SER A 1 337 ? -106.789 -2.413 52.580 1.00 96.31 337 SER A C 1
ATOM 2730 O O . SER A 1 337 ? -107.858 -1.936 52.966 1.00 96.31 337 SER A O 1
ATOM 2732 N N . ASP A 1 338 ? -106.220 -3.455 53.184 1.00 97.56 338 ASP A N 1
ATOM 2733 C CA . ASP A 1 338 ? -106.824 -4.164 54.314 1.00 97.56 338 ASP A CA 1
ATOM 2734 C C . ASP A 1 338 ? -107.006 -3.250 55.531 1.00 97.56 338 ASP A C 1
ATOM 2736 O O . ASP A 1 338 ? -108.068 -3.249 56.153 1.00 97.56 338 ASP A O 1
ATOM 2740 N N . LEU A 1 339 ? -106.017 -2.406 55.845 1.00 96.31 339 LEU A N 1
ATOM 2741 C CA . LEU A 1 339 ? -106.130 -1.385 56.889 1.00 96.31 339 LEU A CA 1
ATOM 2742 C C . LEU A 1 339 ? -107.250 -0.387 56.591 1.00 96.31 339 LEU A C 1
ATOM 2744 O O . LEU A 1 339 ? -107.972 -0.004 57.511 1.00 96.31 339 LEU A O 1
ATOM 2748 N N . SER A 1 340 ? -107.432 0.015 55.331 1.00 96.56 340 SER A N 1
ATOM 2749 C CA . SER A 1 340 ? -108.537 0.889 54.928 1.00 96.56 340 SER A CA 1
ATOM 2750 C C . SER A 1 340 ? -109.892 0.215 55.158 1.00 96.56 340 SER A C 1
ATOM 2752 O O . SER A 1 340 ? -110.781 0.813 55.769 1.00 96.56 340 SER A O 1
ATOM 2754 N N . ILE A 1 341 ? -110.035 -1.056 54.767 1.00 96.56 341 ILE A N 1
ATOM 2755 C CA . ILE A 1 341 ? -111.248 -1.852 55.006 1.00 96.56 341 ILE A CA 1
ATOM 2756 C C . ILE A 1 341 ? -111.509 -1.992 56.510 1.00 96.56 341 ILE A C 1
ATOM 2758 O O . ILE A 1 341 ? -112.614 -1.699 56.963 1.00 96.56 341 ILE A O 1
ATOM 2762 N N . LEU A 1 342 ? -110.502 -2.375 57.300 1.00 95.62 342 LEU A N 1
ATOM 2763 C CA . LEU A 1 342 ? -110.611 -2.492 58.757 1.00 95.62 342 LEU A CA 1
ATOM 2764 C C . LEU A 1 342 ? -110.950 -1.158 59.426 1.00 95.62 342 LEU A C 1
ATOM 2766 O O . LEU A 1 342 ? -111.693 -1.117 60.403 1.00 95.62 342 LEU A O 1
ATOM 2770 N N . GLN A 1 343 ? -110.439 -0.044 58.906 1.00 96.81 343 GLN A N 1
ATOM 2771 C CA . GLN A 1 343 ? -110.790 1.281 59.398 1.00 96.81 343 GLN A CA 1
ATOM 2772 C C . GLN A 1 343 ? -112.251 1.628 59.079 1.00 96.81 343 GLN A C 1
ATOM 2774 O O . GLN A 1 343 ? -112.929 2.219 59.921 1.00 96.81 343 GLN A O 1
ATOM 2779 N N . MET A 1 344 ? -112.755 1.250 57.900 1.00 96.00 344 MET A N 1
ATOM 2780 C CA . MET A 1 344 ? -114.163 1.425 57.533 1.00 96.00 344 MET A CA 1
ATOM 2781 C C . MET A 1 344 ? -115.085 0.554 58.395 1.00 96.00 344 MET A C 1
ATOM 2783 O O . MET A 1 344 ? -116.076 1.061 58.919 1.00 96.00 344 MET A O 1
ATOM 2787 N N . THR A 1 345 ? -114.744 -0.718 58.620 1.00 95.56 345 THR A N 1
ATOM 2788 C CA . THR A 1 345 ? -115.539 -1.613 59.479 1.00 95.56 345 THR A CA 1
ATOM 2789 C C . THR A 1 345 ? -115.481 -1.200 60.945 1.00 95.56 345 THR A C 1
ATOM 2791 O O . THR A 1 345 ? -116.508 -1.227 61.617 1.00 95.56 345 THR A O 1
ATOM 2794 N N . ARG A 1 346 ? -114.324 -0.739 61.440 1.00 96.19 346 ARG A N 1
ATOM 2795 C CA . ARG A 1 346 ? -114.196 -0.147 62.776 1.00 96.19 346 ARG A CA 1
ATOM 2796 C C . ARG A 1 346 ? -115.108 1.068 62.934 1.00 96.19 346 ARG A C 1
ATOM 2798 O O . ARG A 1 346 ? -115.828 1.133 63.924 1.00 96.19 346 ARG A O 1
ATOM 2805 N N . LYS A 1 347 ? -115.104 2.008 61.980 1.00 95.81 347 LYS A N 1
ATOM 2806 C CA . LYS A 1 347 ? -115.987 3.190 62.017 1.00 95.81 347 LYS A CA 1
ATOM 2807 C C . LYS A 1 347 ? -117.469 2.800 62.005 1.00 95.81 347 LYS A C 1
ATOM 2809 O O . LYS A 1 347 ? -118.265 3.409 62.715 1.00 95.81 347 LYS A O 1
ATOM 2814 N N . GLU A 1 348 ? -117.842 1.781 61.233 1.00 95.81 348 GLU A N 1
ATOM 2815 C CA . GLU A 1 348 ? -119.218 1.270 61.197 1.00 95.81 348 GLU A CA 1
ATOM 2816 C C . GLU A 1 348 ? -119.614 0.586 62.517 1.00 95.81 348 GLU A C 1
ATOM 2818 O O . GLU A 1 348 ? -120.691 0.846 63.048 1.00 95.81 348 GLU A O 1
ATOM 2823 N N . LEU A 1 349 ? -118.730 -0.223 63.107 1.00 94.31 349 LEU A N 1
ATOM 2824 C CA . LEU A 1 349 ? -118.929 -0.814 64.435 1.00 94.31 349 LEU A CA 1
ATOM 2825 C C . LEU A 1 349 ? -119.040 0.254 65.528 1.00 94.31 349 LEU A C 1
ATOM 2827 O O . LEU A 1 349 ? -119.932 0.172 66.366 1.00 94.31 349 LEU A O 1
ATOM 2831 N N . GLU A 1 350 ? -118.179 1.274 65.513 1.00 95.00 350 GLU A N 1
ATOM 2832 C CA . GLU A 1 350 ? -118.254 2.416 66.434 1.00 95.00 350 GLU A CA 1
ATOM 2833 C C . GLU A 1 350 ? -119.615 3.125 66.321 1.00 95.00 350 GLU A C 1
ATOM 2835 O O . GLU A 1 350 ? -120.238 3.433 67.341 1.00 95.00 350 GLU A O 1
ATOM 2840 N N . LYS A 1 351 ? -120.129 3.307 65.098 1.00 94.44 351 LYS A N 1
ATOM 2841 C CA . LYS A 1 351 ? -121.469 3.854 64.847 1.00 94.44 351 LYS A CA 1
ATOM 2842 C C . LYS A 1 351 ? -122.580 2.943 65.385 1.00 94.44 351 LYS A C 1
ATOM 2844 O O . LYS A 1 351 ? -123.489 3.435 66.055 1.00 94.44 351 LYS A O 1
ATOM 2849 N N . GLN A 1 352 ? -122.512 1.632 65.143 1.00 95.62 352 GLN A N 1
ATOM 2850 C CA . GLN A 1 352 ? -123.504 0.674 65.646 1.00 95.62 352 GLN A CA 1
ATOM 2851 C C . GLN A 1 352 ? -123.512 0.603 67.174 1.00 95.62 352 GLN A C 1
ATOM 2853 O O . GLN A 1 352 ? -124.577 0.699 67.779 1.00 95.62 352 GLN A O 1
ATOM 2858 N N . VAL A 1 353 ? -122.344 0.514 67.813 1.00 94.62 353 VAL A N 1
ATOM 2859 C CA . VAL A 1 353 ? -122.216 0.527 69.278 1.00 94.62 353 VAL A CA 1
ATOM 2860 C C . VAL A 1 353 ? -122.732 1.844 69.855 1.00 94.62 353 VAL A C 1
ATOM 2862 O O . VAL A 1 353 ? -123.426 1.823 70.870 1.00 94.62 353 VAL A O 1
ATOM 2865 N N . GLY A 1 354 ? -122.455 2.976 69.199 1.00 93.38 354 GLY A N 1
ATOM 2866 C CA . GLY A 1 354 ? -123.040 4.270 69.552 1.00 93.38 354 GLY A CA 1
ATOM 2867 C C . GLY A 1 354 ? -124.571 4.227 69.554 1.00 93.38 354 GLY A C 1
ATOM 2868 O O . GLY A 1 354 ? -125.192 4.536 70.570 1.00 93.38 354 GLY A O 1
ATOM 2869 N N . SER A 1 355 ? -125.171 3.738 68.463 1.00 92.81 355 SER A N 1
ATOM 2870 C CA . SER A 1 355 ? -126.630 3.616 68.337 1.00 92.81 355 SER A CA 1
ATOM 2871 C C . SER A 1 355 ? -127.251 2.635 69.342 1.00 92.81 355 SER A C 1
ATOM 2873 O O . SER A 1 355 ? -128.304 2.908 69.917 1.00 92.81 355 SER A O 1
ATOM 2875 N N . LEU A 1 356 ? -126.578 1.514 69.618 1.00 93.75 356 LEU A N 1
ATOM 2876 C CA . LEU A 1 356 ? -127.032 0.507 70.573 1.00 93.75 356 LEU A CA 1
ATOM 2877 C C . LEU A 1 356 ? -126.964 1.045 72.006 1.00 93.75 356 LEU A C 1
ATOM 2879 O O . LEU A 1 356 ? -127.864 0.805 72.807 1.00 93.75 356 LEU A O 1
ATOM 2883 N N . LYS A 1 357 ? -125.924 1.817 72.333 1.00 94.19 357 LYS A N 1
ATOM 2884 C CA . LYS A 1 357 ? -125.785 2.473 73.636 1.00 94.19 357 LYS A CA 1
ATOM 2885 C C . LYS A 1 357 ? -126.874 3.527 73.854 1.00 94.19 357 LYS A C 1
ATOM 2887 O O . LYS A 1 357 ? -127.430 3.595 74.948 1.00 94.19 357 LYS A O 1
ATOM 2892 N N . GLU A 1 358 ? -127.223 4.297 72.824 1.00 92.25 358 GLU A N 1
ATOM 2893 C CA . GLU A 1 358 ? -128.379 5.206 72.852 1.00 92.25 358 GLU A CA 1
ATOM 2894 C C . GLU A 1 358 ? -129.711 4.463 73.011 1.00 92.25 358 GLU A C 1
ATOM 2896 O O . GLU A 1 358 ? -130.583 4.923 73.748 1.00 92.25 358 GLU A O 1
ATOM 2901 N N . GLN A 1 359 ? -129.874 3.300 72.373 1.00 93.69 359 GLN A N 1
ATOM 2902 C CA . GLN A 1 359 ? -131.056 2.456 72.560 1.00 93.69 359 GLN A CA 1
ATOM 2903 C C . GLN A 1 359 ? -131.154 1.935 73.997 1.00 93.69 359 GLN A C 1
ATOM 2905 O O . GLN A 1 359 ? -132.179 2.126 74.639 1.00 93.69 359 GLN A O 1
ATOM 2910 N N . HIS A 1 360 ? -130.073 1.371 74.541 1.00 89.75 360 HIS A N 1
ATOM 2911 C CA . HIS A 1 360 ? -130.045 0.887 75.921 1.00 89.75 360 HIS A CA 1
ATOM 2912 C C . HIS A 1 360 ? -130.340 1.986 76.945 1.00 89.75 360 HIS A C 1
ATOM 2914 O O . HIS A 1 360 ? -131.015 1.722 77.936 1.00 89.75 360 HIS A O 1
ATOM 2920 N N . LEU A 1 361 ? -129.852 3.213 76.730 1.00 91.75 361 LEU A N 1
ATOM 2921 C CA . LEU A 1 361 ? -130.169 4.342 77.608 1.00 91.75 361 LEU A CA 1
ATOM 2922 C C . LEU A 1 361 ? -131.658 4.713 77.555 1.00 91.75 361 LEU A C 1
ATOM 2924 O O . LEU A 1 361 ? -132.234 5.008 78.603 1.00 91.75 361 LEU A O 1
ATOM 2928 N N . ARG A 1 362 ? -132.285 4.665 76.370 1.00 89.50 362 ARG A N 1
ATOM 2929 C CA . ARG A 1 362 ? -133.733 4.877 76.212 1.00 89.50 362 ARG A CA 1
ATOM 2930 C C . ARG A 1 362 ? -134.541 3.766 76.876 1.00 89.50 362 ARG A C 1
ATOM 2932 O O . ARG A 1 362 ? -135.366 4.066 77.730 1.00 89.50 362 ARG A O 1
ATOM 2939 N N . ASP A 1 363 ? -134.224 2.506 76.592 1.00 91.38 363 ASP A N 1
ATOM 2940 C CA . ASP A 1 363 ? -134.916 1.352 77.176 1.00 91.38 363 ASP A CA 1
ATOM 2941 C C . ASP A 1 363 ? -134.774 1.323 78.706 1.00 91.38 363 ASP A C 1
ATOM 2943 O O . ASP A 1 363 ? -135.722 1.005 79.422 1.00 91.38 363 ASP A O 1
ATOM 2947 N N . ALA A 1 364 ? -133.603 1.690 79.239 1.00 90.81 364 ALA A N 1
ATOM 2948 C CA . ALA A 1 364 ? -133.390 1.807 80.678 1.00 90.81 364 ALA A CA 1
ATOM 2949 C C . ALA A 1 364 ? -134.216 2.946 81.297 1.00 90.81 364 ALA A C 1
ATOM 2951 O O . ALA A 1 364 ? -134.735 2.787 82.404 1.00 90.81 364 ALA A O 1
ATOM 2952 N N . ALA A 1 365 ? -134.356 4.084 80.607 1.00 90.75 365 ALA A N 1
ATOM 2953 C CA . ALA A 1 365 ? -135.231 5.169 81.044 1.00 90.75 365 ALA A CA 1
ATOM 2954 C C . ALA A 1 365 ? -136.706 4.729 81.038 1.00 90.75 365 ALA A C 1
ATOM 2956 O O . ALA A 1 365 ? -137.399 4.917 82.041 1.00 90.75 365 ALA A O 1
ATOM 2957 N N . ASP A 1 366 ? -137.151 4.054 79.978 1.00 92.19 366 ASP A N 1
ATOM 2958 C CA . ASP A 1 366 ? -138.513 3.534 79.843 1.00 92.19 366 ASP A CA 1
ATOM 2959 C C . ASP A 1 366 ? -138.819 2.472 80.909 1.00 92.19 366 ASP A C 1
ATOM 2961 O O . ASP A 1 366 ? -139.806 2.586 81.640 1.00 92.19 366 ASP A O 1
ATOM 2965 N N . LEU A 1 367 ? -137.937 1.488 81.111 1.00 88.44 367 LEU A N 1
ATOM 2966 C CA . LEU A 1 367 ? -138.076 0.491 82.178 1.00 88.44 367 LEU A CA 1
ATOM 2967 C C . LEU A 1 367 ? -138.126 1.132 83.564 1.00 88.44 367 LEU A C 1
ATOM 2969 O O . LEU A 1 367 ? -138.926 0.714 84.400 1.00 88.44 367 LEU A O 1
ATOM 2973 N N . LYS A 1 368 ? -137.320 2.168 83.817 1.00 92.31 368 LYS A N 1
ATOM 2974 C CA . LYS A 1 368 ? -137.341 2.897 85.091 1.00 92.31 368 LYS A CA 1
ATOM 2975 C C . LYS A 1 368 ? -138.682 3.600 85.315 1.00 92.31 368 LYS A C 1
ATOM 2977 O O . LYS A 1 368 ? -139.193 3.588 86.436 1.00 92.31 368 LYS A O 1
ATOM 2982 N N . THR A 1 369 ? -139.284 4.158 84.262 1.00 87.69 369 THR A N 1
ATOM 2983 C CA . THR A 1 369 ? -140.639 4.726 84.352 1.00 87.69 369 THR A CA 1
ATOM 2984 C C . THR A 1 369 ? -141.709 3.657 84.588 1.00 87.69 369 THR A C 1
ATOM 2986 O O . THR A 1 369 ? -142.596 3.865 85.417 1.00 87.69 369 THR A O 1
ATOM 2989 N N . LEU A 1 370 ? -141.606 2.486 83.949 1.00 90.31 370 LEU A N 1
ATOM 2990 C CA . LEU A 1 370 ? -142.523 1.362 84.174 1.00 90.31 370 LEU A CA 1
ATOM 2991 C C . LEU A 1 370 ? -142.423 0.800 85.597 1.00 90.31 370 LEU A C 1
ATOM 2993 O O . LEU A 1 370 ? -143.452 0.576 86.232 1.00 90.31 370 LEU A O 1
ATOM 2997 N N . LEU A 1 371 ? -141.207 0.629 86.121 1.00 87.44 371 LEU A N 1
ATOM 2998 C CA . LEU A 1 371 ? -140.969 0.170 87.492 1.00 87.44 371 LEU A CA 1
ATOM 2999 C C . LEU A 1 371 ? -141.571 1.133 88.515 1.00 87.44 371 LEU A C 1
ATOM 3001 O O . LEU A 1 371 ? -142.288 0.699 89.409 1.00 87.44 371 LEU A O 1
ATOM 3005 N N . SER A 1 372 ? -141.360 2.440 88.335 1.00 86.38 372 SER A N 1
ATOM 3006 C CA . SER A 1 372 ? -141.983 3.467 89.178 1.00 86.38 372 SER A CA 1
ATOM 3007 C C . SER A 1 372 ? -143.513 3.380 89.156 1.00 86.38 372 SER A C 1
ATOM 3009 O O . SER A 1 372 ? -144.163 3.521 90.193 1.00 86.38 372 SER A O 1
ATOM 3011 N N . LYS A 1 373 ? -144.103 3.116 87.985 1.00 86.88 373 LYS A N 1
ATOM 3012 C CA . LYS A 1 373 ? -145.554 2.984 87.834 1.00 86.88 373 LYS A CA 1
ATOM 3013 C C . LYS A 1 373 ? -146.093 1.733 88.539 1.00 86.88 373 LYS A C 1
ATOM 3015 O O . LYS A 1 373 ? -147.089 1.832 89.252 1.00 86.88 373 LYS A O 1
ATOM 3020 N N . ALA A 1 374 ? -145.420 0.593 88.388 1.00 83.19 374 ALA A N 1
ATOM 3021 C CA . ALA A 1 374 ? -145.777 -0.659 89.057 1.00 83.19 374 ALA A CA 1
ATOM 3022 C C . ALA A 1 374 ? -145.591 -0.580 90.584 1.00 83.19 374 ALA A C 1
ATOM 3024 O O . ALA A 1 374 ? -146.433 -1.071 91.332 1.00 83.19 374 ALA A O 1
ATOM 3025 N N . GLU A 1 375 ? -144.536 0.086 91.061 1.00 85.75 375 GLU A N 1
ATOM 3026 C CA . GLU A 1 375 ? -144.297 0.302 92.492 1.00 85.75 375 GLU A CA 1
ATOM 3027 C C . GLU A 1 375 ? -145.401 1.164 93.125 1.00 85.75 375 GLU A C 1
ATOM 3029 O O . GLU A 1 375 ? -145.881 0.860 94.218 1.00 85.75 375 GLU A O 1
ATOM 3034 N N . ASN A 1 376 ? -145.858 2.206 92.422 1.00 85.31 376 ASN A N 1
ATOM 3035 C CA . ASN A 1 376 ? -146.997 3.012 92.863 1.00 85.31 376 ASN A CA 1
ATOM 3036 C C . ASN A 1 376 ? -148.297 2.193 92.894 1.00 85.31 376 ASN A C 1
ATOM 3038 O O . ASN A 1 376 ? -149.037 2.273 93.871 1.00 85.31 376 ASN A O 1
ATOM 3042 N N . GLN A 1 377 ? -148.544 1.351 91.884 1.00 86.12 377 GLN A N 1
ATOM 3043 C CA . GLN A 1 377 ? -149.704 0.452 91.882 1.00 86.12 377 GLN A CA 1
ATOM 3044 C C . GLN A 1 377 ? -149.667 -0.559 93.038 1.00 86.12 377 GLN A C 1
ATOM 3046 O O . GLN A 1 377 ? -150.688 -0.786 93.682 1.00 86.12 377 GLN A O 1
ATOM 3051 N N . ALA A 1 378 ? -148.503 -1.137 93.348 1.00 80.19 378 ALA A N 1
ATOM 3052 C CA . ALA A 1 378 ? -148.354 -2.058 94.473 1.00 80.19 378 ALA A CA 1
ATOM 3053 C C . ALA A 1 378 ? -148.633 -1.372 95.824 1.00 80.19 378 ALA A C 1
ATOM 3055 O O . ALA A 1 378 ? -149.320 -1.942 96.673 1.00 80.19 378 ALA A O 1
ATOM 3056 N N . LYS A 1 379 ? -148.166 -0.127 96.005 1.00 83.38 379 LYS A N 1
ATOM 3057 C CA . LYS A 1 379 ? -148.454 0.678 97.207 1.00 83.38 379 LYS A CA 1
ATOM 3058 C C . LYS A 1 379 ? -149.948 0.967 97.374 1.00 83.38 379 LYS A C 1
ATOM 3060 O O . LYS A 1 379 ? -150.445 0.916 98.498 1.00 83.38 379 LYS A O 1
ATOM 3065 N N . ASP A 1 380 ? -150.665 1.233 96.284 1.00 84.25 380 ASP A N 1
ATOM 3066 C CA . ASP A 1 380 ? -152.115 1.456 96.332 1.00 84.25 380 ASP A CA 1
ATOM 3067 C C . ASP A 1 380 ? -152.888 0.180 96.699 1.00 84.25 380 ASP A C 1
ATOM 3069 O O . ASP A 1 380 ? -153.748 0.218 97.580 1.00 84.25 380 ASP A O 1
ATOM 3073 N N . VAL A 1 381 ? -152.542 -0.967 96.103 1.00 78.44 381 VAL A N 1
ATOM 3074 C CA . VAL A 1 381 ? 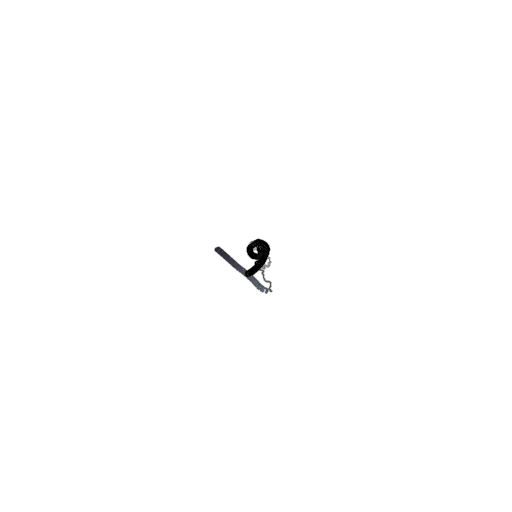-153.171 -2.260 96.441 1.00 78.44 381 VAL A CA 1
ATOM 3075 C C . VAL A 1 381 ? -152.930 -2.631 97.908 1.00 78.44 381 VAL A C 1
ATOM 3077 O O . VAL A 1 381 ? -153.833 -3.128 98.581 1.00 78.44 381 VAL A O 1
ATOM 3080 N N . GLN A 1 382 ? -151.741 -2.346 98.438 1.00 83.31 382 GLN A N 1
ATOM 3081 C CA . GLN A 1 382 ? -151.425 -2.622 99.837 1.00 83.31 382 GLN A CA 1
ATOM 3082 C C . GLN A 1 382 ? -152.242 -1.758 100.809 1.00 83.31 382 GLN A C 1
ATOM 3084 O O . GLN A 1 382 ? -152.741 -2.265 101.813 1.00 83.31 382 GLN A O 1
ATOM 3089 N N . LYS A 1 383 ? -152.465 -0.482 100.476 1.00 81.94 383 LYS A N 1
ATOM 3090 C CA . LYS A 1 383 ? -153.364 0.396 101.241 1.00 81.94 383 LYS A CA 1
ATOM 3091 C C . LYS A 1 383 ? -154.801 -0.119 101.274 1.00 81.94 383 LYS A C 1
ATOM 3093 O O . LYS A 1 383 ? -155.467 -0.001 102.300 1.00 81.94 383 LYS A O 1
ATOM 3098 N N . GLU A 1 384 ? -155.300 -0.650 100.162 1.00 80.31 384 GLU A N 1
ATOM 3099 C CA . GLU A 1 384 ? -156.647 -1.227 100.101 1.00 80.31 384 GLU A CA 1
ATOM 3100 C C . GLU A 1 384 ? -156.761 -2.493 100.964 1.00 80.31 384 GLU A C 1
ATOM 3102 O O . GLU A 1 384 ? -157.726 -2.641 101.716 1.00 80.31 384 GLU A O 1
ATOM 3107 N N . TYR A 1 385 ? -155.741 -3.357 100.951 1.00 77.81 385 TYR A N 1
ATOM 3108 C CA . TYR A 1 385 ? -155.692 -4.541 101.812 1.00 77.81 385 TYR A CA 1
ATOM 3109 C C . TYR A 1 385 ? -155.767 -4.181 103.309 1.00 77.81 385 TYR A C 1
ATOM 3111 O O . TYR A 1 385 ? -156.605 -4.724 104.034 1.00 77.81 385 TYR A O 1
ATOM 3119 N N . GLU A 1 386 ? -154.971 -3.209 103.766 1.00 79.56 386 GLU A N 1
ATOM 3120 C CA . GLU A 1 386 ? -154.971 -2.752 105.165 1.00 79.56 386 GLU A CA 1
ATOM 3121 C C . GLU A 1 386 ? -156.342 -2.217 105.610 1.00 79.56 386 GLU A C 1
ATOM 3123 O O . GLU A 1 386 ? -156.814 -2.548 106.700 1.00 79.56 386 GLU A O 1
ATOM 3128 N N . LYS A 1 387 ? -157.032 -1.455 104.749 1.00 80.19 387 LYS A N 1
ATOM 3129 C CA . LYS A 1 387 ? -158.401 -0.982 105.024 1.00 80.19 387 LYS A CA 1
ATOM 3130 C C . LYS A 1 387 ? -159.401 -2.130 105.142 1.00 80.19 387 LYS A C 1
ATOM 3132 O O . LYS A 1 387 ? -160.280 -2.096 105.997 1.00 80.19 387 LYS A O 1
ATOM 3137 N N . THR A 1 388 ? -159.311 -3.150 104.288 1.00 74.31 388 THR A N 1
ATOM 3138 C CA . THR A 1 388 ? -160.231 -4.297 104.388 1.00 74.31 388 THR A CA 1
ATOM 3139 C C . THR A 1 388 ? -159.997 -5.124 105.655 1.00 74.31 388 THR A C 1
ATOM 3141 O O . THR A 1 388 ? -160.949 -5.646 106.237 1.00 74.31 388 THR A O 1
ATOM 3144 N N . GLN A 1 389 ? -158.757 -5.189 106.142 1.00 80.62 389 GLN A N 1
ATOM 3145 C CA . GLN A 1 389 ? -158.405 -5.909 107.365 1.00 80.62 389 GLN A CA 1
ATOM 3146 C C . GLN A 1 389 ? -158.956 -5.241 108.637 1.00 80.62 389 GLN A C 1
ATOM 3148 O O . GLN A 1 389 ? -159.402 -5.935 109.560 1.00 80.62 389 GLN A O 1
ATOM 3153 N N . THR A 1 390 ? -158.964 -3.906 108.697 1.00 77.19 390 THR A N 1
ATOM 3154 C CA . THR A 1 390 ? -159.539 -3.171 109.835 1.00 77.19 390 THR A CA 1
ATOM 3155 C C . THR A 1 390 ? -161.052 -3.363 109.918 1.00 77.19 390 THR A C 1
ATOM 3157 O O . THR A 1 390 ? -161.564 -3.708 110.984 1.00 77.19 390 THR A O 1
ATOM 3160 N N . VAL A 1 391 ? -161.759 -3.275 108.787 1.00 80.50 391 VAL A N 1
ATOM 3161 C CA . VAL A 1 391 ? -163.217 -3.497 108.718 1.00 80.50 391 VAL A CA 1
ATOM 3162 C C . VAL A 1 391 ? -163.600 -4.919 109.149 1.00 80.50 391 VAL A C 1
ATOM 3164 O O . VAL A 1 391 ? -164.582 -5.109 109.870 1.00 80.50 391 VAL A O 1
ATOM 3167 N N . LEU A 1 392 ? -162.811 -5.929 108.765 1.00 75.44 392 LEU A N 1
ATOM 3168 C CA . LEU A 1 392 ? -163.065 -7.318 109.159 1.00 75.44 392 LEU A CA 1
ATOM 3169 C C . LEU A 1 392 ? -162.959 -7.517 110.683 1.00 75.44 392 LEU A C 1
ATOM 3171 O O . LEU A 1 392 ? -163.714 -8.294 111.270 1.00 75.44 392 LEU A O 1
ATOM 3175 N N . SER A 1 393 ? -162.033 -6.803 111.325 1.00 72.75 393 SER A N 1
ATOM 3176 C CA . SER A 1 393 ? -161.795 -6.892 112.769 1.00 72.75 393 SER A CA 1
ATOM 3177 C C . SER A 1 393 ? -162.934 -6.255 113.575 1.00 72.75 393 SER A C 1
ATOM 3179 O O . SER A 1 393 ? -163.390 -6.838 114.558 1.00 72.75 393 SER A O 1
ATOM 3181 N N . GLU A 1 394 ? -163.460 -5.111 113.124 1.00 77.75 394 GLU A N 1
ATOM 3182 C CA . GLU A 1 394 ? -164.615 -4.450 113.751 1.00 77.75 394 GLU A CA 1
ATOM 3183 C C . GLU A 1 394 ? -165.902 -5.281 113.652 1.00 77.75 394 GLU A C 1
ATOM 3185 O O . GLU A 1 394 ? -166.687 -5.337 114.602 1.00 77.75 394 GLU A O 1
ATOM 3190 N N . LEU A 1 395 ? -166.124 -5.958 112.520 1.00 79.25 395 LEU A N 1
ATOM 3191 C CA . LEU A 1 395 ? -167.322 -6.774 112.318 1.00 79.25 395 LEU A CA 1
ATOM 3192 C C . LEU A 1 395 ? -167.336 -8.008 113.229 1.00 79.25 395 LEU A C 1
ATOM 3194 O O . LEU A 1 395 ? -168.382 -8.374 113.768 1.00 79.25 395 LEU A O 1
ATOM 3198 N N . LYS A 1 396 ? -166.165 -8.617 113.439 1.00 80.62 396 LYS A N 1
ATOM 3199 C CA . LYS A 1 396 ? -166.000 -9.784 114.311 1.00 80.62 396 LYS A CA 1
ATOM 3200 C C . LYS A 1 396 ? -166.356 -9.460 115.767 1.00 80.62 396 LYS A C 1
ATOM 3202 O O . LYS A 1 396 ? -167.048 -10.238 116.413 1.00 80.62 396 LYS A O 1
ATOM 3207 N N . LEU A 1 397 ? -165.964 -8.274 116.234 1.00 80.12 397 LEU A N 1
ATOM 3208 C CA . LEU A 1 397 ? -166.204 -7.806 117.601 1.00 80.12 397 LEU A CA 1
ATOM 3209 C C . LEU A 1 397 ? -167.689 -7.493 117.867 1.00 80.12 397 LEU A C 1
ATOM 3211 O O . LEU A 1 397 ? -168.199 -7.757 118.954 1.00 80.12 397 LEU A O 1
ATOM 3215 N N . LYS A 1 398 ? -168.423 -6.990 116.862 1.00 79.25 398 LYS A N 1
ATOM 3216 C CA . LYS A 1 398 ? -169.871 -6.732 116.987 1.00 79.25 398 LYS A CA 1
ATOM 3217 C C . LYS A 1 398 ? -170.713 -8.003 117.102 1.00 79.25 398 LYS A C 1
ATOM 3219 O O . LYS A 1 398 ? -171.716 -7.992 117.807 1.00 79.25 398 LYS A O 1
ATOM 3224 N N . PHE A 1 399 ? -170.322 -9.080 116.424 1.00 77.19 399 PHE A N 1
ATOM 3225 C CA . PHE A 1 399 ? -171.067 -10.342 116.449 1.00 77.19 399 PHE A CA 1
ATOM 3226 C C . PHE A 1 399 ? -171.034 -10.998 117.841 1.00 77.19 399 PHE A C 1
ATOM 3228 O O . PHE A 1 399 ? -172.059 -11.451 118.348 1.00 77.19 399 PHE A O 1
ATOM 3235 N N . GLU A 1 400 ? -169.872 -10.959 118.491 1.00 77.19 400 GLU A N 1
ATOM 3236 C CA . GLU A 1 400 ? -169.629 -11.540 119.817 1.00 77.19 400 GLU A CA 1
ATOM 3237 C C . GLU A 1 400 ? -170.461 -10.849 120.918 1.00 77.19 400 GLU A C 1
ATOM 3239 O O . GLU A 1 400 ? -171.035 -11.510 121.783 1.00 77.19 400 GLU A O 1
ATOM 3244 N N . MET A 1 401 ? -170.633 -9.523 120.829 1.00 76.25 401 MET A N 1
ATOM 3245 C CA . MET A 1 401 ? -171.502 -8.762 121.739 1.00 76.25 401 MET A CA 1
ATOM 3246 C C . MET A 1 401 ? -172.988 -9.121 121.604 1.00 76.25 401 MET A C 1
ATOM 3248 O O . MET A 1 401 ? -173.690 -9.247 122.606 1.00 76.25 401 MET A O 1
ATOM 3252 N N . THR A 1 402 ? -173.477 -9.316 120.376 1.00 72.69 402 THR A N 1
ATOM 3253 C CA . THR A 1 402 ? -174.895 -9.637 120.139 1.00 72.69 402 THR A CA 1
ATOM 3254 C C . THR A 1 402 ? -175.298 -11.042 120.595 1.00 72.69 402 THR A C 1
ATOM 3256 O O . THR A 1 402 ? -176.472 -11.283 120.880 1.00 72.69 402 THR A O 1
ATOM 3259 N N . GLU A 1 403 ? -174.351 -11.978 120.684 1.00 70.69 403 GLU A N 1
ATOM 3260 C CA . GLU A 1 403 ? -174.622 -13.350 121.126 1.00 70.69 403 GLU A CA 1
ATOM 3261 C C . GLU A 1 403 ? -174.791 -13.437 122.657 1.00 70.69 403 GLU A C 1
ATOM 3263 O O . GLU A 1 403 ? -175.693 -14.129 123.137 1.00 70.69 403 GLU A O 1
ATOM 3268 N N . GLN A 1 404 ? -174.018 -12.650 123.420 1.00 72.50 404 GLN A N 1
ATOM 3269 C CA . GLN A 1 404 ? -174.117 -12.577 124.886 1.00 72.50 404 GLN A CA 1
ATOM 3270 C C . GLN A 1 404 ? -175.450 -11.994 125.379 1.00 72.50 404 GLN A C 1
ATOM 3272 O O . GLN A 1 404 ? -176.058 -12.527 126.309 1.00 72.50 404 GLN A O 1
ATOM 3277 N N . GLU A 1 405 ? -175.943 -10.921 124.758 1.00 69.81 405 GLU A N 1
ATOM 3278 C CA . GLU A 1 405 ? -177.185 -10.266 125.200 1.00 69.81 405 GLU A CA 1
ATOM 3279 C C . GLU A 1 405 ? -178.415 -11.169 125.027 1.00 69.81 405 GLU A C 1
ATOM 3281 O O . GLU A 1 405 ? -179.339 -11.149 125.847 1.00 69.81 405 GLU A O 1
ATOM 3286 N N . LYS A 1 406 ? -178.418 -12.026 124.000 1.00 70.44 406 LYS A N 1
ATOM 3287 C CA . LYS A 1 406 ? -179.538 -12.931 123.724 1.00 70.44 406 LYS A CA 1
ATOM 3288 C C . LYS A 1 406 ? -179.697 -14.025 124.785 1.00 70.44 406 LYS A C 1
ATOM 3290 O O . LYS A 1 406 ? -180.825 -14.427 125.066 1.00 70.44 406 LYS A O 1
ATOM 3295 N N . GLN A 1 407 ? -178.590 -14.481 125.373 1.00 73.50 407 GLN A N 1
ATOM 3296 C CA . GLN A 1 407 ? -178.589 -15.460 126.465 1.00 73.50 407 GLN A CA 1
ATOM 3297 C C . GLN A 1 407 ? -179.157 -14.878 127.768 1.00 73.50 407 GLN A C 1
ATOM 3299 O O . GLN A 1 407 ? -179.901 -15.569 128.463 1.00 73.50 407 GLN A O 1
ATOM 3304 N N . SER A 1 408 ? -178.907 -13.596 128.049 1.00 67.69 408 SER A N 1
ATOM 3305 C CA . SER A 1 408 ? -179.432 -12.917 129.244 1.00 67.69 408 SER A CA 1
ATOM 3306 C C . SER A 1 408 ? -180.970 -12.827 129.245 1.00 67.69 408 SER A C 1
ATOM 3308 O O . SER A 1 408 ? -181.631 -13.138 130.235 1.00 67.69 408 SER A O 1
ATOM 3310 N N . ILE A 1 409 ? -181.571 -12.504 128.093 1.00 65.25 409 ILE A N 1
ATOM 3311 C CA . ILE A 1 409 ? -183.033 -12.343 127.951 1.00 65.25 409 ILE A CA 1
ATOM 3312 C C . ILE A 1 409 ? -183.786 -13.677 128.139 1.00 65.25 409 ILE A C 1
ATOM 3314 O O . ILE A 1 409 ? -184.933 -13.702 128.595 1.00 65.25 409 ILE A O 1
ATOM 3318 N N . THR A 1 410 ? -183.165 -14.813 127.805 1.00 69.31 410 THR A N 1
ATOM 3319 C CA . THR A 1 410 ? -183.797 -16.136 127.947 1.00 69.31 410 THR A CA 1
ATOM 3320 C C . THR A 1 410 ? -183.942 -16.614 129.393 1.00 69.31 410 THR A C 1
ATOM 3322 O O . THR A 1 410 ? -184.886 -17.357 129.680 1.00 69.31 410 THR A O 1
ATOM 3325 N N . ASP A 1 411 ? -183.078 -16.170 130.306 1.00 70.38 411 ASP A N 1
ATOM 3326 C CA . ASP A 1 411 ? -183.113 -16.599 131.708 1.00 70.38 411 ASP A CA 1
ATOM 3327 C C . ASP A 1 411 ? -184.175 -15.839 132.525 1.00 70.38 411 ASP A C 1
ATOM 3329 O O . ASP A 1 411 ? -184.918 -16.453 133.300 1.00 70.38 411 ASP A O 1
ATOM 3333 N N . GLU A 1 412 ? -184.364 -14.538 132.271 1.00 69.75 412 GLU A N 1
ATOM 3334 C CA . GLU A 1 412 ? -185.380 -13.711 132.948 1.00 69.75 412 GLU A CA 1
ATOM 3335 C C . GLU A 1 412 ? -186.823 -14.168 132.646 1.00 69.75 412 GLU A C 1
ATOM 3337 O O . GLU A 1 412 ? -187.696 -14.182 133.524 1.00 69.75 412 GLU A O 1
ATOM 3342 N N . LEU A 1 413 ? -187.086 -14.634 131.418 1.00 70.38 413 LEU A N 1
ATOM 3343 C CA . LEU A 1 413 ? -188.413 -15.114 131.008 1.00 70.38 413 LEU A CA 1
ATOM 3344 C C . LEU A 1 413 ? -188.834 -16.391 131.763 1.00 70.38 413 LEU A C 1
ATOM 3346 O O . LEU A 1 413 ? -190.024 -16.629 131.996 1.00 70.38 413 LEU A O 1
ATOM 3350 N N . LYS A 1 414 ? -187.866 -17.220 132.171 1.00 71.06 414 LYS A N 1
ATOM 3351 C CA . LYS A 1 414 ? -188.106 -18.469 132.906 1.00 71.06 414 LYS A CA 1
ATOM 3352 C C . LYS A 1 414 ? -188.515 -18.188 134.354 1.00 71.06 414 LYS A C 1
ATOM 3354 O O . LYS A 1 414 ? -189.458 -18.799 134.851 1.00 71.06 414 LYS A O 1
ATOM 3359 N N . GLN A 1 415 ? -187.895 -17.184 134.973 1.00 63.78 415 GLN A N 1
ATOM 3360 C CA . GLN A 1 415 ? -188.176 -16.750 136.343 1.00 63.78 415 GLN A CA 1
ATOM 3361 C C . GLN A 1 415 ? -189.583 -16.141 136.492 1.00 63.78 415 GLN A C 1
ATOM 3363 O O . GLN A 1 415 ? -190.280 -16.386 137.479 1.00 63.78 415 GLN A O 1
ATOM 3368 N N . CYS A 1 416 ? -190.060 -15.417 135.474 1.00 59.00 416 CYS A N 1
ATOM 3369 C CA . CYS A 1 416 ? -191.409 -14.842 135.463 1.00 59.00 416 CYS A CA 1
ATOM 3370 C C . CYS A 1 416 ? -192.518 -15.916 135.343 1.00 59.00 416 CYS A C 1
ATOM 3372 O O . CYS A 1 416 ? -193.636 -15.739 135.833 1.00 59.00 416 CYS A O 1
ATOM 3374 N N . LYS A 1 417 ? -192.203 -17.071 134.737 1.00 68.25 417 LYS A N 1
ATOM 3375 C CA . LYS A 1 417 ? -193.140 -18.186 134.524 1.00 68.25 417 LYS A CA 1
ATOM 3376 C C . LYS A 1 417 ? -193.431 -18.988 135.798 1.00 68.25 417 LYS A C 1
ATOM 3378 O O . LYS A 1 417 ? -194.543 -19.501 135.943 1.00 68.25 417 LYS A O 1
ATOM 3383 N N . ASP A 1 418 ? -192.476 -19.067 136.720 1.00 64.00 418 ASP A N 1
ATOM 3384 C CA . ASP A 1 418 ? -192.631 -19.829 137.964 1.00 64.00 418 ASP A CA 1
ATOM 3385 C C . ASP A 1 418 ? -193.407 -19.047 139.037 1.00 64.00 418 ASP A C 1
ATOM 3387 O O . ASP A 1 418 ? -194.276 -19.616 139.702 1.00 64.00 418 ASP A O 1
ATOM 3391 N N . ASN A 1 419 ? -193.238 -17.722 139.106 1.00 58.75 419 ASN A N 1
ATOM 3392 C CA . ASN A 1 419 ? -194.008 -16.863 140.019 1.00 58.75 419 ASN A CA 1
ATOM 3393 C C . ASN A 1 419 ? -195.513 -16.823 139.685 1.00 58.75 419 ASN A C 1
ATOM 3395 O O . ASN A 1 419 ? -196.357 -16.674 140.568 1.00 58.75 419 ASN A O 1
ATOM 3399 N N . LEU A 1 420 ? -195.874 -17.028 138.414 1.00 55.53 420 LEU A N 1
ATOM 3400 C CA . LEU A 1 420 ? -197.266 -17.034 137.951 1.00 55.53 420 LEU A CA 1
ATOM 3401 C C . LEU A 1 420 ? -198.026 -18.321 138.324 1.00 55.53 420 LEU A C 1
ATOM 3403 O O . LEU A 1 420 ? -199.256 -18.305 138.405 1.00 55.53 420 LEU A O 1
ATOM 3407 N N . LYS A 1 421 ? -197.327 -19.435 138.589 1.00 57.97 421 LYS A N 1
ATOM 3408 C CA . LYS A 1 421 ? -197.962 -20.682 139.054 1.00 57.97 421 LYS A CA 1
ATOM 3409 C C . LYS A 1 421 ? -198.422 -20.600 140.505 1.00 57.97 421 LYS A C 1
ATOM 3411 O O . LYS A 1 421 ? -199.440 -21.206 140.830 1.00 57.97 421 LYS A O 1
ATOM 3416 N N . LEU A 1 422 ? -197.729 -19.831 141.345 1.00 55.03 422 LEU A N 1
ATOM 3417 C CA . LEU A 1 422 ? -198.063 -19.729 142.766 1.00 55.03 422 LEU A CA 1
ATOM 3418 C C . LEU A 1 422 ? -199.393 -18.992 143.004 1.00 55.03 422 LEU A C 1
ATOM 3420 O O . LEU A 1 422 ? -200.124 -19.308 143.931 1.00 55.03 422 LEU A O 1
ATOM 3424 N N . LEU A 1 423 ? -199.762 -18.062 142.121 1.00 52.66 423 LEU A N 1
ATOM 3425 C CA . LEU A 1 423 ? -200.975 -17.246 142.269 1.00 52.66 423 LEU A CA 1
ATOM 3426 C C . LEU A 1 423 ? -202.247 -17.883 141.666 1.00 52.66 423 LEU A C 1
ATOM 3428 O O . LEU A 1 423 ? -203.306 -17.257 141.654 1.00 52.66 423 LEU A O 1
ATOM 3432 N N . ARG A 1 424 ? -202.180 -19.133 141.174 1.00 51.56 424 ARG A N 1
ATOM 3433 C CA . ARG A 1 424 ? -203.323 -19.872 140.590 1.00 51.56 424 ARG A CA 1
ATOM 3434 C C . ARG A 1 424 ? -203.904 -20.956 141.520 1.00 51.56 424 ARG A C 1
ATOM 3436 O O . ARG A 1 424 ? -204.749 -21.734 141.086 1.00 51.56 424 ARG A O 1
ATOM 3443 N N . GLU A 1 425 ? -203.535 -20.971 142.797 1.00 41.97 425 GLU A N 1
ATOM 3444 C CA . GLU A 1 425 ? -204.478 -21.326 143.869 1.00 41.97 425 GLU A CA 1
ATOM 3445 C C . GLU A 1 425 ? -205.240 -20.034 144.214 1.00 41.97 425 GLU A C 1
ATOM 3447 O O . GLU A 1 425 ? -204.831 -19.234 145.038 1.00 41.97 425 GLU A O 1
ATOM 3452 N N . LYS A 1 426 ? -206.238 -19.606 143.438 1.00 40.62 426 LYS A N 1
ATOM 3453 C CA . LYS A 1 426 ? -207.585 -20.189 143.418 1.00 40.62 426 LYS A CA 1
ATOM 3454 C C . LYS A 1 426 ? -208.054 -20.470 144.845 1.00 40.62 426 LYS A C 1
ATOM 3456 O O . LYS A 1 426 ? -207.709 -21.500 145.404 1.00 40.62 426 LYS A O 1
ATOM 3461 N N . GLY A 1 427 ? -208.916 -19.612 145.389 1.00 46.28 427 GLY A N 1
ATOM 3462 C CA . GLY A 1 427 ? -209.818 -20.113 146.426 1.00 46.28 427 GLY A CA 1
ATOM 3463 C C . GLY A 1 427 ? -210.419 -19.149 147.433 1.00 46.28 427 GLY A C 1
ATOM 3464 O O . GLY A 1 427 ? -211.104 -19.636 148.316 1.00 46.28 427 GLY A O 1
ATOM 3465 N N . ASN A 1 428 ? -210.238 -17.832 147.315 1.00 33.19 428 ASN A N 1
ATOM 3466 C CA . ASN A 1 428 ? -211.222 -16.849 147.788 1.00 33.19 428 ASN A CA 1
ATOM 3467 C C . ASN A 1 428 ? -211.012 -15.509 147.044 1.00 33.19 428 ASN A C 1
ATOM 3469 O O . ASN A 1 428 ? -209.949 -14.918 147.177 1.00 33.19 428 ASN A O 1
ATOM 3473 N N . ASN A 1 429 ? -212.037 -15.066 146.288 1.00 35.25 429 ASN A N 1
ATOM 3474 C CA . ASN A 1 429 ? -212.246 -13.764 145.592 1.00 35.25 429 ASN A CA 1
ATOM 3475 C C . ASN A 1 429 ? -211.216 -13.314 144.512 1.00 35.25 429 ASN A C 1
ATOM 3477 O O . ASN A 1 429 ? -210.024 -13.442 144.719 1.00 35.25 429 ASN A O 1
ATOM 3481 N N . LYS A 1 430 ? -211.505 -12.645 143.377 1.00 41.12 430 LYS A N 1
ATOM 3482 C CA . LYS A 1 430 ? -212.590 -12.520 142.363 1.00 41.12 430 LYS A CA 1
ATOM 3483 C C . LYS A 1 430 ? -211.927 -11.794 141.130 1.00 41.12 430 LYS A C 1
ATOM 3485 O O . LYS A 1 430 ? -210.967 -11.064 141.362 1.00 41.12 430 LYS A O 1
ATOM 3490 N N . PRO A 1 431 ? -212.332 -11.977 139.847 1.00 49.59 431 PRO A N 1
ATOM 3491 C CA . PRO A 1 431 ? -211.482 -11.695 138.660 1.00 49.59 431 PRO A CA 1
ATOM 3492 C C . PRO A 1 431 ? -211.646 -10.308 137.973 1.00 49.59 431 PRO A C 1
ATOM 3494 O O . PRO A 1 431 ? -212.707 -9.695 138.078 1.00 49.59 431 PRO A O 1
ATOM 3497 N N . TRP A 1 432 ? -210.599 -9.860 137.236 1.00 40.56 432 TRP A N 1
ATOM 3498 C CA . TRP A 1 432 ? -210.334 -8.498 136.682 1.00 40.56 432 TRP A CA 1
ATOM 3499 C C . TRP A 1 432 ? -209.630 -8.534 135.264 1.00 40.56 432 TRP A C 1
ATOM 3501 O O . TRP A 1 432 ? -209.189 -9.619 134.879 1.00 40.56 432 TRP A O 1
ATOM 3511 N N . PRO A 1 433 ? -209.541 -7.423 134.467 1.00 41.78 433 PRO A N 1
ATOM 3512 C CA . PRO A 1 433 ? -209.237 -7.351 133.018 1.00 41.78 433 PRO A CA 1
ATOM 3513 C C . PRO A 1 433 ? -207.821 -6.809 132.640 1.00 41.78 433 PRO A C 1
ATOM 3515 O O . PRO A 1 433 ? -206.975 -6.650 133.510 1.00 41.78 433 PRO A O 1
ATOM 3518 N N . TRP A 1 434 ? -207.625 -6.477 131.342 1.00 41.94 434 TRP A N 1
ATOM 3519 C CA . TRP A 1 434 ? -206.484 -5.838 130.617 1.00 41.94 434 TRP A CA 1
ATOM 3520 C C . TRP A 1 434 ? -205.517 -6.775 129.846 1.00 41.94 434 TRP A C 1
ATOM 3522 O O . TRP A 1 434 ? -204.387 -7.024 130.246 1.00 41.94 434 TRP A O 1
ATOM 3532 N N . MET A 1 435 ? -205.956 -7.229 128.664 1.00 43.41 435 MET A N 1
ATOM 3533 C CA . MET A 1 435 ? -205.178 -7.936 127.626 1.00 43.41 435 MET A CA 1
ATOM 3534 C C . MET A 1 435 ? -205.648 -7.454 126.234 1.00 43.41 435 MET A C 1
ATOM 3536 O O . MET A 1 435 ? -206.531 -8.075 125.649 1.00 43.41 435 MET A O 1
ATOM 3540 N N . PRO A 1 436 ? -205.248 -6.254 125.760 1.00 50.09 436 PRO A N 1
ATOM 3541 C CA . PRO A 1 436 ? -204.913 -6.149 124.326 1.00 50.09 436 PRO A CA 1
ATOM 3542 C C . PRO A 1 436 ? -203.758 -5.186 123.949 1.00 50.09 436 PRO A C 1
ATOM 3544 O O . PRO A 1 436 ? -203.473 -5.040 122.764 1.00 50.09 436 PRO A O 1
ATOM 3547 N N . MET A 1 437 ? -203.021 -4.575 124.890 1.00 46.56 437 MET A N 1
ATOM 3548 C CA . MET A 1 437 ? -201.842 -3.739 124.546 1.00 46.56 437 MET A CA 1
ATOM 3549 C C . MET A 1 437 ? -200.665 -4.525 123.925 1.00 46.56 437 MET A C 1
ATOM 3551 O O . MET A 1 437 ? -199.808 -3.935 123.275 1.00 46.56 437 MET A O 1
ATOM 3555 N N . LEU A 1 438 ? -200.639 -5.857 124.044 1.00 54.69 438 LEU A N 1
ATOM 3556 C CA . LEU A 1 438 ? -199.560 -6.701 123.507 1.00 54.69 438 LEU A CA 1
ATOM 3557 C C . LEU A 1 438 ? -199.584 -6.857 121.973 1.00 54.69 438 LEU A C 1
ATOM 3559 O O . LEU A 1 438 ? -198.573 -7.235 121.387 1.00 54.69 438 LEU A O 1
ATOM 3563 N N . ALA A 1 439 ? -200.692 -6.525 121.301 1.00 56.81 439 ALA A N 1
ATOM 3564 C CA . ALA A 1 439 ? -200.798 -6.659 119.845 1.00 56.81 439 ALA A CA 1
ATOM 3565 C C . ALA A 1 439 ? -200.006 -5.587 119.067 1.00 56.81 439 ALA A C 1
ATOM 3567 O O . ALA A 1 439 ? -199.598 -5.830 117.934 1.00 56.81 439 ALA A O 1
ATOM 3568 N N . ALA A 1 440 ? -199.740 -4.420 119.666 1.00 53.88 440 ALA A N 1
ATOM 3569 C CA . ALA A 1 440 ? -199.078 -3.309 118.976 1.00 53.88 440 ALA A CA 1
ATOM 3570 C C . ALA A 1 440 ? -197.564 -3.517 118.771 1.00 53.88 440 ALA A C 1
ATOM 3572 O O . ALA A 1 440 ? -196.987 -2.947 117.848 1.00 53.88 440 ALA A O 1
ATOM 3573 N N . LEU A 1 441 ? -196.910 -4.353 119.587 1.00 56.09 441 LEU A N 1
ATOM 3574 C CA . LEU A 1 441 ? -195.448 -4.488 119.562 1.00 56.09 441 LEU A CA 1
ATOM 3575 C C . LEU A 1 441 ? -194.943 -5.460 118.479 1.00 56.09 441 LEU A C 1
ATOM 3577 O O . LEU A 1 441 ? -193.831 -5.308 117.981 1.00 56.09 441 LEU A O 1
ATOM 3581 N N . VAL A 1 442 ? -195.768 -6.425 118.059 1.00 61.78 442 VAL A N 1
ATOM 3582 C CA . VAL A 1 442 ? -195.376 -7.453 117.073 1.00 61.78 442 VAL A CA 1
ATOM 3583 C C . VAL A 1 442 ? -195.373 -6.914 115.632 1.00 61.78 442 VAL A C 1
ATOM 3585 O O . VAL A 1 442 ? -194.673 -7.444 114.777 1.00 61.78 442 VAL A O 1
ATOM 3588 N N . ALA A 1 443 ? -196.097 -5.828 115.342 1.00 54.22 443 ALA A N 1
ATOM 3589 C CA . ALA A 1 443 ? -196.170 -5.276 113.986 1.00 54.22 443 ALA A CA 1
ATOM 3590 C C . ALA A 1 443 ? -194.914 -4.477 113.570 1.00 54.22 443 ALA A C 1
ATOM 3592 O O . ALA A 1 443 ? -194.580 -4.431 112.388 1.00 54.22 443 ALA A O 1
ATOM 3593 N N . VAL A 1 444 ? -194.187 -3.877 114.521 1.00 56.72 444 VAL A N 1
ATOM 3594 C CA . VAL A 1 444 ? -193.011 -3.025 114.237 1.00 56.72 444 VAL A CA 1
ATOM 3595 C C . VAL A 1 444 ? -191.773 -3.856 113.877 1.00 56.72 444 VAL A C 1
ATOM 3597 O O . VAL A 1 444 ? -190.940 -3.426 113.083 1.00 56.72 444 VAL A O 1
ATOM 3600 N N . THR A 1 445 ? -191.673 -5.084 114.384 1.00 54.53 445 THR A N 1
ATOM 3601 C CA . THR A 1 445 ? -190.522 -5.964 114.135 1.00 54.53 445 THR A CA 1
ATOM 3602 C C . THR A 1 445 ? -190.538 -6.616 112.749 1.00 54.53 445 THR A C 1
ATOM 3604 O O . THR A 1 445 ? -189.478 -6.971 112.240 1.00 54.53 445 THR A O 1
ATOM 3607 N N . ALA A 1 446 ? -191.693 -6.702 112.081 1.00 52.41 446 ALA A N 1
ATOM 3608 C CA . ALA A 1 446 ? -191.781 -7.247 110.724 1.00 52.41 446 ALA A CA 1
ATOM 3609 C C . ALA A 1 446 ? -191.284 -6.276 109.631 1.00 52.41 446 ALA A C 1
ATOM 3611 O O . ALA A 1 446 ? -190.850 -6.731 108.576 1.00 52.41 446 ALA A O 1
ATOM 3612 N N . MET A 1 447 ? -191.286 -4.959 109.874 1.00 52.34 447 MET A N 1
ATOM 3613 C CA . MET A 1 447 ? -190.851 -3.963 108.878 1.00 52.34 447 MET A CA 1
ATOM 3614 C C . MET A 1 447 ? -189.326 -3.788 108.776 1.00 52.34 447 MET A C 1
ATOM 3616 O O . MET A 1 447 ? -188.850 -3.242 107.789 1.00 52.34 447 MET A O 1
ATOM 3620 N N . VAL A 1 448 ? -188.543 -4.256 109.754 1.00 56.47 448 VAL A N 1
ATOM 3621 C CA . VAL A 1 448 ? -187.076 -4.053 109.777 1.00 56.47 448 VAL A CA 1
ATOM 3622 C C . VAL A 1 448 ? -186.306 -5.209 109.127 1.00 56.47 448 VAL A C 1
ATOM 3624 O O . VAL A 1 448 ? -185.157 -5.041 108.732 1.00 56.47 448 VAL A O 1
ATOM 3627 N N . LEU A 1 449 ? -186.926 -6.380 108.958 1.00 53.50 449 LEU A N 1
ATOM 3628 C CA . LEU A 1 449 ? -186.246 -7.550 108.389 1.00 53.50 449 LEU A CA 1
ATOM 3629 C C . LEU A 1 449 ? -186.315 -7.655 106.858 1.00 53.50 449 LEU A C 1
ATOM 3631 O O . LEU A 1 449 ? -185.712 -8.568 106.301 1.00 53.50 449 LEU A O 1
ATOM 3635 N N . TYR A 1 450 ? -186.988 -6.741 106.158 1.00 45.06 450 TYR A N 1
ATOM 3636 C CA . TYR A 1 450 ? -187.019 -6.744 104.694 1.00 45.06 450 TYR A CA 1
ATOM 3637 C C . TYR A 1 450 ? -186.752 -5.340 104.144 1.00 45.06 450 TYR A C 1
ATOM 3639 O O . TYR A 1 450 ? -187.582 -4.460 104.341 1.00 45.06 450 TYR A O 1
ATOM 3647 N N . VAL A 1 451 ? -185.640 -5.210 103.391 1.00 37.53 451 VAL A N 1
ATOM 3648 C CA . VAL A 1 451 ? -185.069 -4.045 102.649 1.00 37.53 451 VAL A CA 1
ATOM 3649 C C . VAL A 1 451 ? -183.834 -3.439 103.362 1.00 37.53 451 VAL A C 1
ATOM 3651 O O . VAL A 1 451 ? -183.939 -3.266 104.574 1.00 37.53 451 VAL A O 1
ATOM 3654 N N . PRO A 1 452 ? -182.690 -3.060 102.702 1.00 45.06 452 PRO A N 1
ATOM 3655 C CA . PRO A 1 452 ? -182.354 -2.922 101.249 1.00 45.06 452 PRO A CA 1
ATOM 3656 C C . PRO A 1 452 ? -180.935 -3.389 100.751 1.00 45.06 452 PRO A C 1
ATOM 3658 O O . PRO A 1 452 ? -179.991 -3.476 101.522 1.00 45.06 452 PRO A O 1
ATOM 3661 N N . GLY A 1 453 ? -180.759 -3.463 99.410 1.00 36.19 453 GLY A N 1
ATOM 3662 C CA . GLY A 1 453 ? -179.602 -2.900 98.642 1.00 36.19 453 GLY A CA 1
ATOM 3663 C C . GLY A 1 453 ? -178.359 -3.788 98.382 1.00 36.19 453 GLY A C 1
ATOM 3664 O O . GLY A 1 453 ? -177.740 -4.262 99.319 1.00 36.19 453 GLY A O 1
ATOM 3665 N N . LEU A 1 454 ? -177.999 -4.175 97.140 1.00 38.81 454 LEU A N 1
ATOM 3666 C CA . LEU A 1 454 ? -177.332 -3.437 96.027 1.00 38.81 454 LEU A CA 1
ATOM 3667 C C . LEU A 1 454 ? -175.837 -3.073 96.235 1.00 38.81 454 LEU A C 1
ATOM 3669 O O . LEU A 1 454 ? -175.558 -2.082 96.894 1.00 38.81 454 LEU A O 1
ATOM 3673 N N . ALA A 1 455 ? -174.916 -3.794 95.562 1.00 43.59 455 ALA A N 1
ATOM 3674 C CA . ALA A 1 455 ? -173.640 -3.337 94.938 1.00 43.59 455 ALA A CA 1
ATOM 3675 C C . ALA A 1 455 ? -172.820 -4.589 94.518 1.00 43.59 455 ALA A C 1
ATOM 3677 O O . ALA A 1 455 ? -172.539 -5.433 95.355 1.00 43.59 455 ALA A O 1
ATOM 3678 N N . ARG A 1 456 ? -172.575 -4.924 93.241 1.00 35.03 456 ARG A N 1
ATOM 3679 C CA . ARG A 1 456 ? -171.756 -4.261 92.203 1.00 35.03 456 ARG A CA 1
ATOM 3680 C C . ARG A 1 456 ? -170.259 -4.236 92.565 1.00 35.03 456 ARG A C 1
ATOM 3682 O O . ARG A 1 456 ? -169.811 -3.330 93.253 1.00 35.03 456 ARG A O 1
ATOM 3689 N N . ALA A 1 457 ? -169.503 -5.209 92.049 1.00 44.34 457 ALA A N 1
ATOM 3690 C CA . ALA A 1 457 ? -168.039 -5.225 92.047 1.00 44.34 457 ALA A CA 1
ATOM 3691 C C . ALA A 1 457 ? -167.525 -5.926 90.775 1.00 44.34 457 ALA A C 1
ATOM 3693 O O . ALA A 1 457 ? -167.694 -7.132 90.620 1.00 44.34 457 ALA A O 1
ATOM 3694 N N . SER A 1 458 ? -166.945 -5.160 89.853 1.00 34.03 458 SER A N 1
ATOM 3695 C CA . SER A 1 458 ? -165.950 -5.588 88.855 1.00 34.03 458 SER A CA 1
ATOM 3696 C C . SER A 1 458 ? -165.338 -4.309 88.266 1.00 34.03 458 SER A C 1
ATOM 3698 O O . SER A 1 458 ? -166.095 -3.518 87.694 1.00 34.03 458 SER A O 1
ATOM 3700 N N . PRO A 1 459 ? -164.038 -4.047 88.470 1.00 52.38 459 PRO A N 1
ATOM 3701 C CA . PRO A 1 459 ? -163.241 -3.202 87.586 1.00 52.38 459 PRO A CA 1
ATOM 3702 C C . PRO A 1 459 ? -163.025 -3.873 86.226 1.00 52.38 459 PRO A C 1
ATOM 3704 O O . PRO A 1 459 ? -162.972 -5.127 86.195 1.00 52.38 459 PRO A O 1
#